Protein AF-A0A0H2RE91-F1 (afdb_monomer_lite)

Sequence (624 aa):
MLSLSTDDDGKRFLSRRPAKIFKPFDSSSTAYDDRYYEPLPTTPPRRRWRLLRSPSISLPTIRARGRSPWQTRRRIRQLVVAIAVVALLLIMLVDQFLRAHGYRGQDAKETIKRLFRPSTCVFDQRELRRVWEWEILSGHYPTRRKIPERIGLRFEPNRLPRQYLDVQSVAPYPRRPQPGSIADFDLIMGVCDFDTKKYVRDCLEFLAAGAGLSGKSRRTDGSKHIYTERSKPPELQKRSTPESDPPLHLNPTHKQRFEETEFGLCDADHPRIFHTYWVGPLTDKGYVSLLSFLYTQNLGLHLTNDSIPGSPCQPQMWVWMDMNPGSPLPPPNAQSILREQLESNMWSAPFLHPRFQNHIQFKLWNATEQLDATPEVKDDWRNFPLLVSLGTKLSPDYDAGWVGAVLSDLARFILLHRYGGIYADGDVIFLRDWEELWGWRGAFSYRWSVHDEYNTAVLRMNKGSALGSFLLRTVVRNGWDFHPFAISQYLRDAHSSNLLYRLPDALFDPNWLHTEGQQHDKTPYPYFDDFHYFSTPRKADAPPPSQPFNKFFRGAFGYHSHLTRSSPFDPTKNWPDLEPQYDGGRGSQEPQNGLPWSAVLKRTFEGYVRGDQPNMYGEWIKWE

Radius of gyration: 31.9 Å; chains: 1; bounding box: 98×72×103 Å

Structure (mmCIF, N/CA/C/O backbone):
data_AF-A0A0H2RE91-F1
#
_entry.id   AF-A0A0H2RE91-F1
#
loop_
_atom_site.group_PDB
_atom_site.id
_atom_site.type_symbol
_atom_site.label_atom_id
_atom_site.label_alt_id
_atom_site.label_comp_id
_atom_site.label_asym_id
_atom_site.label_entity_id
_atom_site.label_seq_id
_atom_site.pdbx_PDB_ins_code
_atom_site.Cartn_x
_atom_site.Cartn_y
_atom_site.Cartn_z
_atom_site.occupancy
_atom_site.B_iso_or_equiv
_atom_site.auth_seq_id
_atom_site.auth_comp_id
_atom_site.auth_asym_id
_atom_site.auth_atom_id
_atom_site.pdbx_PDB_model_num
ATOM 1 N N . MET A 1 1 ? 9.199 27.583 -0.909 1.00 28.64 1 MET A N 1
ATOM 2 C CA . MET A 1 1 ? 8.030 28.489 -0.963 1.00 28.64 1 MET A CA 1
ATOM 3 C C . MET A 1 1 ? 7.509 28.553 -2.391 1.00 28.64 1 MET A C 1
ATOM 5 O O . MET A 1 1 ? 8.250 28.979 -3.268 1.00 28.64 1 MET A O 1
ATOM 9 N N . LEU A 1 2 ? 6.278 28.099 -2.632 1.00 26.92 2 LEU A N 1
ATOM 10 C CA . LEU A 1 2 ? 5.542 28.356 -3.875 1.00 26.92 2 LEU A CA 1
ATOM 11 C C . LEU A 1 2 ? 4.719 29.632 -3.651 1.00 26.92 2 LEU A C 1
ATOM 13 O O . LEU A 1 2 ? 3.955 29.680 -2.692 1.00 26.92 2 LEU A O 1
ATOM 17 N N . SER A 1 3 ? 4.884 30.661 -4.485 1.00 29.33 3 SER A N 1
ATOM 18 C CA . SER A 1 3 ? 3.971 31.809 -4.505 1.00 29.33 3 SER A CA 1
ATOM 19 C C . SER A 1 3 ? 3.113 31.766 -5.767 1.00 29.33 3 SER A C 1
ATOM 21 O O . SER A 1 3 ? 3.605 31.491 -6.862 1.00 29.33 3 SER A O 1
ATOM 23 N N . LEU A 1 4 ? 1.816 32.020 -5.597 1.00 30.14 4 LEU A N 1
ATOM 24 C CA . LEU A 1 4 ? 0.859 32.201 -6.684 1.00 30.14 4 LEU A CA 1
ATOM 25 C C . LEU A 1 4 ? 1.048 33.602 -7.272 1.00 30.14 4 LEU A C 1
ATOM 27 O O . LEU A 1 4 ? 1.017 34.580 -6.527 1.00 30.14 4 LEU A O 1
ATOM 31 N N . SER A 1 5 ? 1.213 33.710 -8.591 1.00 40.41 5 SER A N 1
ATOM 32 C CA . SER A 1 5 ? 1.050 34.984 -9.298 1.00 40.41 5 SER A CA 1
ATOM 33 C C . SER A 1 5 ? -0.060 34.879 -10.337 1.00 40.41 5 SER A C 1
ATOM 35 O O . SER A 1 5 ? -0.256 33.832 -10.958 1.00 40.41 5 SER A O 1
ATOM 37 N N . THR A 1 6 ? -0.773 35.983 -10.511 1.00 39.09 6 THR A N 1
ATOM 38 C CA . THR A 1 6 ? -1.793 36.217 -11.536 1.00 39.09 6 THR A CA 1
ATOM 39 C C . THR A 1 6 ? -1.181 36.977 -12.706 1.00 39.09 6 THR A C 1
ATOM 41 O O . THR A 1 6 ? -0.374 37.879 -12.478 1.00 39.09 6 THR A O 1
ATOM 44 N N . ASP A 1 7 ? -1.539 36.604 -13.933 1.00 53.72 7 ASP A N 1
ATOM 45 C CA . ASP A 1 7 ? -1.278 37.441 -15.107 1.00 53.72 7 ASP A CA 1
ATOM 46 C C . ASP A 1 7 ? -2.320 38.566 -15.238 1.00 53.72 7 ASP A C 1
ATOM 48 O O . ASP A 1 7 ? -3.290 38.626 -14.475 1.00 53.72 7 ASP A O 1
ATOM 52 N N . ASP A 1 8 ? -2.096 39.464 -16.201 1.00 40.31 8 ASP A N 1
ATOM 53 C CA . ASP A 1 8 ? -2.935 40.644 -16.455 1.00 40.31 8 ASP A CA 1
ATOM 54 C C . ASP A 1 8 ? -4.371 40.288 -16.912 1.00 40.31 8 ASP A C 1
ATOM 56 O O . ASP A 1 8 ? -5.242 41.155 -16.905 1.00 40.31 8 ASP A O 1
ATOM 60 N N . ASP A 1 9 ? -4.645 39.008 -17.212 1.00 50.72 9 ASP A N 1
ATOM 61 C CA . ASP A 1 9 ? -5.968 38.463 -17.558 1.00 50.72 9 ASP A CA 1
ATOM 62 C C . ASP A 1 9 ? -6.623 37.677 -16.395 1.00 50.72 9 ASP A C 1
ATOM 64 O O . ASP A 1 9 ? -7.675 37.050 -16.556 1.00 50.72 9 ASP A O 1
ATOM 68 N N . GLY A 1 10 ? -6.020 37.691 -15.200 1.00 33.72 10 GLY A N 1
ATOM 69 C CA . GLY A 1 10 ? -6.586 37.110 -13.981 1.00 33.72 10 GLY A CA 1
ATOM 70 C C . GLY A 1 10 ? -6.459 35.587 -13.853 1.00 33.72 10 GLY A C 1
ATOM 71 O O . GLY A 1 10 ? -7.083 35.000 -12.962 1.00 33.72 10 GLY A O 1
ATOM 72 N N . LYS A 1 11 ? -5.644 34.918 -14.680 1.00 36.25 11 LYS A N 1
ATOM 73 C CA . LYS A 1 11 ? -5.396 33.472 -14.551 1.00 36.25 11 LYS A CA 1
ATOM 74 C C . LYS A 1 11 ? -4.200 33.200 -13.637 1.00 36.25 11 LYS A C 1
ATOM 76 O O . LYS A 1 11 ? -3.145 33.823 -13.738 1.00 36.25 11 LYS A O 1
ATOM 81 N N . ARG A 1 12 ? -4.370 32.258 -12.701 1.00 35.12 12 ARG A N 1
ATOM 82 C CA . ARG A 1 12 ? -3.331 31.848 -11.738 1.00 35.12 12 ARG A CA 1
ATOM 83 C C . ARG A 1 12 ? -2.497 30.705 -12.309 1.00 35.12 12 ARG A C 1
ATOM 85 O O . ARG A 1 12 ? -3.056 29.686 -12.702 1.00 35.12 12 ARG A O 1
ATOM 92 N N . PHE A 1 13 ? -1.171 30.839 -12.269 1.00 38.47 13 PHE A N 1
ATOM 93 C CA . PHE A 1 13 ? -0.241 29.767 -12.642 1.00 38.47 13 PHE A CA 1
ATOM 94 C C . PHE A 1 13 ? 0.935 29.653 -11.661 1.00 38.47 13 PHE A C 1
ATOM 96 O O . PHE A 1 13 ? 1.297 30.605 -10.968 1.00 38.47 13 PHE A O 1
ATOM 103 N N . LEU A 1 14 ? 1.545 28.463 -11.616 1.00 31.19 14 LEU A N 1
ATOM 104 C CA . LEU A 1 14 ? 2.731 28.159 -10.812 1.00 31.19 14 LEU A CA 1
ATOM 105 C C . LEU A 1 14 ? 4.003 28.511 -11.599 1.00 31.19 14 LEU A C 1
ATOM 107 O O . LEU A 1 14 ? 4.310 27.875 -12.606 1.00 31.19 14 LEU A O 1
ATOM 111 N N . SER A 1 15 ? 4.772 29.498 -11.131 1.00 33.56 15 SER A N 1
ATOM 112 C CA . SER A 1 15 ? 6.066 29.873 -11.724 1.00 33.56 15 SER A CA 1
ATOM 113 C C . SER A 1 15 ? 7.223 29.541 -10.772 1.00 33.56 15 SER A C 1
ATOM 115 O O . SER A 1 15 ? 7.235 29.979 -9.621 1.00 33.56 15 SER A O 1
ATOM 117 N N . ARG A 1 16 ? 8.243 28.822 -11.263 1.00 33.41 16 ARG A N 1
ATOM 118 C CA . ARG A 1 16 ? 9.543 28.675 -10.584 1.00 33.41 16 ARG A CA 1
ATOM 119 C C . ARG A 1 16 ? 10.451 29.848 -10.970 1.00 33.41 16 ARG A C 1
ATOM 121 O O . ARG A 1 16 ? 10.882 29.926 -12.117 1.00 33.41 16 ARG A O 1
ATOM 128 N N . ARG A 1 17 ? 10.814 30.716 -10.018 1.00 30.86 17 ARG A N 1
ATOM 129 C CA . ARG A 1 17 ? 11.983 31.605 -10.167 1.00 30.86 17 ARG A CA 1
ATOM 130 C C . ARG A 1 17 ? 13.217 30.963 -9.518 1.00 30.86 17 ARG A C 1
ATOM 132 O O . ARG A 1 17 ? 13.099 30.475 -8.396 1.00 30.86 17 ARG A O 1
ATOM 139 N N . PRO A 1 18 ? 14.396 30.984 -10.164 1.00 30.52 18 PRO A N 1
ATOM 140 C CA . PRO A 1 18 ? 15.644 30.612 -9.511 1.00 30.52 18 PRO A CA 1
ATOM 141 C C . PRO A 1 18 ? 16.083 31.730 -8.553 1.00 30.52 18 PRO A C 1
ATOM 143 O O . PRO A 1 18 ? 16.152 32.901 -8.934 1.00 30.52 18 PRO A O 1
ATOM 146 N N . ALA A 1 19 ? 16.370 31.369 -7.302 1.00 29.58 19 ALA A N 1
ATOM 147 C CA . ALA A 1 19 ? 16.947 32.273 -6.316 1.00 29.58 19 ALA A CA 1
ATOM 148 C C . ALA A 1 19 ? 18.380 32.650 -6.731 1.00 29.58 19 ALA A C 1
ATOM 150 O O . ALA A 1 19 ? 19.225 31.783 -6.951 1.00 29.58 19 ALA A O 1
ATOM 151 N N . LYS A 1 20 ? 18.654 33.954 -6.851 1.00 28.75 20 LYS A N 1
ATOM 152 C CA . LYS A 1 20 ? 20.017 34.481 -6.971 1.00 28.75 20 LYS A CA 1
ATOM 153 C C . LYS A 1 20 ? 20.707 34.346 -5.614 1.00 28.75 20 LYS A C 1
ATOM 155 O O . LYS A 1 20 ? 20.231 34.890 -4.622 1.00 28.75 20 LYS A O 1
ATOM 160 N N . ILE A 1 21 ? 21.821 33.625 -5.601 1.00 29.27 21 ILE A N 1
ATOM 161 C CA . ILE A 1 21 ? 22.709 33.456 -4.452 1.00 29.27 21 ILE A CA 1
ATOM 162 C C . ILE A 1 21 ? 23.403 34.794 -4.156 1.00 29.27 21 ILE A C 1
ATOM 164 O O . ILE A 1 21 ? 24.011 35.401 -5.041 1.00 29.27 21 ILE A O 1
ATOM 168 N N . PHE A 1 22 ? 23.289 35.244 -2.907 1.00 27.11 22 PHE A N 1
ATOM 169 C CA . PHE A 1 22 ? 24.077 36.327 -2.321 1.00 27.11 22 PHE A CA 1
ATOM 170 C C . PHE A 1 22 ? 25.550 35.894 -2.210 1.00 27.11 22 PHE A C 1
ATOM 172 O O . PHE A 1 22 ? 25.844 34.817 -1.697 1.00 27.11 22 PHE A O 1
ATOM 179 N N . LYS A 1 23 ? 26.478 36.738 -2.678 1.00 29.39 23 LYS A N 1
ATOM 180 C CA . LYS A 1 23 ? 27.917 36.611 -2.391 1.00 29.39 23 LYS A CA 1
ATOM 181 C C . LYS A 1 23 ? 28.194 37.026 -0.939 1.00 29.39 23 LYS A C 1
ATOM 183 O O . LYS A 1 23 ? 27.640 38.047 -0.528 1.00 29.39 23 LYS A O 1
ATOM 188 N N . PRO A 1 24 ? 29.089 36.348 -0.203 1.00 29.72 24 PRO A N 1
ATOM 189 C CA . PRO A 1 24 ? 29.693 36.922 0.982 1.00 29.72 24 PRO A CA 1
ATOM 190 C C . PRO A 1 24 ? 30.928 37.764 0.634 1.00 29.72 24 PRO A C 1
ATOM 192 O O . PRO A 1 24 ? 31.568 37.605 -0.405 1.00 29.72 24 PRO A O 1
ATOM 195 N N . PHE A 1 25 ? 31.161 38.696 1.545 1.00 25.25 25 PHE A N 1
ATOM 196 C CA . PHE A 1 25 ? 32.155 39.754 1.599 1.00 25.25 25 PHE A CA 1
ATOM 197 C C . PHE A 1 25 ? 33.601 39.240 1.721 1.00 25.25 25 PHE A C 1
ATOM 199 O O . PHE A 1 25 ? 33.844 38.180 2.293 1.00 25.25 25 PHE A O 1
ATOM 206 N N . ASP A 1 26 ? 34.531 40.054 1.222 1.00 30.42 26 ASP A N 1
ATOM 207 C CA . ASP A 1 26 ? 35.987 39.949 1.361 1.00 30.42 26 ASP A CA 1
ATOM 208 C C . ASP A 1 26 ? 36.471 40.171 2.806 1.00 30.42 26 ASP A C 1
ATOM 210 O O . ASP A 1 26 ? 35.981 41.067 3.497 1.00 30.42 26 ASP A O 1
ATOM 214 N N . SER A 1 27 ? 37.540 39.463 3.194 1.00 28.20 27 SER A N 1
ATOM 215 C CA . SER A 1 27 ? 38.503 39.932 4.203 1.00 28.20 27 SER A CA 1
ATOM 216 C C . SER A 1 27 ? 39.913 39.349 3.974 1.00 28.20 27 SER A C 1
ATOM 218 O O . SER A 1 27 ? 40.182 38.182 4.239 1.00 28.20 27 SER A O 1
ATOM 220 N N . SER A 1 28 ? 40.770 40.224 3.450 1.00 26.66 28 SER A N 1
ATOM 221 C CA . SER A 1 28 ? 42.237 40.398 3.508 1.00 26.66 28 SER A CA 1
ATOM 222 C C . SER A 1 28 ? 43.208 39.469 4.286 1.00 26.66 28 SER A C 1
ATOM 224 O O . SER A 1 28 ? 43.023 39.213 5.474 1.00 26.66 28 SER A O 1
ATOM 226 N N . SER A 1 29 ? 44.397 39.324 3.654 1.00 25.22 29 SER A N 1
ATOM 227 C CA . SER A 1 29 ? 45.788 39.215 4.195 1.00 25.22 29 SER A CA 1
ATOM 228 C C . SER A 1 29 ? 46.240 37.816 4.673 1.00 25.22 29 SER A C 1
ATOM 230 O O . SER A 1 29 ? 45.427 37.118 5.256 1.00 25.22 29 SER A O 1
ATOM 232 N N . THR A 1 30 ? 47.455 37.272 4.474 1.00 27.06 30 THR A N 1
ATOM 233 C CA . THR A 1 30 ? 48.847 37.692 4.138 1.00 27.06 30 THR A CA 1
ATOM 234 C C . THR A 1 30 ? 49.599 36.454 3.553 1.00 27.06 30 THR A C 1
ATOM 236 O O . THR A 1 30 ? 49.244 35.333 3.886 1.00 27.06 30 THR A O 1
ATOM 239 N N . ALA A 1 31 ? 50.421 36.560 2.496 1.00 26.36 31 ALA A N 1
ATOM 240 C CA . ALA A 1 31 ? 51.906 36.640 2.423 1.00 26.36 31 ALA A CA 1
ATOM 241 C C . ALA A 1 31 ? 52.756 35.376 2.776 1.00 26.36 31 ALA A C 1
ATOM 243 O O . ALA A 1 31 ? 52.522 34.759 3.808 1.00 26.36 31 ALA A O 1
ATOM 244 N N . TYR A 1 32 ? 53.815 35.148 1.957 1.00 25.38 32 TYR A N 1
ATOM 245 C CA . TYR A 1 32 ? 54.983 34.214 2.045 1.00 25.38 32 TYR A CA 1
ATOM 246 C C . TYR A 1 32 ? 54.747 32.723 1.702 1.00 25.38 32 TYR A C 1
ATOM 248 O O . TYR A 1 32 ? 53.731 32.173 2.100 1.00 25.38 32 TYR A O 1
ATOM 256 N N . ASP A 1 33 ? 55.613 31.929 1.047 1.00 30.75 33 ASP A N 1
ATOM 257 C CA . ASP A 1 33 ? 56.902 31.991 0.296 1.00 30.75 33 ASP A CA 1
ATOM 258 C C . ASP A 1 33 ? 57.055 30.539 -0.252 1.00 30.75 33 ASP A C 1
ATOM 260 O O . ASP A 1 33 ? 56.721 29.588 0.452 1.00 30.75 33 ASP A O 1
ATOM 264 N N . ASP A 1 34 ? 57.253 30.269 -1.540 1.00 30.34 34 ASP A N 1
ATOM 265 C CA . ASP A 1 34 ? 58.523 30.207 -2.278 1.00 30.34 34 ASP A CA 1
ATOM 266 C C . ASP A 1 34 ? 59.389 28.951 -2.024 1.00 30.34 34 ASP A C 1
ATOM 268 O O . ASP A 1 34 ? 59.933 28.741 -0.938 1.00 30.34 34 ASP A O 1
ATOM 272 N N . ARG A 1 35 ? 59.536 28.152 -3.097 1.00 28.59 35 ARG A N 1
ATOM 273 C CA . ARG A 1 35 ? 60.771 27.525 -3.631 1.00 28.59 35 ARG A CA 1
ATOM 274 C C . ARG A 1 35 ? 60.551 26.107 -4.166 1.00 28.59 35 ARG A C 1
ATOM 276 O O . ARG A 1 35 ? 60.245 25.198 -3.409 1.00 28.59 35 ARG A O 1
ATOM 283 N N . TYR A 1 36 ? 60.800 25.930 -5.468 1.00 30.05 36 TYR A N 1
ATOM 284 C CA . TYR A 1 36 ? 61.919 25.127 -5.995 1.00 30.05 36 TYR A CA 1
ATOM 285 C C . TYR A 1 36 ? 62.118 25.398 -7.511 1.00 30.05 36 TYR A C 1
ATOM 287 O O . TYR A 1 36 ? 61.301 25.025 -8.347 1.00 30.05 36 TYR A O 1
ATOM 295 N N . TYR A 1 37 ? 63.205 26.134 -7.786 1.00 29.67 37 TYR A N 1
ATOM 296 C CA . TYR A 1 37 ? 64.189 26.133 -8.896 1.00 29.67 37 TYR A CA 1
ATOM 297 C C . TYR A 1 37 ? 64.217 24.846 -9.787 1.00 29.67 37 TYR A C 1
ATOM 299 O O . TYR A 1 37 ? 63.941 23.775 -9.264 1.00 29.67 37 TYR A O 1
ATOM 307 N N . GLU A 1 38 ? 64.587 24.772 -11.085 1.00 30.77 38 GLU A N 1
ATOM 308 C CA . GLU A 1 38 ? 65.445 25.574 -12.002 1.00 30.77 38 GLU A CA 1
ATOM 309 C C . GLU A 1 38 ? 65.402 24.999 -13.481 1.00 30.77 38 GLU A C 1
ATOM 311 O O . GLU A 1 38 ? 64.538 24.158 -13.725 1.00 30.77 38 GLU A O 1
ATOM 316 N N . PRO A 1 39 ? 66.211 25.404 -14.514 1.00 43.47 39 PRO A N 1
ATOM 317 C CA . PRO A 1 39 ? 65.644 26.011 -15.739 1.00 43.47 39 PRO A CA 1
ATOM 318 C C . PRO A 1 39 ? 66.257 25.596 -17.132 1.00 43.47 39 PRO A C 1
ATOM 320 O O . PRO A 1 39 ? 67.159 24.770 -17.216 1.00 43.47 39 PRO A O 1
ATOM 323 N N . LEU A 1 40 ? 65.822 26.313 -18.203 1.00 29.77 40 LEU A N 1
ATOM 324 C CA . LEU A 1 40 ? 66.488 26.636 -19.511 1.00 29.77 40 LEU A CA 1
ATOM 325 C C . LEU A 1 40 ? 66.616 25.544 -20.625 1.00 29.77 40 LEU A C 1
ATOM 327 O O . LEU A 1 40 ? 66.566 24.362 -20.310 1.00 29.77 40 LEU A O 1
ATOM 331 N N . PRO A 1 41 ? 66.896 25.869 -21.927 1.00 42.44 41 PRO A N 1
ATOM 332 C CA . PRO A 1 41 ? 66.745 27.123 -22.706 1.00 42.44 41 PRO A CA 1
ATOM 333 C C . PRO A 1 41 ? 66.277 26.993 -24.203 1.00 42.44 41 PRO A C 1
ATOM 335 O O . PRO A 1 41 ? 66.337 25.942 -24.829 1.00 42.44 41 PRO A O 1
ATOM 338 N N . THR A 1 42 ? 65.870 28.150 -24.755 1.00 32.78 42 THR A N 1
ATOM 339 C CA . THR A 1 42 ? 66.082 28.747 -26.109 1.00 32.78 42 THR A CA 1
ATOM 340 C C . THR A 1 42 ? 65.771 28.043 -27.452 1.00 32.78 42 THR A C 1
ATOM 342 O O . THR A 1 42 ? 66.114 26.909 -27.759 1.00 32.78 42 THR A O 1
ATOM 345 N N . THR A 1 43 ? 65.180 28.857 -28.336 1.00 41.78 43 THR A N 1
ATOM 346 C CA . THR A 1 43 ? 64.878 28.661 -29.763 1.00 41.78 43 THR A CA 1
ATOM 347 C C . THR A 1 43 ? 66.088 28.876 -30.693 1.00 41.78 43 THR A C 1
ATOM 349 O O . THR A 1 43 ? 66.946 29.711 -30.403 1.00 41.78 43 THR A O 1
ATOM 352 N N . PRO A 1 44 ? 66.096 28.244 -31.889 1.00 40.47 44 PRO A N 1
ATOM 353 C CA . PRO A 1 44 ? 66.826 28.765 -33.051 1.00 40.47 44 PRO A CA 1
ATOM 354 C C . PRO A 1 44 ? 65.959 28.889 -34.340 1.00 40.47 44 PRO A C 1
ATOM 356 O O . PRO A 1 44 ? 64.793 28.487 -34.355 1.00 40.47 44 PRO A O 1
ATOM 359 N N . PRO A 1 45 ? 66.476 29.521 -35.423 1.00 41.97 45 PRO A N 1
ATOM 360 C CA . PRO A 1 45 ? 65.672 30.306 -36.365 1.00 41.97 45 PRO A CA 1
ATOM 361 C C . PRO A 1 45 ? 65.313 29.619 -37.700 1.00 41.97 45 PRO A C 1
ATOM 363 O O . PRO A 1 45 ? 65.857 28.593 -38.102 1.00 41.97 45 PRO A O 1
ATOM 366 N N . ARG A 1 46 ? 64.396 30.272 -38.431 1.00 36.97 46 ARG A N 1
ATOM 367 C CA . ARG A 1 46 ? 63.888 29.923 -39.771 1.00 36.97 46 ARG A CA 1
ATOM 368 C C . ARG A 1 46 ? 64.994 29.866 -40.840 1.00 36.97 46 ARG A C 1
ATOM 370 O O . ARG A 1 46 ? 65.645 30.874 -41.107 1.00 36.97 46 ARG A O 1
ATOM 377 N N . ARG A 1 47 ? 65.098 28.743 -41.566 1.00 33.16 47 ARG A N 1
ATOM 378 C CA . ARG A 1 47 ? 65.825 28.635 -42.848 1.00 33.16 47 ARG A CA 1
ATOM 379 C C . ARG A 1 47 ? 64.855 28.554 -44.034 1.00 33.16 47 ARG A C 1
ATOM 381 O O . ARG A 1 47 ? 64.009 27.669 -44.103 1.00 33.16 47 ARG A O 1
ATOM 388 N N . ARG A 1 48 ? 65.016 29.489 -44.979 1.00 36.91 48 ARG A N 1
ATOM 389 C CA . ARG A 1 48 ? 64.460 29.460 -46.344 1.00 36.91 48 ARG A CA 1
ATOM 390 C C . ARG A 1 48 ? 65.146 28.354 -47.149 1.00 36.91 48 ARG A C 1
ATOM 392 O O . ARG A 1 48 ? 66.367 28.388 -47.271 1.00 36.91 48 ARG A O 1
ATOM 399 N N . TRP A 1 49 ? 64.372 27.486 -47.795 1.00 33.25 49 TRP A N 1
ATOM 400 C CA . TRP A 1 49 ? 64.862 26.628 -48.876 1.00 33.25 49 TRP A CA 1
ATOM 401 C C . TRP A 1 49 ? 64.297 27.099 -50.216 1.00 33.25 49 TRP A C 1
ATOM 403 O O . TRP A 1 49 ? 63.088 27.266 -50.379 1.00 33.25 49 TRP A O 1
ATOM 413 N N . ARG A 1 50 ? 65.213 27.388 -51.148 1.00 33.03 50 ARG A N 1
ATOM 414 C CA . ARG A 1 50 ? 64.935 27.731 -52.546 1.00 33.03 50 ARG A CA 1
ATOM 415 C C . ARG A 1 50 ? 64.492 26.484 -53.307 1.00 33.03 50 ARG A C 1
ATOM 417 O O . ARG A 1 50 ? 65.052 25.409 -53.133 1.00 33.03 50 ARG A O 1
ATOM 424 N N . LEU A 1 51 ? 63.516 26.700 -54.182 1.00 37.03 51 LEU A N 1
ATOM 425 C CA . LEU A 1 51 ? 62.993 25.768 -55.174 1.00 37.03 51 LEU A CA 1
ATOM 426 C C . LEU A 1 51 ? 64.078 25.315 -56.163 1.00 37.03 51 LEU A C 1
ATOM 428 O O . LEU A 1 51 ? 64.723 26.153 -56.795 1.00 37.03 51 LEU A O 1
ATOM 432 N N . LEU A 1 52 ? 64.192 24.001 -56.357 1.00 35.00 52 LEU A N 1
ATOM 433 C CA . LEU A 1 52 ? 64.755 23.388 -57.560 1.00 35.00 52 LEU A CA 1
ATOM 434 C C . LEU A 1 52 ? 63.604 23.030 -58.512 1.00 35.00 52 LEU A C 1
ATOM 436 O O . LEU A 1 52 ? 62.561 22.529 -58.093 1.00 35.00 52 LEU A O 1
ATOM 440 N N . ARG A 1 53 ? 63.787 23.357 -59.794 1.00 35.66 53 ARG A N 1
ATOM 441 C CA . ARG A 1 53 ? 62.841 23.134 -60.895 1.00 35.66 53 ARG A CA 1
ATOM 442 C C . ARG A 1 53 ? 63.085 21.784 -61.582 1.00 35.66 53 ARG A C 1
ATOM 444 O O . ARG A 1 53 ? 64.232 21.424 -61.822 1.00 35.66 53 ARG A O 1
ATOM 451 N N . SER A 1 54 ? 61.972 21.244 -62.094 1.00 34.28 54 SER A N 1
ATOM 452 C CA . SER A 1 54 ? 61.787 20.336 -63.252 1.00 34.28 54 SER A CA 1
ATOM 453 C C . SER A 1 54 ? 61.916 18.816 -63.019 1.00 34.28 54 SER A C 1
ATOM 455 O O . SER A 1 54 ? 62.614 18.428 -62.088 1.00 34.28 54 SER A O 1
ATOM 457 N N . PRO A 1 55 ? 61.278 17.950 -63.850 1.00 42.16 55 PRO A N 1
ATOM 458 C CA . PRO A 1 55 ? 60.468 18.232 -65.041 1.00 42.16 55 PRO A CA 1
ATOM 459 C C . PRO A 1 55 ? 59.023 17.686 -65.008 1.00 42.16 55 PRO A C 1
ATOM 461 O O . PRO A 1 55 ? 58.603 16.897 -64.169 1.00 42.16 55 PRO A O 1
ATOM 464 N N . SER A 1 56 ? 58.263 18.192 -65.970 1.00 45.56 56 SER A N 1
ATOM 465 C CA . SER A 1 56 ? 56.869 17.932 -66.316 1.00 45.56 56 SER A CA 1
ATOM 466 C C . SER A 1 56 ? 56.562 16.471 -66.662 1.00 45.56 56 SER A C 1
ATOM 468 O O . SER A 1 56 ? 57.105 15.942 -67.629 1.00 45.56 56 SER A O 1
ATOM 470 N N . ILE A 1 57 ? 55.590 15.887 -65.956 1.00 39.94 57 ILE A N 1
ATOM 471 C CA . ILE A 1 57 ? 54.831 14.714 -66.408 1.00 39.94 57 ILE A CA 1
ATOM 472 C C . ILE A 1 57 ? 53.443 15.207 -66.826 1.00 39.94 57 ILE A C 1
ATOM 474 O O . ILE A 1 57 ? 52.662 15.702 -66.013 1.00 39.94 57 ILE A O 1
ATOM 478 N N . SER A 1 58 ? 53.159 15.113 -68.120 1.00 42.34 58 SER A N 1
ATOM 479 C CA . SER A 1 58 ? 51.872 15.414 -68.738 1.00 42.34 58 SER A CA 1
ATOM 480 C C . SER A 1 58 ? 50.889 14.264 -68.505 1.00 42.34 58 SER A C 1
ATOM 482 O O . SER A 1 58 ? 50.957 13.230 -69.164 1.00 42.34 58 SER A O 1
ATOM 484 N N . LEU A 1 59 ? 49.943 14.458 -67.583 1.00 39.56 59 LEU A N 1
ATOM 485 C CA . LEU A 1 59 ? 48.746 13.621 -67.462 1.00 39.56 59 LEU A CA 1
ATOM 486 C C . LEU A 1 59 ? 47.623 14.179 -68.359 1.00 39.56 59 LEU A C 1
ATOM 488 O O . LEU A 1 59 ? 47.437 15.401 -68.410 1.00 39.56 59 LEU A O 1
ATOM 492 N N . PRO A 1 60 ? 46.857 13.322 -69.059 1.00 39.59 60 PRO A N 1
ATOM 493 C CA . PRO A 1 60 ? 45.800 13.762 -69.956 1.00 39.59 60 PRO A CA 1
ATOM 494 C C . PRO A 1 60 ? 44.671 14.415 -69.159 1.00 39.59 60 PRO A C 1
ATOM 496 O O . PRO A 1 60 ? 44.118 13.856 -68.212 1.00 39.59 60 PRO A O 1
ATOM 499 N N . THR A 1 61 ? 44.328 15.636 -69.553 1.00 40.41 61 THR A N 1
ATOM 500 C CA . THR A 1 61 ? 43.266 16.432 -68.948 1.00 40.41 61 THR A CA 1
ATOM 501 C C . THR A 1 61 ? 41.916 15.804 -69.291 1.00 40.41 61 THR A C 1
ATOM 503 O O . THR A 1 61 ? 41.364 16.037 -70.366 1.00 40.41 61 THR A O 1
ATOM 506 N N . ILE A 1 62 ? 41.344 15.015 -68.377 1.00 43.78 62 ILE A N 1
ATOM 507 C CA . ILE A 1 62 ? 39.914 14.705 -68.434 1.00 43.78 62 ILE A CA 1
ATOM 508 C C . ILE A 1 62 ? 39.187 16.031 -68.226 1.00 43.78 62 ILE A C 1
ATOM 510 O O . ILE A 1 62 ? 39.212 16.628 -67.149 1.00 43.78 62 ILE A O 1
ATOM 514 N N . ARG A 1 63 ? 38.564 16.515 -69.300 1.00 42.88 63 ARG A N 1
ATOM 515 C CA . ARG A 1 63 ? 37.741 17.722 -69.338 1.00 42.88 63 ARG A CA 1
ATOM 516 C C . ARG A 1 63 ? 36.465 17.466 -68.527 1.00 42.88 63 ARG A C 1
ATOM 518 O O . ARG A 1 63 ? 35.391 17.242 -69.078 1.00 42.88 63 ARG A O 1
ATOM 525 N N . ALA A 1 64 ? 36.568 17.483 -67.200 1.00 47.53 64 ALA A N 1
ATOM 526 C CA . ALA A 1 64 ? 35.399 17.592 -66.346 1.00 47.53 64 ALA A CA 1
ATOM 527 C C . ALA A 1 64 ? 34.759 18.951 -66.653 1.00 47.53 64 ALA A C 1
ATOM 529 O O . ALA A 1 64 ? 35.340 19.999 -66.373 1.00 47.53 64 ALA A O 1
ATOM 530 N N . ARG A 1 65 ? 33.578 18.936 -67.286 1.00 49.72 65 ARG A N 1
ATOM 531 C CA . ARG A 1 65 ? 32.693 20.103 -67.405 1.00 49.72 65 ARG A CA 1
ATOM 532 C C . ARG A 1 65 ? 32.456 20.645 -65.994 1.00 49.72 65 ARG A C 1
ATOM 534 O O . ARG A 1 65 ? 31.577 20.167 -65.278 1.00 49.72 65 ARG A O 1
ATOM 541 N N . GLY A 1 66 ? 33.267 21.616 -65.585 1.00 45.00 66 GLY A N 1
ATOM 542 C CA . GLY A 1 66 ? 33.136 22.304 -64.314 1.00 45.00 66 GLY A CA 1
ATOM 543 C C . GLY A 1 66 ? 31.807 23.039 -64.291 1.00 45.00 66 GLY A C 1
ATOM 544 O O . GLY A 1 66 ? 31.680 24.126 -64.850 1.00 45.00 66 GLY A O 1
ATOM 545 N N . ARG A 1 67 ? 30.793 22.446 -63.651 1.00 52.41 67 ARG A N 1
ATOM 546 C CA . ARG A 1 67 ? 29.655 23.224 -63.163 1.00 52.41 67 ARG A CA 1
ATOM 547 C C . ARG A 1 67 ? 30.236 24.281 -62.233 1.00 52.41 67 ARG A C 1
ATOM 549 O O . ARG A 1 67 ? 30.955 23.946 -61.294 1.00 52.41 67 ARG A O 1
ATOM 556 N N . SER A 1 68 ? 29.952 25.543 -62.538 1.00 54.59 68 SER A N 1
ATOM 557 C CA . SER A 1 68 ? 30.393 26.696 -61.758 1.00 54.59 68 SER A CA 1
ATOM 558 C C . SER A 1 68 ? 30.218 26.422 -60.249 1.00 54.59 68 SER A C 1
ATOM 560 O O . SER A 1 68 ? 29.123 26.012 -59.843 1.00 54.59 68 SER A O 1
ATOM 562 N N . PRO A 1 69 ? 31.240 26.654 -59.398 1.00 58.28 69 PRO A N 1
ATOM 563 C CA . PRO A 1 69 ? 31.147 26.477 -57.941 1.00 58.28 69 PRO A CA 1
ATOM 564 C C . PRO A 1 69 ? 29.937 27.198 -57.322 1.00 58.28 69 PRO A C 1
ATOM 566 O O . PRO A 1 69 ? 29.388 26.772 -56.305 1.00 58.28 69 PRO A O 1
ATOM 569 N N . TRP A 1 70 ? 29.475 28.261 -57.983 1.00 55.19 70 TRP A N 1
ATOM 570 C CA . TRP A 1 70 ? 28.274 29.020 -57.652 1.00 55.19 70 TRP A CA 1
ATOM 571 C C . TRP A 1 70 ? 26.968 28.239 -57.872 1.00 55.19 70 TRP A C 1
ATOM 573 O O . TRP A 1 70 ? 26.072 28.288 -57.030 1.00 55.19 70 TRP A O 1
ATOM 583 N N . GLN A 1 71 ? 26.852 27.475 -58.963 1.00 58.44 71 GLN A N 1
ATOM 584 C CA . GLN A 1 71 ? 25.662 26.662 -59.251 1.00 58.44 71 GLN A CA 1
ATOM 585 C C . GLN A 1 71 ? 25.546 25.460 -58.303 1.00 58.44 71 GLN A C 1
ATOM 587 O O . GLN A 1 71 ? 24.445 25.138 -57.856 1.00 58.44 71 GLN A O 1
ATOM 592 N N . THR A 1 72 ? 26.669 24.837 -57.938 1.00 62.56 72 THR A N 1
ATOM 593 C CA . THR A 1 72 ? 26.702 23.739 -56.958 1.00 62.56 72 THR A CA 1
ATOM 594 C C . THR A 1 72 ? 26.326 24.236 -55.559 1.00 62.56 72 THR A C 1
ATOM 596 O O . THR A 1 72 ? 25.473 23.635 -54.908 1.00 62.56 72 THR A O 1
ATOM 599 N N . ARG A 1 73 ? 26.847 25.396 -55.126 1.00 66.62 73 ARG A N 1
ATOM 600 C CA . ARG A 1 73 ? 26.444 26.039 -53.858 1.00 66.62 73 ARG A CA 1
ATOM 601 C C . ARG A 1 73 ? 24.962 26.429 -53.833 1.00 66.62 73 ARG A C 1
ATOM 603 O O . ARG A 1 73 ? 24.313 26.258 -52.805 1.00 66.62 73 ARG A O 1
ATOM 610 N N . ARG A 1 74 ? 24.404 26.909 -54.952 1.00 74.06 74 ARG A N 1
ATOM 611 C CA . ARG A 1 74 ? 22.971 27.239 -55.066 1.00 74.06 74 ARG A CA 1
ATOM 612 C C . ARG A 1 74 ? 22.082 26.000 -54.940 1.00 74.06 74 ARG A C 1
ATOM 614 O O . ARG A 1 74 ? 21.091 26.058 -54.222 1.00 74.06 74 ARG A O 1
ATOM 621 N N . ARG A 1 75 ? 22.453 24.882 -55.572 1.00 74.38 75 ARG A N 1
ATOM 622 C CA . ARG A 1 75 ? 21.709 23.614 -55.468 1.00 74.38 75 ARG A CA 1
ATOM 623 C C . ARG A 1 75 ? 21.784 23.001 -54.071 1.00 74.38 75 ARG A C 1
ATOM 625 O O . ARG A 1 75 ? 20.772 22.521 -53.583 1.00 74.38 75 ARG A O 1
ATOM 632 N N . ILE A 1 76 ? 22.937 23.085 -53.401 1.00 78.31 76 ILE A N 1
ATOM 633 C CA . ILE A 1 76 ? 23.072 22.661 -51.998 1.00 78.31 76 ILE A CA 1
ATOM 634 C C . ILE A 1 76 ? 22.187 23.524 -51.092 1.00 78.31 76 ILE A C 1
ATOM 636 O O . ILE A 1 76 ? 21.457 22.984 -50.271 1.00 78.31 76 ILE A O 1
ATOM 640 N N . ARG A 1 77 ? 22.169 24.853 -51.277 1.00 78.75 77 ARG A N 1
ATOM 641 C CA . ARG A 1 77 ? 21.259 25.740 -50.530 1.00 78.75 77 ARG A CA 1
ATOM 642 C C . ARG A 1 77 ? 19.789 25.406 -50.783 1.00 78.75 77 ARG A C 1
ATOM 644 O O . ARG A 1 77 ? 19.021 25.350 -49.834 1.00 78.75 77 ARG A O 1
ATOM 651 N N . GLN A 1 78 ? 19.404 25.149 -52.032 1.00 83.94 78 GLN A N 1
ATOM 652 C CA . GLN A 1 78 ? 18.040 24.734 -52.376 1.00 83.94 78 GLN A CA 1
ATOM 653 C C . GLN A 1 78 ? 17.671 23.384 -51.748 1.00 83.94 78 GLN A C 1
ATOM 655 O O . GLN A 1 78 ? 16.554 23.239 -51.269 1.00 83.94 78 GLN A O 1
ATOM 660 N N . LEU A 1 79 ? 18.605 22.431 -51.690 1.00 85.62 79 LEU A N 1
ATOM 661 C CA . LEU A 1 79 ? 18.400 21.141 -51.033 1.00 85.62 79 LEU A CA 1
ATOM 662 C C . LEU A 1 79 ? 18.257 21.294 -49.513 1.00 85.62 79 LEU A C 1
ATOM 664 O O . LEU A 1 79 ? 17.353 20.711 -48.932 1.00 85.62 79 LEU A O 1
ATOM 668 N N . VAL A 1 80 ? 19.097 22.112 -48.873 1.00 86.44 80 VAL A N 1
ATOM 669 C CA . VAL A 1 80 ? 18.998 22.409 -47.433 1.00 86.44 80 VAL A CA 1
ATOM 670 C C . VAL A 1 80 ? 17.665 23.084 -47.108 1.00 86.44 80 VAL A C 1
ATOM 672 O O . VAL A 1 80 ? 17.012 22.701 -46.143 1.00 86.44 80 VAL A O 1
ATOM 675 N N . VAL A 1 81 ? 17.225 24.037 -47.936 1.00 89.56 81 VAL A N 1
ATOM 676 C CA . VAL A 1 81 ? 15.906 24.671 -47.789 1.00 89.56 81 VAL A CA 1
ATOM 677 C C . VAL A 1 81 ? 14.785 23.650 -47.986 1.00 89.56 81 VAL A C 1
ATOM 679 O O . VAL A 1 81 ? 13.862 23.618 -47.183 1.00 89.56 81 VAL A O 1
ATOM 682 N N . ALA A 1 82 ? 14.872 22.776 -48.991 1.00 89.56 82 ALA A N 1
ATOM 683 C CA . ALA A 1 82 ? 13.873 21.732 -49.216 1.00 89.56 82 ALA A CA 1
ATOM 684 C C . ALA A 1 82 ? 13.792 20.747 -48.037 1.00 89.56 82 ALA A C 1
ATOM 686 O O . ALA A 1 82 ? 12.697 20.431 -47.584 1.00 89.56 82 ALA A O 1
ATOM 687 N N . ILE A 1 83 ? 14.933 20.319 -47.487 1.00 90.38 83 ILE A N 1
ATOM 688 C CA . ILE A 1 83 ? 14.992 19.464 -46.292 1.00 90.38 83 ILE A CA 1
ATOM 689 C C . ILE A 1 83 ? 14.386 20.185 -45.082 1.00 90.38 83 ILE A C 1
ATOM 691 O O . ILE A 1 83 ? 13.603 19.586 -44.352 1.00 90.38 83 ILE A O 1
ATOM 695 N N . ALA A 1 84 ? 14.692 21.471 -44.887 1.00 88.25 84 ALA A N 1
ATOM 696 C CA . ALA A 1 84 ? 14.118 22.262 -43.802 1.00 88.25 84 ALA A CA 1
ATOM 697 C C . ALA A 1 84 ? 12.591 22.409 -43.935 1.00 88.25 84 ALA A C 1
ATOM 699 O O . ALA A 1 84 ? 11.879 22.301 -42.940 1.00 88.25 84 ALA A O 1
ATOM 700 N N . VAL A 1 85 ? 12.080 22.593 -45.157 1.00 92.25 85 VAL A N 1
ATOM 701 C CA . VAL A 1 85 ? 10.637 22.641 -45.438 1.00 92.25 85 VAL A CA 1
ATOM 702 C C . VAL A 1 85 ? 9.978 21.291 -45.152 1.00 92.25 85 VAL A C 1
ATOM 704 O O . VAL A 1 85 ? 8.950 21.251 -44.484 1.00 92.25 85 VAL A O 1
ATOM 707 N N . VAL A 1 86 ? 10.579 20.179 -45.583 1.00 91.69 86 VAL A N 1
ATOM 708 C CA . VAL A 1 86 ? 10.064 18.829 -45.290 1.00 91.69 86 VAL A CA 1
ATOM 709 C C . VAL A 1 86 ? 10.067 18.548 -43.784 1.00 91.69 86 VAL A C 1
ATOM 711 O O . VAL A 1 86 ? 9.086 18.026 -43.260 1.00 91.69 86 VAL A O 1
ATOM 714 N N . ALA A 1 87 ? 11.124 18.939 -43.068 1.00 88.94 87 ALA A N 1
ATOM 715 C CA . ALA A 1 87 ? 11.199 18.799 -41.616 1.00 88.94 87 ALA A CA 1
ATOM 716 C C . ALA A 1 87 ? 10.119 19.631 -40.901 1.00 88.94 87 ALA A C 1
ATOM 718 O O . ALA A 1 87 ? 9.469 19.131 -39.988 1.00 88.94 87 ALA A O 1
ATOM 719 N N . LEU A 1 88 ? 9.875 20.869 -41.346 1.00 90.88 88 LEU A N 1
ATOM 720 C CA . LEU A 1 88 ? 8.797 21.715 -40.825 1.00 90.88 88 LEU A CA 1
ATOM 721 C C . LEU A 1 88 ? 7.413 21.102 -41.066 1.00 90.88 88 LEU A C 1
ATOM 723 O O . LEU A 1 88 ? 6.593 21.084 -40.151 1.00 90.88 88 LEU A O 1
ATOM 727 N N . LEU A 1 89 ? 7.166 20.551 -42.258 1.00 90.88 89 LEU A N 1
ATOM 728 C CA . LEU A 1 89 ? 5.906 19.874 -42.577 1.00 90.88 89 LEU A CA 1
ATOM 729 C C . LEU A 1 89 ? 5.691 18.624 -41.712 1.00 90.88 89 LEU A C 1
ATOM 731 O O . LEU A 1 89 ? 4.583 18.401 -41.230 1.00 90.88 89 LEU A O 1
ATOM 735 N N . LEU A 1 90 ? 6.746 17.845 -41.455 1.00 87.94 90 LEU A N 1
ATOM 736 C CA . LEU A 1 90 ? 6.704 16.707 -40.532 1.00 87.94 90 LEU A CA 1
ATOM 737 C C . LEU A 1 90 ? 6.399 17.143 -39.094 1.00 87.94 90 LEU A C 1
ATOM 739 O O . LEU A 1 90 ? 5.551 16.537 -38.447 1.00 87.94 90 LEU A O 1
ATOM 743 N N . ILE A 1 91 ? 7.037 18.211 -38.607 1.00 83.44 91 ILE A N 1
ATOM 744 C CA . ILE A 1 91 ? 6.770 18.762 -37.269 1.00 83.44 91 ILE A CA 1
ATOM 745 C C . ILE A 1 91 ? 5.311 19.218 -37.158 1.00 83.44 91 ILE A C 1
ATOM 747 O O . ILE A 1 91 ? 4.653 18.921 -36.163 1.00 83.44 91 ILE A O 1
ATOM 751 N N . MET A 1 92 ? 4.785 19.890 -38.185 1.00 82.75 92 MET A N 1
ATOM 752 C CA . MET A 1 92 ? 3.386 20.320 -38.224 1.00 82.75 92 MET A CA 1
ATOM 753 C C . MET A 1 92 ? 2.403 19.144 -38.255 1.00 82.75 92 MET A C 1
ATOM 755 O O . MET A 1 92 ? 1.377 19.200 -37.582 1.00 82.75 92 MET A O 1
ATOM 759 N N . LEU A 1 93 ? 2.710 18.077 -38.999 1.00 86.44 93 LEU A N 1
ATOM 760 C CA . LEU A 1 93 ? 1.894 16.858 -39.037 1.00 86.44 93 LEU A CA 1
ATOM 761 C C . LEU A 1 93 ? 1.877 16.143 -37.684 1.00 86.44 93 LEU A C 1
ATOM 763 O O . LEU A 1 93 ? 0.815 15.729 -37.225 1.00 86.44 93 LEU A O 1
ATOM 767 N N . VAL A 1 94 ? 3.034 16.034 -37.027 1.00 80.25 94 VAL A N 1
ATOM 768 C CA . VAL A 1 94 ? 3.138 15.459 -35.679 1.00 80.25 94 VAL A CA 1
ATOM 769 C C . VAL A 1 94 ? 2.363 16.311 -34.670 1.00 80.25 94 VAL A C 1
ATOM 771 O O . VAL A 1 94 ? 1.597 15.762 -33.885 1.00 80.25 94 VAL A O 1
ATOM 774 N N . ASP A 1 95 ? 2.482 17.641 -34.713 1.00 74.81 95 ASP A N 1
ATOM 775 C CA . ASP A 1 95 ? 1.719 18.542 -33.835 1.00 74.81 95 ASP A CA 1
ATOM 776 C C . ASP A 1 95 ? 0.202 18.441 -34.081 1.00 74.81 95 ASP A C 1
ATOM 778 O O . ASP A 1 95 ? -0.570 18.333 -33.129 1.00 74.81 95 ASP A O 1
ATOM 782 N N . GLN A 1 96 ? -0.247 18.385 -35.341 1.00 79.88 96 GLN A N 1
ATOM 783 C CA . GLN A 1 96 ? -1.660 18.153 -35.664 1.00 79.88 96 GLN A CA 1
ATOM 784 C C . GLN A 1 96 ? -2.158 16.795 -35.161 1.00 79.88 96 GLN A C 1
ATOM 786 O O . GLN A 1 96 ? -3.239 16.728 -34.575 1.00 79.88 96 GLN A O 1
ATOM 791 N N . PHE A 1 97 ? -1.376 15.729 -35.342 1.00 78.62 97 PHE A N 1
ATOM 792 C CA . PHE A 1 97 ? -1.710 14.392 -34.855 1.00 78.62 97 PHE A CA 1
ATOM 793 C C . PHE A 1 97 ? -1.838 14.360 -33.327 1.00 78.62 97 PHE A C 1
ATOM 795 O O . PHE A 1 97 ? -2.822 13.836 -32.801 1.00 78.62 97 PHE A O 1
ATOM 802 N N . LEU A 1 98 ? -0.885 14.966 -32.614 1.00 70.81 98 LEU A N 1
ATOM 803 C CA . LEU A 1 98 ? -0.891 15.037 -31.152 1.00 70.81 98 LEU A CA 1
ATOM 804 C C . LEU A 1 98 ? -2.098 15.831 -30.634 1.00 70.81 98 LEU A C 1
ATOM 806 O O . LEU A 1 98 ? -2.787 15.369 -29.725 1.00 70.81 98 LEU A O 1
ATOM 810 N N . ARG A 1 99 ? -2.425 16.967 -31.263 1.00 68.69 99 ARG A N 1
ATOM 811 C CA . ARG A 1 99 ? -3.613 17.762 -30.913 1.00 68.69 99 ARG A CA 1
ATOM 812 C C . ARG A 1 99 ? -4.919 17.016 -31.175 1.00 68.69 99 ARG A C 1
ATOM 814 O O . ARG A 1 99 ? -5.832 17.111 -30.357 1.00 68.69 99 ARG A O 1
ATOM 821 N N . ALA A 1 100 ? -5.011 16.274 -32.281 1.00 70.56 100 ALA A N 1
ATOM 822 C CA . ALA A 1 100 ? -6.191 15.475 -32.622 1.00 70.56 100 ALA A CA 1
ATOM 823 C C . ALA A 1 100 ? -6.465 14.355 -31.602 1.00 70.56 100 ALA A C 1
ATOM 825 O O . ALA A 1 100 ? -7.618 13.984 -31.402 1.00 70.56 100 ALA A O 1
ATOM 826 N N . HIS A 1 101 ? -5.425 13.870 -30.916 1.00 64.44 101 HIS A N 1
ATOM 827 C CA . HIS A 1 101 ? -5.523 12.850 -29.866 1.00 64.44 101 HIS A CA 1
ATOM 828 C C . HIS A 1 101 ? -5.535 13.440 -28.445 1.00 64.44 101 HIS A C 1
ATOM 830 O O . HIS A 1 101 ? -5.376 12.713 -27.471 1.00 64.44 101 HIS A O 1
ATOM 836 N N . GLY A 1 102 ? -5.746 14.754 -28.308 1.00 55.47 102 GLY A N 1
ATOM 837 C CA . GLY A 1 102 ? -5.936 15.409 -27.012 1.00 55.47 102 GLY A CA 1
ATOM 838 C C . GLY A 1 102 ? -4.653 15.752 -26.247 1.00 55.47 102 GLY A C 1
ATOM 839 O O . GLY A 1 102 ? -4.747 16.338 -25.172 1.00 55.47 102 GLY A O 1
ATOM 840 N N . TYR A 1 103 ? -3.464 15.479 -26.792 1.00 56.31 103 TYR A N 1
ATOM 841 C CA . TYR A 1 103 ? -2.196 15.845 -26.155 1.00 56.31 103 TYR A CA 1
ATOM 842 C C . TYR A 1 103 ? -1.941 17.352 -26.314 1.00 56.31 103 TYR A C 1
ATOM 844 O O . TYR A 1 103 ? -1.761 17.851 -27.428 1.00 56.31 103 TYR A O 1
ATOM 852 N N . ARG A 1 104 ? -1.921 18.106 -25.206 1.00 54.72 104 ARG A N 1
ATOM 853 C CA . ARG A 1 104 ? -1.689 19.563 -25.208 1.00 54.72 104 ARG A CA 1
ATOM 854 C C . ARG A 1 104 ? -0.395 19.931 -24.482 1.00 54.72 104 ARG A C 1
ATOM 856 O O . ARG A 1 104 ? -0.091 19.425 -23.410 1.00 54.72 104 ARG A O 1
ATOM 863 N N . GLY A 1 105 ? 0.362 20.870 -25.053 1.00 63.12 105 GLY A N 1
ATOM 864 C CA . GLY A 1 105 ? 1.472 21.545 -24.372 1.00 63.12 105 GLY A CA 1
ATOM 865 C C . GLY A 1 105 ? 2.586 20.613 -23.877 1.00 63.12 105 GLY A C 1
ATOM 866 O O . GLY A 1 105 ? 3.379 20.101 -24.669 1.00 63.12 105 GLY A O 1
ATOM 867 N N . GLN A 1 106 ? 2.692 20.457 -22.556 1.00 50.03 106 GLN A N 1
ATOM 868 C CA . GLN A 1 106 ? 3.758 19.702 -21.892 1.00 50.03 106 GLN A CA 1
ATOM 869 C C . GLN A 1 106 ? 3.641 18.187 -22.136 1.00 50.03 106 GLN A C 1
ATOM 871 O O . GLN A 1 106 ? 4.665 17.528 -22.320 1.00 50.03 106 GLN A O 1
ATOM 876 N N . ASP A 1 107 ? 2.419 17.670 -22.283 1.00 48.59 107 ASP A N 1
ATOM 877 C CA . ASP A 1 107 ? 2.146 16.246 -22.526 1.00 48.59 107 ASP A CA 1
ATOM 878 C C . ASP A 1 107 ? 2.605 15.795 -23.916 1.00 48.59 107 ASP A C 1
ATOM 880 O O . ASP A 1 107 ? 3.135 14.698 -24.087 1.00 48.59 107 ASP A O 1
ATOM 884 N N . ALA A 1 108 ? 2.485 16.673 -24.916 1.00 54.53 108 ALA A N 1
ATOM 885 C CA . ALA A 1 108 ? 2.991 16.430 -26.266 1.00 54.53 108 ALA A CA 1
ATOM 886 C C . ALA A 1 108 ? 4.528 16.338 -26.283 1.00 54.53 108 ALA A C 1
ATOM 888 O O . ALA A 1 108 ? 5.099 15.448 -26.915 1.00 54.53 108 ALA A O 1
ATOM 889 N N . LYS A 1 109 ? 5.212 17.221 -25.539 1.00 54.88 109 LYS A N 1
ATOM 890 C CA . LYS A 1 109 ? 6.678 17.188 -25.398 1.00 54.88 109 LYS A CA 1
ATOM 891 C C . LYS A 1 109 ? 7.150 15.927 -24.682 1.00 54.88 109 LYS A C 1
ATOM 893 O O . LYS A 1 109 ? 8.150 15.344 -25.096 1.00 54.88 109 LYS A O 1
ATOM 898 N N . GLU A 1 110 ? 6.446 15.505 -23.638 1.00 55.97 110 GLU A N 1
ATOM 899 C CA . GLU A 1 110 ? 6.793 14.297 -22.892 1.00 55.97 110 GLU A CA 1
ATOM 900 C C . GLU A 1 110 ? 6.521 13.028 -23.710 1.00 55.97 110 GLU A C 1
ATOM 902 O O . GLU A 1 110 ? 7.352 12.126 -23.743 1.00 55.97 110 GLU A O 1
ATOM 907 N N . THR A 1 111 ? 5.432 12.998 -24.482 1.00 57.22 111 THR A N 1
ATOM 908 C CA . THR A 1 111 ? 5.118 11.908 -25.423 1.00 57.22 111 THR A CA 1
ATOM 909 C C . THR A 1 111 ? 6.191 11.763 -26.507 1.00 57.22 111 THR A C 1
ATOM 911 O O . THR A 1 111 ? 6.669 10.660 -26.769 1.00 57.22 111 THR A O 1
ATOM 914 N N . ILE A 1 112 ? 6.642 12.876 -27.098 1.00 61.53 112 ILE A N 1
ATOM 915 C CA . ILE A 1 112 ? 7.745 12.870 -28.070 1.00 61.53 112 ILE A CA 1
ATOM 916 C C . ILE A 1 112 ? 9.050 12.409 -27.406 1.00 61.53 112 ILE A C 1
ATOM 918 O O . ILE A 1 112 ? 9.752 11.567 -27.958 1.00 61.53 112 ILE A O 1
ATOM 922 N N . LYS A 1 113 ? 9.378 12.907 -26.207 1.00 61.72 113 LYS A N 1
ATOM 923 C CA . LYS A 1 113 ? 10.565 12.447 -25.467 1.00 61.72 113 LYS A CA 1
ATOM 924 C C . LYS A 1 113 ? 10.527 10.947 -25.179 1.00 61.72 113 LYS A C 1
ATOM 926 O O . LYS A 1 113 ? 11.564 10.303 -25.296 1.00 61.72 113 LYS A O 1
ATOM 931 N N . ARG A 1 114 ? 9.359 10.392 -24.839 1.00 62.47 114 ARG A N 1
ATOM 932 C CA . ARG A 1 114 ? 9.167 8.948 -24.621 1.00 62.47 114 ARG A CA 1
ATOM 933 C C . ARG A 1 114 ? 9.479 8.140 -25.883 1.00 62.47 114 ARG A C 1
ATOM 935 O O . ARG A 1 114 ? 10.183 7.145 -25.783 1.00 62.47 114 ARG A O 1
ATOM 942 N N . LEU A 1 115 ? 9.036 8.597 -27.058 1.00 62.00 115 LEU A N 1
ATOM 943 C CA . LEU A 1 115 ? 9.283 7.918 -28.342 1.00 62.00 115 LEU A CA 1
ATOM 944 C C . LEU A 1 115 ? 10.770 7.824 -28.719 1.00 62.00 115 LEU A C 1
ATOM 946 O O . LEU A 1 115 ? 11.169 6.866 -29.372 1.00 62.00 115 LEU A O 1
ATOM 950 N N . PHE A 1 116 ? 11.586 8.801 -28.314 1.00 66.56 116 PHE A N 1
ATOM 951 C CA . PHE A 1 116 ? 13.023 8.837 -28.614 1.00 66.56 116 PHE A CA 1
ATOM 952 C C . PHE A 1 116 ? 13.912 8.394 -27.443 1.00 66.56 116 PHE A C 1
ATOM 954 O O . PHE A 1 116 ? 15.138 8.493 -27.534 1.00 66.56 116 PHE A O 1
ATOM 961 N N . ARG A 1 117 ? 13.330 7.917 -26.334 1.00 71.06 117 ARG A N 1
ATOM 962 C CA . ARG A 1 117 ? 14.106 7.446 -25.183 1.00 71.06 117 ARG A CA 1
ATOM 963 C C . ARG A 1 117 ? 14.676 6.051 -25.481 1.00 71.06 117 ARG A C 1
ATOM 965 O O . ARG A 1 117 ? 13.948 5.212 -26.012 1.00 71.06 117 ARG A O 1
ATOM 972 N N . PRO A 1 118 ? 15.946 5.768 -25.137 1.00 80.00 118 PRO A N 1
ATOM 973 C CA . PRO A 1 118 ? 16.443 4.398 -25.164 1.00 80.00 118 PRO A CA 1
ATOM 974 C C . PRO A 1 118 ? 15.594 3.511 -24.246 1.00 80.00 118 PRO A C 1
ATOM 976 O O . PRO A 1 118 ? 15.122 3.964 -23.200 1.00 80.00 118 PRO A O 1
ATOM 979 N N . SER A 1 119 ? 15.399 2.258 -24.658 1.00 86.88 119 SER A N 1
ATOM 980 C CA . SER A 1 119 ? 14.673 1.273 -23.858 1.00 86.88 119 SER A CA 1
ATOM 981 C C . SER A 1 119 ? 15.386 1.045 -22.528 1.00 86.88 119 SER A C 1
ATOM 983 O O . SER A 1 119 ? 16.604 0.891 -22.488 1.00 86.88 119 SER A O 1
ATOM 985 N N . THR A 1 120 ? 14.608 0.991 -21.454 1.00 91.06 120 THR A N 1
ATOM 986 C CA . THR A 1 120 ? 15.071 0.646 -20.102 1.00 91.06 120 THR A CA 1
ATOM 987 C C . THR A 1 120 ? 15.134 -0.864 -19.862 1.00 91.06 120 THR A C 1
ATOM 989 O O . THR A 1 120 ? 15.574 -1.304 -18.800 1.00 91.06 120 THR A O 1
ATOM 992 N N . CYS A 1 121 ? 14.692 -1.677 -20.830 1.00 90.25 121 CYS A N 1
ATOM 993 C CA . CYS A 1 121 ? 14.701 -3.130 -20.724 1.00 90.25 121 CYS A CA 1
ATOM 994 C C . CYS A 1 121 ? 16.139 -3.656 -20.743 1.00 90.25 121 CYS A C 1
ATOM 996 O O . CYS A 1 121 ? 16.853 -3.496 -21.731 1.00 90.25 121 CYS A O 1
ATOM 998 N N . VAL A 1 122 ? 16.541 -4.319 -19.659 1.00 87.69 122 VAL A N 1
ATOM 999 C CA . VAL A 1 122 ? 17.907 -4.845 -19.482 1.00 87.69 122 VAL A CA 1
ATOM 1000 C C . VAL A 1 122 ? 18.011 -6.360 -19.620 1.00 87.69 122 VAL A C 1
ATOM 1002 O O . VAL A 1 122 ? 19.104 -6.906 -19.521 1.00 87.69 122 VAL A O 1
ATOM 1005 N N . PHE A 1 123 ? 16.878 -7.018 -19.852 1.00 89.50 123 PHE A N 1
ATOM 1006 C CA . PHE A 1 123 ? 16.765 -8.461 -20.007 1.00 89.50 123 PHE A CA 1
ATOM 1007 C C . PHE A 1 123 ? 16.507 -8.826 -21.461 1.00 89.50 123 PHE A C 1
ATOM 1009 O O . PHE A 1 123 ? 15.789 -8.114 -22.175 1.00 89.50 123 PHE A O 1
ATOM 1016 N N . ASP A 1 124 ? 17.065 -9.954 -21.888 1.00 90.62 124 ASP A N 1
ATOM 1017 C CA . ASP A 1 124 ? 16.744 -10.506 -23.196 1.00 90.62 124 ASP A CA 1
ATOM 1018 C C . ASP A 1 124 ? 15.367 -11.203 -23.202 1.00 90.62 124 ASP A C 1
ATOM 1020 O O . ASP A 1 124 ? 14.704 -11.401 -22.180 1.00 90.62 124 ASP A O 1
ATOM 1024 N N . GLN A 1 125 ? 14.903 -11.592 -24.389 1.00 90.19 125 GLN A N 1
ATOM 1025 C CA . GLN A 1 125 ? 13.599 -12.239 -24.544 1.00 90.19 125 GLN A CA 1
ATOM 1026 C C . GLN A 1 125 ? 13.505 -13.595 -23.816 1.00 90.19 125 GLN A C 1
ATOM 1028 O O . GLN A 1 125 ? 12.418 -13.977 -23.379 1.00 90.19 125 GLN A O 1
ATOM 1033 N N . ARG A 1 126 ? 14.611 -14.343 -23.696 1.00 90.00 126 ARG A N 1
ATOM 1034 C CA . ARG A 1 126 ? 14.640 -15.643 -23.007 1.00 90.00 126 ARG A CA 1
ATOM 1035 C C . ARG A 1 126 ? 14.498 -15.439 -21.501 1.00 90.00 126 ARG A C 1
ATOM 1037 O O . ARG A 1 126 ? 13.744 -16.170 -20.863 1.00 90.00 126 ARG A O 1
ATOM 1044 N N . GLU A 1 127 ? 15.172 -14.442 -20.942 1.00 91.25 127 GLU A N 1
ATOM 1045 C CA . GLU A 1 127 ? 15.071 -14.075 -19.530 1.00 91.25 127 GLU A CA 1
ATOM 1046 C C . GLU A 1 127 ? 13.676 -13.556 -19.179 1.00 91.25 127 GLU A C 1
ATOM 1048 O O . GLU A 1 127 ? 13.073 -14.037 -18.219 1.00 91.25 127 GLU A O 1
ATOM 1053 N N . LEU A 1 128 ? 13.114 -12.659 -19.999 1.00 93.69 128 LEU A N 1
ATOM 1054 C CA . LEU A 1 128 ? 11.742 -12.172 -19.819 1.00 93.69 128 LEU A CA 1
ATOM 1055 C C . LEU A 1 128 ? 10.727 -13.316 -19.858 1.00 93.69 128 LEU A C 1
ATOM 1057 O O . LEU A 1 128 ? 9.832 -13.374 -19.016 1.00 93.69 128 LEU A O 1
ATOM 1061 N N . ARG A 1 129 ? 10.888 -14.272 -20.780 1.00 93.81 129 ARG A N 1
ATOM 1062 C CA . ARG A 1 129 ? 10.054 -15.478 -20.806 1.00 93.81 129 ARG A CA 1
ATOM 1063 C C . ARG A 1 129 ? 10.138 -16.249 -19.497 1.00 93.81 129 ARG A C 1
ATOM 1065 O O . ARG A 1 129 ? 9.101 -16.639 -18.982 1.00 93.81 129 ARG A O 1
ATOM 1072 N N . ARG A 1 130 ? 11.332 -16.437 -18.933 1.00 91.25 130 ARG A N 1
ATOM 1073 C CA . ARG A 1 130 ? 11.501 -17.165 -17.664 1.00 91.25 130 ARG A CA 1
ATOM 1074 C C . ARG A 1 130 ? 10.835 -16.451 -16.492 1.00 91.25 130 ARG A C 1
ATOM 1076 O O . ARG A 1 130 ? 10.261 -17.129 -15.648 1.00 91.25 130 ARG A O 1
ATOM 1083 N N . VAL A 1 131 ? 10.857 -15.115 -16.462 1.00 93.75 131 VAL A N 1
ATOM 1084 C CA . VAL A 1 131 ? 10.095 -14.328 -15.475 1.00 93.75 131 VAL A CA 1
ATOM 1085 C C . VAL A 1 131 ? 8.600 -14.617 -15.610 1.00 93.75 131 VAL A C 1
ATOM 1087 O O . VAL A 1 131 ? 7.955 -14.983 -14.634 1.00 93.75 131 VAL A O 1
ATOM 1090 N N . TRP A 1 132 ? 8.063 -14.530 -16.827 1.00 94.25 132 TRP A N 1
ATOM 1091 C CA . TRP A 1 132 ? 6.653 -14.812 -17.101 1.00 94.25 132 TRP A CA 1
ATOM 1092 C C . TRP A 1 132 ? 6.247 -16.248 -16.757 1.00 94.25 132 TRP A C 1
ATOM 1094 O O . TRP A 1 132 ? 5.248 -16.454 -16.072 1.00 94.25 132 TRP A O 1
ATOM 1104 N N . GLU A 1 133 ? 7.016 -17.240 -17.207 1.00 91.81 133 GLU A N 1
ATOM 1105 C CA . GLU A 1 133 ? 6.764 -18.651 -16.911 1.00 91.81 133 GLU A CA 1
ATOM 1106 C C . GLU A 1 133 ? 6.778 -18.895 -15.398 1.00 91.81 133 GLU A C 1
ATOM 1108 O O . GLU A 1 133 ? 5.887 -19.566 -14.888 1.00 91.81 133 GLU A O 1
ATOM 1113 N N . TRP A 1 134 ? 7.723 -18.299 -14.666 1.00 91.69 134 TRP A N 1
ATOM 1114 C CA . TRP A 1 134 ? 7.785 -18.423 -13.212 1.00 91.69 134 TRP A CA 1
ATOM 1115 C C . TRP A 1 134 ? 6.558 -17.815 -12.525 1.00 91.69 134 TRP A C 1
ATOM 1117 O O . TRP A 1 134 ? 5.942 -18.485 -11.701 1.00 91.69 134 TRP A O 1
ATOM 1127 N N . GLU A 1 135 ? 6.156 -16.589 -12.879 1.00 92.88 135 GLU A N 1
ATOM 1128 C CA . GLU A 1 135 ? 4.981 -15.946 -12.269 1.00 92.88 135 GLU A CA 1
ATOM 1129 C C . GLU A 1 135 ? 3.693 -16.735 -12.541 1.00 92.88 135 GLU A C 1
ATOM 1131 O O . GLU A 1 135 ? 2.868 -16.913 -11.646 1.00 92.88 135 GLU A O 1
ATOM 1136 N N . ILE A 1 136 ? 3.524 -17.267 -13.755 1.00 90.38 136 ILE A N 1
ATOM 1137 C CA . ILE A 1 136 ? 2.349 -18.076 -14.103 1.00 90.38 136 ILE A CA 1
ATOM 1138 C C . ILE A 1 136 ? 2.350 -19.398 -13.330 1.00 90.38 136 ILE A C 1
ATOM 1140 O O . ILE A 1 136 ? 1.323 -19.777 -12.768 1.00 90.38 136 ILE A O 1
ATOM 1144 N N . LEU A 1 137 ? 3.488 -20.098 -13.283 1.00 86.06 137 LEU A N 1
ATOM 1145 C CA . LEU A 1 137 ? 3.599 -21.397 -12.610 1.00 86.06 137 LEU A CA 1
ATOM 1146 C C . LEU A 1 137 ? 3.477 -21.292 -11.087 1.00 86.06 137 LEU A C 1
ATOM 1148 O O . LEU A 1 137 ? 2.993 -22.231 -10.460 1.00 86.06 137 LEU A O 1
ATOM 1152 N N . SER A 1 138 ? 3.847 -20.150 -10.507 1.00 86.00 138 SER A N 1
ATOM 1153 C CA . SER A 1 138 ? 3.627 -19.839 -9.089 1.00 86.00 138 SER A CA 1
ATOM 1154 C C . SER A 1 138 ? 2.178 -19.409 -8.783 1.00 86.00 138 SER A C 1
ATOM 1156 O O . SER A 1 138 ? 1.821 -19.200 -7.626 1.00 86.00 138 SER A O 1
ATOM 1158 N N . GLY A 1 139 ? 1.311 -19.277 -9.797 1.00 87.00 139 GLY A N 1
ATOM 1159 C CA . GLY A 1 139 ? -0.076 -18.823 -9.631 1.00 87.00 139 GLY A CA 1
ATOM 1160 C C . GLY A 1 139 ? -0.218 -17.311 -9.420 1.00 87.00 139 GLY A C 1
ATOM 1161 O O . GLY A 1 139 ? -1.271 -16.833 -9.007 1.00 87.00 139 GLY A O 1
ATOM 1162 N N . HIS A 1 140 ? 0.821 -16.531 -9.722 1.00 91.81 140 HIS A N 1
ATOM 1163 C CA . HIS A 1 140 ? 0.844 -15.074 -9.560 1.00 91.81 140 HIS A CA 1
ATOM 1164 C C . HIS A 1 140 ? 0.275 -14.316 -10.771 1.00 91.81 140 HIS A C 1
ATOM 1166 O O . HIS A 1 140 ? 0.365 -13.091 -10.846 1.00 91.81 140 HIS A O 1
ATOM 1172 N N . TYR A 1 141 ? -0.346 -15.021 -11.718 1.00 92.62 141 TYR A N 1
ATOM 1173 C CA . TYR A 1 141 ? -1.033 -14.425 -12.863 1.00 92.62 141 TYR A CA 1
ATOM 1174 C C . TYR A 1 141 ? -2.512 -14.861 -12.940 1.00 92.62 141 TYR A C 1
ATOM 1176 O O . TYR A 1 141 ? -2.908 -15.540 -13.887 1.00 92.62 141 TYR A O 1
ATOM 1184 N N . PRO A 1 142 ? -3.357 -14.490 -11.953 1.00 90.50 142 PRO A N 1
ATOM 1185 C CA . PRO A 1 142 ? -4.763 -14.920 -11.892 1.00 90.50 142 PRO A CA 1
ATOM 1186 C C . PRO A 1 142 ? -5.687 -14.186 -12.888 1.00 90.50 142 PRO A C 1
ATOM 1188 O O . PRO A 1 142 ? -6.859 -14.544 -13.052 1.00 90.50 142 PRO A O 1
ATOM 1191 N N . THR A 1 143 ? -5.185 -13.146 -13.565 1.00 91.19 143 THR A N 1
ATOM 1192 C CA . THR A 1 143 ? -5.922 -12.394 -14.592 1.00 91.19 143 THR A CA 1
ATOM 1193 C C . THR A 1 143 ? -6.156 -13.218 -15.860 1.00 91.19 143 THR A C 1
ATOM 1195 O O . THR A 1 143 ? -5.377 -14.087 -16.247 1.00 91.19 143 THR A O 1
ATOM 1198 N N . ARG A 1 144 ? -7.239 -12.891 -16.567 1.00 89.69 144 ARG A N 1
ATOM 1199 C CA . ARG A 1 144 ? -7.560 -13.433 -17.889 1.00 89.69 144 ARG A CA 1
ATOM 1200 C C . ARG A 1 144 ? -6.996 -12.617 -19.052 1.00 89.69 144 ARG A C 1
ATOM 1202 O O . ARG A 1 144 ? -7.236 -13.002 -20.205 1.00 89.69 144 ARG A O 1
ATOM 1209 N N . ARG A 1 145 ? -6.261 -11.531 -18.785 1.00 90.81 145 ARG A N 1
ATOM 1210 C CA . ARG A 1 145 ? -5.621 -10.697 -19.813 1.00 90.81 145 ARG A CA 1
ATOM 1211 C C . ARG A 1 145 ? -4.692 -11.520 -20.705 1.00 90.81 145 ARG A C 1
ATOM 1213 O O . ARG A 1 145 ? -4.154 -12.553 -20.311 1.00 90.81 145 ARG A O 1
ATOM 1220 N N . LYS A 1 146 ? -4.551 -11.067 -21.953 1.00 90.44 146 LYS A N 1
ATOM 1221 C CA . LYS A 1 146 ? -3.658 -11.704 -22.921 1.00 90.44 146 LYS A CA 1
ATOM 1222 C C . LYS A 1 146 ? -2.207 -11.453 -22.530 1.00 90.44 146 LYS A C 1
ATOM 1224 O O . LYS A 1 146 ? -1.838 -10.346 -22.131 1.00 90.44 146 LYS A O 1
ATOM 1229 N N . ILE A 1 147 ? -1.395 -12.484 -22.698 1.00 91.62 147 ILE A N 1
ATOM 1230 C CA . ILE A 1 147 ? 0.048 -12.398 -22.516 1.00 91.62 147 ILE A CA 1
ATOM 1231 C C . ILE A 1 147 ? 0.652 -11.884 -23.827 1.00 91.62 147 ILE A C 1
ATOM 1233 O O . ILE A 1 147 ? 0.228 -12.345 -24.890 1.00 91.62 147 ILE A O 1
ATOM 1237 N N . PRO A 1 148 ? 1.590 -10.919 -23.802 1.00 92.44 148 PRO A N 1
ATOM 1238 C CA . PRO A 1 148 ? 2.158 -10.381 -25.032 1.00 92.44 148 PRO A CA 1
ATOM 1239 C C . PRO A 1 148 ? 2.854 -11.467 -25.862 1.00 92.44 148 PRO A C 1
ATOM 1241 O O . PRO A 1 148 ? 3.722 -12.180 -25.360 1.00 92.44 148 PRO A O 1
ATOM 1244 N N . GLU A 1 149 ? 2.528 -11.552 -27.155 1.00 90.62 149 GLU A N 1
ATOM 1245 C CA . GLU A 1 149 ? 3.086 -12.558 -28.080 1.00 90.62 149 GLU A CA 1
ATOM 1246 C C . GLU A 1 149 ? 4.621 -12.520 -28.124 1.00 90.62 149 GLU A C 1
ATOM 1248 O O . GLU A 1 149 ? 5.277 -13.555 -28.237 1.00 90.62 149 GLU A O 1
ATOM 1253 N N . ARG A 1 150 ? 5.208 -11.329 -27.929 1.00 89.38 150 ARG A N 1
ATOM 1254 C CA . ARG A 1 150 ? 6.660 -11.111 -27.858 1.00 89.38 150 ARG A CA 1
ATOM 1255 C C . ARG A 1 150 ? 7.343 -11.930 -26.758 1.00 89.38 150 ARG A C 1
ATOM 1257 O O . ARG A 1 150 ? 8.517 -12.250 -26.906 1.00 89.38 150 ARG A O 1
ATOM 1264 N N . ILE A 1 151 ? 6.652 -12.305 -25.682 1.00 92.12 151 ILE A N 1
ATOM 1265 C CA . ILE A 1 151 ? 7.225 -13.167 -24.634 1.00 92.12 151 ILE A CA 1
ATOM 1266 C C . ILE A 1 151 ? 7.518 -14.574 -25.188 1.00 92.12 151 ILE A C 1
ATOM 1268 O O . ILE A 1 151 ? 8.495 -15.226 -24.805 1.00 92.12 151 ILE A O 1
ATOM 1272 N N . GLY A 1 152 ? 6.720 -15.030 -26.159 1.00 90.06 152 GLY A N 1
ATOM 1273 C CA . GLY A 1 152 ? 6.873 -16.337 -26.791 1.00 90.06 152 GLY A CA 1
ATOM 1274 C C . GLY A 1 152 ? 6.743 -17.477 -25.785 1.00 90.06 152 GLY A C 1
ATOM 1275 O O . GLY A 1 152 ? 7.625 -18.335 -25.732 1.00 90.06 152 GLY A O 1
ATOM 1276 N N . LEU A 1 153 ? 5.699 -17.443 -24.949 1.00 87.38 153 LEU A N 1
ATOM 1277 C CA . LEU A 1 153 ? 5.406 -18.515 -23.998 1.00 87.38 153 LEU A CA 1
ATOM 1278 C C . LEU A 1 153 ? 5.298 -19.869 -24.698 1.00 87.38 153 LEU A C 1
ATOM 1280 O O . LEU A 1 153 ? 4.843 -19.975 -25.836 1.00 87.38 153 LEU A O 1
ATOM 1284 N N . ARG A 1 154 ? 5.721 -20.914 -23.989 1.00 80.19 154 ARG A N 1
ATOM 1285 C CA . ARG A 1 154 ? 5.759 -22.289 -24.507 1.00 80.19 154 ARG A CA 1
ATOM 1286 C C . ARG A 1 154 ? 4.552 -23.129 -24.098 1.00 80.19 154 ARG A C 1
ATOM 1288 O O . ARG A 1 154 ? 4.469 -24.293 -24.484 1.00 80.19 154 ARG A O 1
ATOM 1295 N N . PHE A 1 155 ? 3.650 -22.559 -23.307 1.00 81.56 155 PHE A N 1
ATOM 1296 C CA . PHE A 1 155 ? 2.458 -23.220 -22.801 1.00 81.56 155 PHE A CA 1
ATOM 1297 C C . PHE A 1 155 ? 1.320 -22.215 -22.625 1.00 81.56 155 PHE A C 1
ATOM 1299 O O . PHE A 1 155 ? 1.552 -21.016 -22.463 1.00 81.56 155 PHE A O 1
ATOM 1306 N N . GLU A 1 156 ? 0.096 -22.732 -22.619 1.00 76.81 156 GLU A N 1
ATOM 1307 C CA . GLU A 1 156 ? -1.090 -21.964 -22.259 1.00 76.81 156 GLU A CA 1
ATOM 1308 C C . GLU A 1 156 ? -1.292 -22.000 -20.737 1.00 76.81 156 GLU A C 1
ATOM 1310 O O . GLU A 1 156 ? -1.295 -23.092 -20.156 1.00 76.81 156 GLU A O 1
ATOM 1315 N N . PRO A 1 157 ? -1.459 -20.84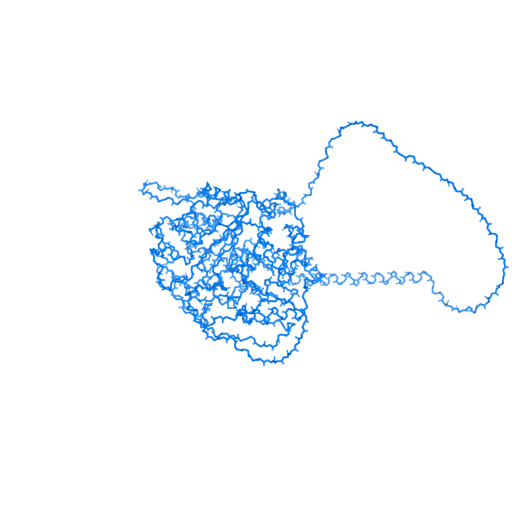7 -20.064 1.00 77.38 157 PRO A N 1
ATOM 1316 C CA . PRO A 1 157 ? -1.758 -20.810 -18.638 1.00 77.38 157 PRO A CA 1
ATOM 1317 C C . PRO A 1 157 ? -3.056 -21.564 -18.337 1.00 77.38 157 PRO A C 1
ATOM 1319 O O . PRO A 1 157 ? -4.114 -21.228 -18.875 1.00 77.38 157 PRO A O 1
ATOM 1322 N N . ASN A 1 158 ? -3.000 -22.553 -17.444 1.00 69.56 158 ASN A N 1
ATOM 1323 C CA . ASN A 1 158 ? -4.213 -23.193 -16.950 1.00 69.56 158 ASN A CA 1
ATOM 1324 C C . ASN A 1 158 ? -4.970 -22.210 -16.042 1.00 69.56 158 ASN A C 1
ATOM 1326 O O . ASN A 1 158 ? -4.376 -21.601 -15.153 1.00 69.56 158 ASN A O 1
ATOM 1330 N N . ARG A 1 159 ? -6.272 -22.031 -16.275 1.00 75.19 159 ARG A N 1
ATOM 1331 C CA . ARG A 1 159 ? -7.106 -21.063 -15.551 1.00 75.19 159 ARG A CA 1
ATOM 1332 C C . ARG A 1 159 ? -8.087 -21.805 -14.663 1.00 75.19 159 ARG A C 1
ATOM 1334 O O . ARG A 1 159 ? -8.900 -22.583 -15.163 1.00 75.19 159 ARG A O 1
ATOM 1341 N N . LEU A 1 160 ? -8.043 -21.528 -13.363 1.00 76.50 160 LEU A N 1
ATOM 1342 C CA . LEU A 1 160 ? -8.970 -22.138 -12.420 1.00 76.50 160 LEU A CA 1
ATOM 1343 C C . LEU A 1 160 ? -10.407 -21.654 -12.676 1.00 76.50 160 LEU A C 1
ATOM 1345 O O . LEU A 1 160 ? -10.633 -20.495 -13.055 1.00 76.50 160 LEU A O 1
ATOM 1349 N N . PRO A 1 161 ? -11.406 -22.540 -12.517 1.00 81.75 161 PRO A N 1
ATOM 1350 C CA . PRO A 1 161 ? -12.798 -22.143 -12.627 1.00 81.75 161 PRO A CA 1
ATOM 1351 C C . PRO A 1 161 ? -13.147 -21.182 -11.483 1.00 81.75 161 PRO A C 1
ATOM 1353 O O . PRO A 1 161 ? -12.909 -21.479 -10.313 1.00 81.75 161 PRO A O 1
ATOM 1356 N N . ARG A 1 162 ? -13.742 -20.036 -11.834 1.00 89.88 162 ARG A N 1
ATOM 1357 C CA . ARG A 1 162 ? -14.197 -19.020 -10.876 1.00 89.88 162 ARG A CA 1
ATOM 1358 C C . ARG A 1 162 ? -15.629 -19.330 -10.441 1.00 89.88 162 ARG A C 1
ATOM 1360 O O . ARG A 1 162 ? -16.522 -19.363 -11.289 1.00 89.88 162 ARG A O 1
ATOM 1367 N N . GLN A 1 163 ? -15.858 -19.529 -9.144 1.00 90.25 163 GLN A N 1
ATOM 1368 C CA . GLN A 1 163 ? -17.200 -19.623 -8.562 1.00 90.25 163 GLN A CA 1
ATOM 1369 C C . GLN A 1 163 ? -17.555 -18.284 -7.904 1.00 90.25 163 GLN A C 1
ATOM 1371 O O . GLN A 1 163 ? -17.053 -17.971 -6.825 1.00 90.25 163 GLN A O 1
ATOM 1376 N N . TYR A 1 164 ? -18.403 -17.486 -8.559 1.00 91.69 164 TYR A N 1
ATOM 1377 C CA . TYR A 1 164 ? -18.822 -16.180 -8.039 1.00 91.69 164 TYR A CA 1
ATOM 1378 C C . TYR A 1 164 ? -19.766 -16.321 -6.844 1.00 91.69 164 TYR A C 1
ATOM 1380 O O . TYR A 1 164 ? -20.682 -17.146 -6.856 1.00 91.69 164 TYR A O 1
ATOM 1388 N N . LEU A 1 165 ? -19.538 -15.495 -5.827 1.00 89.12 165 LEU A N 1
ATOM 1389 C CA . LEU A 1 165 ? -20.319 -15.473 -4.595 1.00 89.12 165 LEU A CA 1
ATOM 1390 C C . LEU A 1 165 ? -21.541 -14.559 -4.745 1.00 89.12 165 LEU A C 1
ATOM 1392 O O . LEU A 1 165 ? -21.471 -13.509 -5.386 1.00 89.12 165 LEU A O 1
ATOM 1396 N N . ASP A 1 166 ? -22.659 -14.940 -4.122 1.00 83.12 166 ASP A N 1
ATOM 1397 C CA . ASP A 1 166 ? -23.802 -14.043 -3.939 1.00 83.12 166 ASP A CA 1
ATOM 1398 C C . ASP A 1 166 ? -23.721 -13.385 -2.559 1.00 83.12 166 ASP A C 1
ATOM 1400 O O . ASP A 1 166 ? -24.132 -13.950 -1.543 1.00 83.12 166 ASP A O 1
ATOM 1404 N N . VAL A 1 167 ? -23.119 -12.197 -2.519 1.00 81.69 167 VAL A N 1
ATOM 1405 C CA . VAL A 1 167 ? -22.901 -11.447 -1.281 1.00 81.69 167 VAL A CA 1
ATOM 1406 C C . VAL A 1 167 ? -24.120 -10.566 -1.013 1.00 81.69 167 VAL A C 1
ATOM 1408 O O . VAL A 1 167 ? -24.207 -9.427 -1.470 1.00 81.69 167 VAL A O 1
ATOM 1411 N N . GLN A 1 168 ? -25.084 -11.099 -0.264 1.00 74.56 168 GLN A N 1
ATOM 1412 C CA . GLN A 1 168 ? -26.245 -10.342 0.203 1.00 74.56 168 GLN A CA 1
ATOM 1413 C C . GLN A 1 168 ? -26.099 -9.979 1.683 1.00 74.56 168 GLN A C 1
ATOM 1415 O O . GLN A 1 168 ? -25.753 -10.821 2.513 1.00 74.56 168 GLN A O 1
ATOM 1420 N N . SER A 1 169 ? -26.426 -8.732 2.031 1.00 68.19 169 SER A N 1
ATOM 1421 C CA . SER A 1 169 ? -26.616 -8.321 3.423 1.00 68.19 169 SER A CA 1
ATOM 1422 C C . SER A 1 169 ? -27.975 -7.652 3.603 1.00 68.19 169 SER A C 1
ATOM 1424 O O . SER A 1 169 ? -28.294 -6.673 2.929 1.00 68.19 169 SER A O 1
ATOM 1426 N N . VAL A 1 170 ? -28.767 -8.200 4.527 1.00 67.06 170 VAL A N 1
ATOM 1427 C CA . VAL A 1 170 ? -30.041 -7.633 5.012 1.00 67.06 170 VAL A CA 1
ATOM 1428 C C . VAL A 1 170 ? -29.900 -7.184 6.479 1.00 67.06 170 VAL A C 1
ATOM 1430 O O . VAL A 1 170 ? -30.848 -6.697 7.085 1.00 67.06 170 VAL A O 1
ATOM 1433 N N . ALA A 1 171 ? -28.710 -7.351 7.064 1.00 77.38 171 ALA A N 1
ATOM 1434 C CA . ALA A 1 171 ? -28.433 -7.008 8.451 1.00 77.38 171 ALA A CA 1
ATOM 1435 C C . ALA A 1 171 ? -28.127 -5.502 8.614 1.00 77.38 171 ALA A C 1
ATOM 1437 O O . ALA A 1 171 ? -27.754 -4.844 7.637 1.00 77.38 171 ALA A O 1
ATOM 1438 N N . PRO A 1 172 ? -28.246 -4.950 9.841 1.00 82.44 172 PRO A N 1
ATOM 1439 C CA . PRO A 1 172 ? -27.885 -3.558 10.136 1.00 82.44 172 PRO A CA 1
ATOM 1440 C C . PRO A 1 172 ? -26.432 -3.218 9.775 1.00 82.44 172 PRO A C 1
ATOM 1442 O O . PRO A 1 172 ? -26.137 -2.087 9.389 1.00 82.44 172 PRO A O 1
ATOM 1445 N N . TYR A 1 173 ? -25.550 -4.219 9.848 1.00 88.62 173 TYR A N 1
ATOM 1446 C CA . TYR A 1 173 ? -24.150 -4.150 9.445 1.00 88.62 173 TYR A CA 1
ATOM 1447 C C . TYR A 1 173 ? -23.875 -5.111 8.274 1.00 88.62 173 TYR A C 1
ATOM 1449 O O . TYR A 1 173 ? -24.524 -6.157 8.163 1.00 88.62 173 TYR A O 1
ATOM 1457 N N . PRO A 1 174 ? -22.939 -4.785 7.364 1.00 90.81 174 PRO A N 1
ATOM 1458 C CA . PRO A 1 174 ? -22.456 -5.731 6.363 1.00 90.81 174 PRO A CA 1
ATOM 1459 C C . PRO A 1 174 ? -21.801 -6.955 7.017 1.00 90.81 174 PRO A C 1
ATOM 1461 O O . PRO A 1 174 ? -21.267 -6.876 8.119 1.00 90.81 174 PRO A O 1
ATOM 1464 N N . ARG A 1 175 ? -21.809 -8.091 6.311 1.00 90.25 175 ARG A N 1
ATOM 1465 C CA . ARG A 1 175 ? -21.012 -9.265 6.698 1.00 90.25 175 ARG A CA 1
ATOM 1466 C C . ARG A 1 175 ? -19.552 -9.049 6.302 1.00 90.25 175 ARG A C 1
ATOM 1468 O O . ARG A 1 175 ? -19.293 -8.387 5.295 1.00 90.25 175 ARG A O 1
ATOM 1475 N N . ARG A 1 176 ? -18.616 -9.639 7.051 1.00 91.94 176 ARG A N 1
ATOM 1476 C CA . ARG A 1 176 ? -17.223 -9.741 6.596 1.00 91.94 176 ARG A CA 1
ATOM 1477 C C . ARG A 1 176 ? -17.153 -10.509 5.272 1.00 91.94 176 ARG A C 1
ATOM 1479 O O . ARG A 1 176 ? -17.975 -11.412 5.066 1.00 91.94 176 ARG A O 1
ATOM 1486 N N . PRO A 1 177 ? -16.202 -10.179 4.382 1.00 92.38 177 PRO A N 1
ATOM 1487 C CA . PRO A 1 177 ? -15.967 -10.996 3.203 1.00 92.38 177 PRO A CA 1
ATOM 1488 C C . PRO A 1 177 ? -15.626 -12.436 3.601 1.00 92.38 177 PRO A C 1
ATOM 1490 O O . PRO A 1 177 ? -15.064 -12.696 4.666 1.00 92.38 177 PRO A O 1
ATOM 1493 N N . GLN A 1 178 ? -15.982 -13.386 2.739 1.00 89.25 178 GLN A N 1
ATOM 1494 C CA . GLN A 1 178 ? -15.689 -14.793 2.983 1.00 89.25 178 GLN A CA 1
ATOM 1495 C C . GLN A 1 178 ? -14.165 -15.023 2.943 1.00 89.25 178 GLN A C 1
ATOM 1497 O O . GLN A 1 178 ? -13.536 -14.617 1.959 1.00 89.25 178 GLN A O 1
ATOM 1502 N N . PRO A 1 179 ? -13.566 -15.707 3.937 1.00 87.25 179 PRO A N 1
ATOM 1503 C CA . PRO A 1 179 ? -12.156 -16.074 3.887 1.00 87.25 179 PRO A CA 1
ATOM 1504 C C . PRO A 1 179 ? -11.793 -16.844 2.609 1.00 87.25 179 PRO A C 1
ATOM 1506 O O . PRO A 1 179 ? -12.499 -17.770 2.205 1.00 87.25 179 PRO A O 1
ATOM 1509 N N . GLY A 1 180 ? -10.703 -16.442 1.958 1.00 85.31 180 GLY A N 1
ATOM 1510 C CA . GLY A 1 180 ? -10.235 -16.993 0.686 1.00 85.31 180 GLY A CA 1
ATOM 1511 C C . GLY A 1 180 ? -10.984 -16.489 -0.551 1.00 85.31 180 GLY A C 1
ATOM 1512 O O . GLY A 1 180 ? -10.731 -16.979 -1.652 1.00 85.31 180 GLY A O 1
ATOM 1513 N N . SER A 1 181 ? -11.904 -15.534 -0.398 1.00 91.75 181 SER A N 1
ATOM 1514 C CA . SER A 1 181 ? -12.531 -14.872 -1.542 1.00 91.75 181 SER A CA 1
ATOM 1515 C C . SER A 1 181 ? -11.548 -13.958 -2.280 1.00 91.75 181 SER A C 1
ATOM 1517 O O . SER A 1 181 ? -10.553 -13.497 -1.726 1.00 91.75 181 SER A O 1
ATOM 1519 N N . ILE A 1 182 ? -11.806 -13.734 -3.568 1.00 94.38 182 ILE A N 1
ATOM 1520 C CA . ILE A 1 182 ? -10.908 -13.032 -4.486 1.00 94.38 182 ILE A CA 1
ATOM 1521 C C . ILE A 1 182 ? -11.698 -11.969 -5.246 1.00 94.38 182 ILE A C 1
ATOM 1523 O O . ILE A 1 182 ? -12.753 -12.260 -5.817 1.00 94.38 182 ILE A O 1
ATOM 1527 N N . ALA A 1 183 ? -11.168 -10.748 -5.299 1.00 96.25 183 ALA A N 1
ATOM 1528 C CA . ALA A 1 183 ? -11.681 -9.696 -6.167 1.00 96.25 183 ALA A CA 1
ATOM 1529 C C . ALA A 1 183 ? -11.277 -9.964 -7.627 1.00 96.25 183 ALA A C 1
ATOM 1531 O O . ALA A 1 183 ? -10.099 -10.077 -7.967 1.00 96.25 183 ALA A O 1
ATOM 1532 N N . ASP A 1 184 ? -12.257 -10.050 -8.521 1.00 96.25 184 ASP A N 1
ATOM 1533 C CA . ASP A 1 184 ? -12.045 -10.216 -9.954 1.00 96.25 184 ASP A CA 1
ATOM 1534 C C . ASP A 1 184 ? -11.663 -8.882 -10.596 1.00 96.25 184 ASP A C 1
ATOM 1536 O O . ASP A 1 184 ? -12.509 -8.103 -11.045 1.00 96.25 184 ASP A O 1
ATOM 1540 N N . PHE A 1 185 ? -10.358 -8.620 -10.645 1.00 96.81 185 PHE A N 1
ATOM 1541 C CA . PHE A 1 185 ? -9.819 -7.401 -11.240 1.00 96.81 185 PHE A CA 1
ATOM 1542 C C . PHE A 1 185 ? -10.120 -7.258 -12.735 1.00 96.81 185 PHE A C 1
ATOM 1544 O O . PHE A 1 185 ? -10.081 -6.138 -13.247 1.00 96.81 185 PHE A O 1
ATOM 1551 N N . ASP A 1 186 ? -10.438 -8.342 -13.449 1.00 94.81 186 ASP A N 1
ATOM 1552 C CA . ASP A 1 186 ? -10.819 -8.255 -14.861 1.00 94.81 186 ASP A CA 1
ATOM 1553 C C . ASP A 1 186 ? -12.230 -7.655 -14.991 1.00 94.81 186 ASP A C 1
ATOM 1555 O O . ASP A 1 186 ? -12.446 -6.742 -15.790 1.00 94.81 186 ASP A O 1
ATOM 1559 N N . LEU A 1 187 ? -13.177 -8.115 -14.162 1.00 94.81 187 LEU A N 1
ATOM 1560 C CA . LEU A 1 187 ? -14.541 -7.574 -14.123 1.00 94.81 187 LEU A CA 1
ATOM 1561 C C . LEU A 1 187 ? -14.585 -6.154 -13.558 1.00 94.81 187 LEU A C 1
ATOM 1563 O O . LEU A 1 187 ? -15.278 -5.304 -14.114 1.00 94.81 187 LEU A O 1
ATOM 1567 N N . ILE A 1 188 ? -13.819 -5.884 -12.494 1.00 95.81 188 ILE A N 1
ATOM 1568 C CA . ILE A 1 188 ? -13.701 -4.538 -11.919 1.00 95.81 188 ILE A CA 1
ATOM 1569 C C . ILE A 1 188 ? -13.198 -3.560 -12.981 1.00 95.81 188 ILE A C 1
ATOM 1571 O O . ILE A 1 188 ? -13.823 -2.525 -13.189 1.00 95.81 188 ILE A O 1
ATOM 1575 N N . MET A 1 189 ? -12.127 -3.893 -13.709 1.00 94.38 189 MET A N 1
ATOM 1576 C CA . MET A 1 189 ? -11.624 -3.020 -14.777 1.00 94.38 189 MET A CA 1
ATOM 1577 C C . MET A 1 189 ? -12.662 -2.792 -15.882 1.00 94.38 189 MET A C 1
ATOM 1579 O O . MET A 1 189 ? -12.785 -1.673 -16.361 1.00 94.38 189 MET A O 1
ATOM 1583 N N . GLY A 1 190 ? -13.483 -3.787 -16.230 1.00 93.00 190 GLY A N 1
ATOM 1584 C CA . GLY A 1 190 ? -14.561 -3.607 -17.214 1.00 93.00 190 GLY A CA 1
ATOM 1585 C C . GLY A 1 190 ? -15.599 -2.531 -16.849 1.00 93.00 190 GLY A C 1
ATOM 1586 O O . GLY A 1 190 ? -16.273 -2.001 -17.736 1.00 93.00 190 GLY A O 1
ATOM 1587 N N . VAL A 1 191 ? -15.725 -2.189 -15.562 1.00 92.56 191 VAL A N 1
ATOM 1588 C CA . VAL A 1 191 ? -16.650 -1.158 -15.057 1.00 92.56 191 VAL A CA 1
ATOM 1589 C C . VAL A 1 191 ? -15.924 0.120 -14.639 1.00 92.56 191 VAL A C 1
ATOM 1591 O O . VAL A 1 191 ? -16.474 1.207 -14.789 1.00 92.56 191 VAL A O 1
ATOM 1594 N N . CYS A 1 192 ? -14.707 -0.007 -14.120 1.00 92.50 192 CYS A N 1
ATOM 1595 C CA . CYS A 1 192 ? -13.981 1.062 -13.443 1.00 92.50 192 CYS A CA 1
ATOM 1596 C C . CYS A 1 192 ? -12.863 1.695 -14.282 1.00 92.50 192 CYS A C 1
ATOM 1598 O O . CYS A 1 192 ? -12.241 2.646 -13.819 1.00 92.50 192 CYS A O 1
ATOM 1600 N N . ASP A 1 193 ? -12.566 1.178 -15.477 1.00 89.56 193 ASP A N 1
ATOM 1601 C CA . ASP A 1 193 ? -11.475 1.702 -16.296 1.00 89.56 193 ASP A CA 1
ATOM 1602 C C . ASP A 1 193 ? -11.782 3.106 -16.835 1.00 89.56 193 ASP A C 1
ATOM 1604 O O . ASP A 1 193 ? -12.628 3.298 -17.720 1.00 89.56 193 ASP A O 1
ATOM 1608 N N . PHE A 1 194 ? -11.040 4.085 -16.318 1.00 80.69 194 PHE A N 1
ATOM 1609 C CA . PHE A 1 194 ? -11.117 5.481 -16.725 1.00 80.69 194 PHE A CA 1
ATOM 1610 C C . PHE A 1 194 ? -10.873 5.686 -18.227 1.00 80.69 194 PHE A C 1
ATOM 1612 O O . PHE A 1 194 ? -11.540 6.531 -18.828 1.00 80.69 194 PHE A O 1
ATOM 1619 N N . ASP A 1 195 ? -10.011 4.886 -18.871 1.00 82.62 195 ASP A N 1
ATOM 1620 C CA . ASP A 1 195 ? -9.715 5.041 -20.307 1.00 82.62 195 ASP A CA 1
ATOM 1621 C C . ASP A 1 195 ? -10.954 4.792 -21.181 1.00 82.62 195 ASP A C 1
ATOM 1623 O O . ASP A 1 195 ? -11.061 5.287 -22.305 1.00 82.62 195 ASP A O 1
ATOM 1627 N N . THR A 1 196 ? -11.949 4.088 -20.635 1.00 82.00 196 THR A N 1
ATOM 1628 C CA . THR A 1 196 ? -13.236 3.822 -21.290 1.00 82.00 196 THR A CA 1
ATOM 1629 C C . THR A 1 196 ? -14.330 4.839 -20.936 1.00 82.00 196 THR A C 1
ATOM 1631 O O . THR A 1 196 ? -15.506 4.612 -21.231 1.00 82.00 196 THR A O 1
ATOM 1634 N N . LYS A 1 197 ? -13.955 5.982 -20.337 1.00 76.94 197 LYS A N 1
ATOM 1635 C CA . LYS A 1 197 ? -14.845 7.082 -19.913 1.00 76.94 197 LYS A CA 1
ATOM 1636 C C . LYS A 1 197 ? -15.945 6.650 -18.936 1.00 76.94 197 LYS A C 1
ATOM 1638 O O . LYS A 1 197 ? -17.062 7.168 -18.971 1.00 76.94 197 LYS A O 1
ATOM 1643 N N . LYS A 1 198 ? -15.642 5.684 -18.071 1.00 85.12 198 LYS A N 1
ATOM 1644 C CA . LYS A 1 198 ? -16.522 5.275 -16.969 1.00 85.12 198 LYS A CA 1
ATOM 1645 C C . LYS A 1 198 ? -16.362 6.225 -15.785 1.00 85.12 198 LYS A C 1
ATOM 1647 O O . LYS A 1 198 ? -15.282 6.772 -15.579 1.00 85.12 198 LYS A O 1
ATOM 1652 N N . TYR A 1 199 ? -17.429 6.414 -15.010 1.00 87.88 199 TYR A N 1
ATOM 1653 C CA . TYR A 1 199 ? -17.413 7.285 -13.833 1.00 87.88 199 TYR A CA 1
ATOM 1654 C C . TYR A 1 199 ? -16.970 6.522 -12.580 1.00 87.88 199 TYR A C 1
ATOM 1656 O O . TYR A 1 199 ? -17.433 5.409 -12.324 1.00 87.88 199 TYR A O 1
ATOM 1664 N N . VAL A 1 200 ? -16.158 7.158 -11.733 1.00 90.94 200 VAL A N 1
ATOM 1665 C CA . VAL A 1 200 ? -15.745 6.624 -10.427 1.00 90.94 200 VAL A CA 1
ATOM 1666 C C . VAL A 1 200 ? -16.967 6.311 -9.569 1.00 90.94 200 VAL A C 1
ATOM 1668 O O . VAL A 1 200 ? -17.007 5.275 -8.914 1.00 90.94 200 VAL A O 1
ATOM 1671 N N . ARG A 1 201 ? -18.021 7.136 -9.616 1.00 89.94 201 ARG A N 1
ATOM 1672 C CA . ARG A 1 201 ? -19.263 6.841 -8.888 1.00 89.94 201 ARG A CA 1
ATOM 1673 C C . ARG A 1 201 ? -19.906 5.516 -9.311 1.00 89.94 201 ARG A C 1
ATOM 1675 O O . ARG A 1 201 ? -20.395 4.797 -8.447 1.00 89.94 201 ARG A O 1
ATOM 1682 N N . ASP A 1 202 ? -19.903 5.184 -10.604 1.00 91.38 202 ASP A N 1
ATOM 1683 C CA . ASP A 1 202 ? -20.430 3.899 -11.088 1.00 91.38 202 ASP A CA 1
ATOM 1684 C C . ASP A 1 202 ? -19.569 2.731 -10.608 1.00 91.38 202 ASP A C 1
ATOM 1686 O O . ASP A 1 202 ? -20.099 1.704 -10.184 1.00 91.38 202 ASP A O 1
ATOM 1690 N N . CYS A 1 203 ? -18.246 2.917 -10.606 1.00 94.06 203 CYS A N 1
ATOM 1691 C CA . CYS A 1 203 ? -17.318 1.955 -10.027 1.00 94.06 203 CYS A CA 1
ATOM 1692 C C . CYS A 1 203 ? -17.608 1.714 -8.537 1.00 94.06 203 CYS A C 1
ATOM 1694 O O . CYS A 1 203 ? -17.762 0.569 -8.118 1.00 94.06 203 CYS A O 1
ATOM 1696 N N . LEU A 1 204 ? -17.755 2.775 -7.738 1.00 94.12 204 LEU A N 1
ATOM 1697 C CA . LEU A 1 204 ? -18.068 2.673 -6.309 1.00 94.12 204 LEU A CA 1
ATOM 1698 C C . LEU A 1 204 ? -19.415 1.981 -6.064 1.00 94.12 204 LEU A C 1
ATOM 1700 O O . LEU A 1 204 ? -19.512 1.108 -5.205 1.00 94.12 204 LEU A O 1
ATOM 1704 N N . GLU A 1 205 ? -20.449 2.307 -6.848 1.00 92.25 205 GLU A N 1
ATOM 1705 C CA . GLU A 1 205 ? -21.752 1.636 -6.768 1.00 92.25 205 GLU A CA 1
ATOM 1706 C C . GLU A 1 205 ? -21.649 0.138 -7.113 1.00 92.25 205 GLU A C 1
ATOM 1708 O O . GLU A 1 205 ? -22.246 -0.689 -6.420 1.00 92.25 205 GLU A O 1
ATOM 1713 N N . PHE A 1 206 ? -20.853 -0.228 -8.122 1.00 93.62 206 PHE A N 1
ATOM 1714 C CA . PHE A 1 206 ? -20.573 -1.620 -8.490 1.00 93.62 206 PHE A CA 1
ATOM 1715 C C . PHE A 1 206 ? -19.822 -2.377 -7.385 1.00 93.62 206 PHE A C 1
ATOM 1717 O O . PHE A 1 206 ? -20.249 -3.465 -6.985 1.00 93.62 206 PHE A O 1
ATOM 1724 N N . LEU A 1 207 ? -18.754 -1.785 -6.842 1.00 94.88 207 LEU A N 1
ATOM 1725 C CA . LEU A 1 207 ? -17.965 -2.362 -5.751 1.00 94.88 207 LEU A CA 1
ATOM 1726 C C . LEU A 1 207 ? -18.814 -2.539 -4.485 1.00 94.88 207 LEU A C 1
ATOM 1728 O O . LEU A 1 207 ? -18.814 -3.606 -3.868 1.00 94.88 207 LEU A O 1
ATOM 1732 N N . ALA A 1 208 ? -19.602 -1.522 -4.125 1.00 93.00 208 ALA A N 1
ATOM 1733 C CA . ALA A 1 208 ? -20.478 -1.563 -2.962 1.00 93.00 208 ALA A CA 1
ATOM 1734 C C . ALA A 1 208 ? -21.634 -2.559 -3.121 1.00 93.00 208 ALA A C 1
ATOM 1736 O O . ALA A 1 208 ? -22.095 -3.128 -2.130 1.00 93.00 208 ALA A O 1
ATOM 1737 N N . ALA A 1 209 ? -22.166 -2.749 -4.330 1.00 90.81 209 ALA A N 1
ATOM 1738 C CA . ALA A 1 209 ? -23.224 -3.724 -4.581 1.00 90.81 209 ALA A CA 1
ATOM 1739 C C . ALA A 1 209 ? -22.682 -5.155 -4.535 1.00 90.81 209 ALA A C 1
ATOM 1741 O O . ALA A 1 209 ? -23.251 -5.994 -3.840 1.00 90.81 209 ALA A O 1
ATOM 1742 N N . GLY A 1 210 ? -21.563 -5.419 -5.216 1.00 90.75 210 GLY A N 1
ATOM 1743 C CA . GLY A 1 210 ? -20.974 -6.757 -5.286 1.00 90.75 210 GLY A CA 1
ATOM 1744 C C . GLY A 1 210 ? -20.412 -7.278 -3.963 1.00 90.75 210 GLY A C 1
ATOM 1745 O O . GLY A 1 210 ? -20.345 -8.487 -3.783 1.00 90.75 210 GLY A O 1
ATOM 1746 N N . ALA A 1 211 ? -20.069 -6.385 -3.032 1.00 92.00 211 ALA A N 1
ATOM 1747 C CA . ALA A 1 211 ? -19.585 -6.739 -1.696 1.00 92.00 211 ALA A CA 1
ATOM 1748 C C . ALA A 1 211 ? -20.666 -6.665 -0.599 1.00 92.00 211 ALA A C 1
ATOM 1750 O O . ALA A 1 211 ? -20.347 -6.635 0.587 1.00 92.00 211 ALA A O 1
ATOM 1751 N N . GLY A 1 212 ? -21.951 -6.560 -0.962 1.00 89.94 212 GLY A N 1
ATOM 1752 C CA . GLY A 1 212 ? -23.045 -6.492 0.016 1.00 89.94 212 GLY A CA 1
ATOM 1753 C C . GLY A 1 212 ? -23.021 -5.242 0.905 1.00 89.94 212 GLY A C 1
ATOM 1754 O O . GLY A 1 212 ? -23.704 -5.190 1.928 1.00 89.94 212 GLY A O 1
ATOM 1755 N N . LEU A 1 213 ? -22.267 -4.210 0.519 1.00 89.94 213 LEU A N 1
ATOM 1756 C CA . LEU A 1 213 ? -22.117 -2.988 1.298 1.00 89.94 213 LEU A CA 1
ATOM 1757 C C . LEU A 1 213 ? -23.270 -2.019 1.090 1.00 89.94 213 LEU A C 1
ATOM 1759 O O . LEU A 1 213 ? -23.374 -1.109 1.889 1.00 89.94 213 LEU A O 1
ATOM 1763 N N . SER A 1 214 ? -24.124 -2.180 0.070 1.00 76.12 214 SER A N 1
ATOM 1764 C CA . SER A 1 214 ? -25.106 -1.178 -0.395 1.00 76.12 214 SER A CA 1
ATOM 1765 C C . SER A 1 214 ? -26.320 -0.922 0.518 1.00 76.12 214 SER A C 1
ATOM 1767 O O . SER A 1 214 ? -27.018 0.080 0.330 1.00 76.12 214 SER A O 1
ATOM 1769 N N . GLY A 1 215 ? -26.566 -1.747 1.543 1.00 63.03 215 GLY A N 1
ATOM 1770 C CA . GLY A 1 215 ? -27.639 -1.555 2.539 1.00 63.03 215 GLY A CA 1
ATOM 1771 C C . GLY A 1 215 ? -29.077 -1.648 2.000 1.00 63.03 215 GLY A C 1
ATOM 1772 O O . GLY A 1 215 ? -30.025 -1.401 2.735 1.00 63.03 215 GLY A O 1
ATOM 1773 N N . LYS A 1 216 ? -29.258 -1.985 0.718 1.00 57.59 216 LYS A N 1
ATOM 1774 C CA . LYS A 1 216 ? -30.539 -2.360 0.107 1.00 57.59 216 LYS A CA 1
ATOM 1775 C C . LYS A 1 216 ? -30.340 -3.694 -0.601 1.00 57.59 216 LYS A C 1
ATOM 1777 O O . LYS A 1 216 ? -29.323 -3.859 -1.275 1.00 57.59 216 LYS A O 1
ATOM 1782 N N . SER A 1 217 ? -31.322 -4.593 -0.506 1.00 52.03 217 SER A N 1
ATOM 1783 C CA . SER A 1 217 ? -31.399 -5.781 -1.363 1.00 52.03 217 SER A CA 1
ATOM 1784 C C . SER A 1 217 ? -31.673 -5.324 -2.801 1.00 52.03 217 SER A C 1
ATOM 1786 O O . SER A 1 217 ? -32.812 -5.159 -3.232 1.00 52.03 217 SER A O 1
ATOM 1788 N N . ARG A 1 218 ? -30.610 -4.963 -3.523 1.00 55.72 218 ARG A N 1
ATOM 1789 C CA . ARG A 1 218 ? -30.632 -4.746 -4.972 1.00 55.72 218 ARG A CA 1
ATOM 1790 C C . ARG A 1 218 ? -30.250 -6.072 -5.617 1.00 55.72 218 ARG A C 1
ATOM 1792 O O . ARG A 1 218 ? -29.367 -6.751 -5.107 1.00 55.72 218 ARG A O 1
ATOM 1799 N N . ARG A 1 219 ? -30.870 -6.424 -6.749 1.00 53.38 219 ARG A N 1
ATOM 1800 C CA . ARG A 1 219 ? -30.397 -7.550 -7.570 1.00 53.38 219 ARG A CA 1
ATOM 1801 C C . ARG A 1 219 ? -28.920 -7.309 -7.916 1.00 53.38 219 ARG A C 1
ATOM 1803 O O . ARG A 1 219 ? -28.613 -6.366 -8.639 1.00 53.38 219 ARG A O 1
ATOM 1810 N N . THR A 1 220 ? -28.035 -8.142 -7.375 1.00 58.56 220 THR A N 1
ATOM 1811 C CA . THR A 1 220 ? -26.568 -8.088 -7.523 1.00 58.56 220 THR A CA 1
ATOM 1812 C C . THR A 1 220 ? -26.078 -8.778 -8.793 1.00 58.56 220 THR A C 1
ATOM 1814 O O . THR A 1 220 ? -24.875 -8.840 -9.021 1.00 58.56 220 THR A O 1
ATOM 1817 N N . ASP A 1 221 ? -26.977 -9.304 -9.630 1.00 60.38 221 ASP A N 1
ATOM 1818 C CA . ASP A 1 221 ? -26.617 -10.233 -10.708 1.00 60.38 221 ASP A CA 1
ATOM 1819 C C . ASP A 1 221 ? -25.663 -9.624 -11.754 1.00 60.38 221 ASP A C 1
ATOM 1821 O O . ASP A 1 221 ? -24.844 -10.332 -12.328 1.00 60.38 221 ASP A O 1
ATOM 1825 N N . GLY A 1 222 ? -25.685 -8.294 -11.921 1.00 69.88 222 GLY A N 1
ATOM 1826 C CA . GLY A 1 222 ? -24.734 -7.542 -12.753 1.00 69.88 222 GLY A CA 1
ATOM 1827 C C . GLY A 1 222 ? -23.525 -6.949 -12.012 1.00 69.88 222 GLY A C 1
ATOM 1828 O O . GLY A 1 222 ? -22.730 -6.245 -12.626 1.00 69.88 222 GLY A O 1
ATOM 1829 N N . SER A 1 223 ? -23.392 -7.179 -10.703 1.00 79.50 223 SER A N 1
ATOM 1830 C CA . SER A 1 223 ? -22.343 -6.600 -9.841 1.00 79.50 223 SER A CA 1
ATOM 1831 C C . SER A 1 223 ? -21.434 -7.640 -9.175 1.00 79.50 223 SER A C 1
ATOM 1833 O O . SER A 1 223 ? -20.553 -7.278 -8.393 1.00 79.50 223 SER A O 1
ATOM 1835 N N . LYS A 1 224 ? -21.627 -8.932 -9.469 1.00 89.06 224 LYS A N 1
ATOM 1836 C CA . LYS A 1 224 ? -20.809 -10.031 -8.938 1.00 89.06 224 LYS A CA 1
ATOM 1837 C C . LYS A 1 224 ? -19.378 -9.932 -9.468 1.00 89.06 224 LYS A C 1
ATOM 1839 O O . LYS A 1 224 ? -19.128 -10.171 -10.644 1.00 89.06 224 LYS A O 1
ATOM 1844 N N . HIS A 1 225 ? -18.446 -9.603 -8.582 1.00 94.00 225 HIS A N 1
ATOM 1845 C CA . HIS A 1 225 ? -17.010 -9.544 -8.877 1.00 94.00 225 HIS A CA 1
ATOM 1846 C C . HIS A 1 225 ? -16.160 -10.273 -7.836 1.00 94.00 225 HIS A C 1
ATOM 1848 O O . HIS A 1 225 ? -14.941 -10.244 -7.928 1.00 94.00 225 HIS A O 1
ATOM 1854 N N . ILE A 1 226 ? -16.778 -10.915 -6.846 1.00 94.81 226 ILE A N 1
ATOM 1855 C CA . ILE A 1 226 ? -16.077 -11.677 -5.814 1.00 94.81 226 ILE A CA 1
ATOM 1856 C C . ILE A 1 226 ? -16.266 -13.158 -6.119 1.00 94.81 226 ILE A C 1
ATOM 1858 O O . ILE A 1 226 ? -17.394 -13.608 -6.337 1.00 94.81 226 ILE A O 1
ATOM 1862 N N . TYR A 1 227 ? -15.173 -13.914 -6.160 1.00 93.31 227 TYR A N 1
ATOM 1863 C CA . TYR A 1 227 ? -15.194 -15.342 -6.465 1.00 93.31 227 TYR A CA 1
ATOM 1864 C C . TYR A 1 227 ? -14.293 -16.147 -5.534 1.00 93.31 227 TYR A C 1
ATOM 1866 O O . TYR A 1 227 ? -13.488 -15.600 -4.789 1.00 93.31 227 TYR A O 1
ATOM 1874 N N . THR A 1 228 ? -14.446 -17.464 -5.590 1.00 90.44 228 THR A N 1
ATOM 1875 C CA . THR A 1 228 ? -13.527 -18.442 -4.999 1.00 90.44 228 THR A CA 1
ATOM 1876 C C . THR A 1 228 ? -13.038 -19.391 -6.090 1.00 90.44 228 THR A C 1
ATOM 1878 O O . THR A 1 228 ? -13.727 -19.603 -7.097 1.00 90.44 228 THR A O 1
ATOM 1881 N N . GLU A 1 229 ? -11.844 -19.947 -5.911 1.00 83.38 229 GLU A N 1
ATOM 1882 C CA . GLU A 1 229 ? -11.272 -20.966 -6.794 1.00 83.38 229 GLU A CA 1
ATOM 1883 C C . GLU A 1 229 ? -11.307 -22.320 -6.081 1.00 83.38 229 GLU A C 1
ATOM 1885 O O . GLU A 1 229 ? -10.985 -22.413 -4.899 1.00 83.38 229 GLU A O 1
ATOM 1890 N N . ARG A 1 230 ? -11.712 -23.385 -6.784 1.00 63.00 230 ARG A N 1
ATOM 1891 C CA . ARG A 1 230 ? -11.596 -24.753 -6.255 1.00 63.00 230 ARG A CA 1
ATOM 1892 C C . ARG A 1 230 ? -10.225 -25.322 -6.598 1.00 63.00 230 ARG A C 1
ATOM 1894 O O . ARG A 1 230 ? -9.755 -25.171 -7.725 1.00 63.00 230 ARG A O 1
ATOM 1901 N N . SER A 1 231 ? -9.629 -26.014 -5.633 1.00 50.91 231 SER A N 1
ATOM 1902 C CA . SER A 1 231 ? -8.326 -26.671 -5.708 1.00 50.91 231 SER A CA 1
ATOM 1903 C C . SER A 1 231 ? -8.265 -27.697 -6.846 1.00 50.91 231 SER A C 1
ATOM 1905 O O . SER A 1 231 ? -8.684 -28.845 -6.719 1.00 50.91 231 SER A O 1
ATOM 1907 N N . LYS A 1 232 ? -7.694 -27.292 -7.979 1.00 43.94 232 LYS A N 1
ATOM 1908 C CA . LYS A 1 232 ? -6.943 -28.201 -8.847 1.00 43.94 232 LYS A CA 1
ATOM 1909 C C . LYS A 1 232 ? -5.627 -27.519 -9.206 1.00 43.94 232 LYS A C 1
ATOM 1911 O O . LYS A 1 232 ? -5.670 -26.375 -9.639 1.00 43.94 232 LYS A O 1
ATOM 1916 N N . PRO A 1 233 ? -4.472 -28.173 -9.028 1.00 44.41 233 PRO A N 1
ATOM 1917 C CA . PRO A 1 233 ? -3.203 -27.588 -9.432 1.00 44.41 233 PRO A CA 1
ATOM 1918 C C . PRO A 1 233 ? -3.181 -27.316 -10.947 1.00 44.41 233 PRO A C 1
ATOM 1920 O O . PRO A 1 233 ? -3.807 -28.057 -11.715 1.00 44.41 233 PRO A O 1
ATOM 1923 N N . PRO A 1 234 ? -2.449 -26.288 -11.410 1.00 46.25 234 PRO A N 1
ATOM 1924 C CA . PRO A 1 234 ? -2.182 -26.100 -12.823 1.00 46.25 234 PRO A CA 1
ATOM 1925 C C . PRO A 1 234 ? -1.347 -27.281 -13.334 1.00 46.25 234 PRO A C 1
ATOM 1927 O O . PRO A 1 234 ? -0.151 -27.392 -13.074 1.00 46.25 234 PRO A O 1
ATOM 1930 N N . GLU A 1 235 ? -1.993 -28.198 -14.049 1.00 42.72 235 GLU A N 1
ATOM 1931 C CA . GLU A 1 235 ? -1.320 -29.317 -14.701 1.00 42.72 235 GLU A CA 1
ATOM 1932 C C . GLU A 1 235 ? -0.684 -28.850 -16.021 1.00 42.72 235 GLU A C 1
ATOM 1934 O O . GLU A 1 235 ? -1.362 -28.394 -16.943 1.00 42.72 235 GLU A O 1
ATOM 1939 N N . LEU A 1 236 ? 0.645 -28.922 -16.097 1.00 48.06 236 LEU A N 1
ATOM 1940 C CA . LEU A 1 236 ? 1.415 -28.653 -17.312 1.00 48.06 236 LEU A CA 1
ATOM 1941 C C . LEU A 1 236 ? 1.350 -29.861 -18.253 1.00 48.06 236 LEU A C 1
ATOM 1943 O O . LEU A 1 236 ? 1.802 -30.951 -17.895 1.00 48.06 236 LEU A O 1
ATOM 1947 N N . GLN A 1 237 ? 0.953 -29.648 -19.509 1.00 45.06 237 GLN A N 1
ATOM 1948 C CA . GLN A 1 237 ? 1.365 -30.548 -20.588 1.00 45.06 237 GLN A CA 1
ATOM 1949 C C . GLN A 1 237 ? 2.843 -30.276 -20.904 1.00 45.06 237 GLN A C 1
ATOM 1951 O O . GLN A 1 237 ? 3.194 -29.285 -21.543 1.00 45.06 237 GLN A O 1
ATOM 1956 N N . LYS A 1 238 ? 3.739 -31.134 -20.399 1.00 38.81 238 LYS A N 1
ATOM 1957 C CA . LYS A 1 238 ? 5.186 -31.027 -20.640 1.00 38.81 238 LYS A CA 1
ATOM 1958 C C . LYS A 1 238 ? 5.500 -31.181 -22.131 1.00 38.81 238 LYS A C 1
ATOM 1960 O O . LYS A 1 238 ? 5.213 -32.220 -22.717 1.00 38.81 238 LYS A O 1
ATOM 1965 N N . ARG A 1 239 ? 6.222 -30.215 -22.705 1.00 38.25 239 ARG A N 1
ATOM 1966 C CA . ARG A 1 239 ? 7.021 -30.420 -23.921 1.00 38.25 239 ARG A CA 1
ATOM 1967 C C . ARG A 1 239 ? 8.496 -30.277 -23.548 1.00 38.25 239 ARG A C 1
ATOM 1969 O O . ARG A 1 239 ? 8.925 -29.227 -23.082 1.00 38.25 239 ARG A O 1
ATOM 1976 N N . SER A 1 240 ? 9.245 -31.369 -23.668 1.00 36.12 240 SER A N 1
ATOM 1977 C CA . SER A 1 240 ? 10.658 -31.451 -23.297 1.00 36.12 240 SER A CA 1
ATOM 1978 C C . SER A 1 240 ? 11.558 -30.823 -24.360 1.00 36.12 240 SER A C 1
ATOM 1980 O O . SER A 1 240 ? 11.541 -31.264 -25.507 1.00 36.12 240 SER A O 1
ATOM 1982 N N . THR A 1 241 ? 12.416 -29.891 -23.955 1.00 39.44 241 THR A N 1
ATOM 1983 C CA . THR A 1 241 ? 13.690 -29.598 -24.632 1.00 39.44 241 THR A CA 1
ATOM 1984 C C . THR A 1 241 ? 14.736 -29.273 -23.565 1.00 39.44 241 THR A C 1
ATOM 1986 O O . THR A 1 241 ? 14.465 -28.389 -22.747 1.00 39.44 241 THR A O 1
ATOM 1989 N N . PRO A 1 242 ? 15.894 -29.954 -23.538 1.00 47.22 242 PRO A N 1
ATOM 1990 C CA . PRO A 1 242 ? 17.000 -29.596 -22.662 1.00 47.22 242 PRO A CA 1
ATOM 1991 C C . PRO A 1 242 ? 17.855 -28.503 -23.319 1.00 47.22 242 PRO A C 1
ATOM 1993 O O . PRO A 1 242 ? 18.213 -28.619 -24.488 1.00 47.22 242 PRO A O 1
ATOM 1996 N N . GLU A 1 243 ? 18.201 -27.457 -22.573 1.00 45.38 243 GLU A N 1
ATOM 1997 C CA . GLU A 1 243 ? 19.263 -26.518 -22.954 1.00 45.38 243 GLU A CA 1
ATOM 1998 C C . GLU A 1 243 ? 19.985 -26.046 -21.679 1.00 45.38 243 GLU A C 1
ATOM 2000 O O . GLU A 1 243 ? 19.340 -25.808 -20.654 1.00 45.38 243 GLU A O 1
ATOM 2005 N N . SER A 1 244 ? 21.317 -25.996 -21.737 1.00 51.03 244 SER A N 1
ATOM 2006 C CA . SER A 1 244 ? 22.255 -25.747 -20.632 1.00 51.03 244 SER A CA 1
ATOM 2007 C C . SER A 1 244 ? 22.834 -24.319 -20.642 1.00 51.03 244 SER A C 1
ATOM 2009 O O . SER A 1 244 ? 23.210 -23.840 -21.708 1.00 51.03 244 SER A O 1
ATOM 2011 N N . ASP A 1 245 ? 22.983 -23.747 -19.435 1.00 42.47 245 ASP A N 1
ATOM 2012 C CA . ASP A 1 245 ? 23.829 -22.616 -18.967 1.00 42.47 245 ASP A CA 1
ATOM 2013 C C . ASP A 1 245 ? 23.628 -21.164 -19.480 1.00 42.47 245 ASP A C 1
ATOM 2015 O O . ASP A 1 245 ? 23.364 -20.941 -20.658 1.00 42.47 245 ASP A O 1
ATOM 2019 N N . PRO A 1 246 ? 23.919 -20.127 -18.651 1.00 49.47 246 PRO A N 1
ATOM 2020 C CA . PRO A 1 246 ? 23.637 -19.956 -17.224 1.00 49.47 246 PRO A CA 1
ATOM 2021 C C . PRO A 1 246 ? 22.663 -18.774 -16.969 1.00 49.47 246 PRO A C 1
ATOM 2023 O O . PRO A 1 246 ? 22.563 -17.848 -17.775 1.00 49.47 246 PRO A O 1
ATOM 2026 N N . PRO A 1 247 ? 21.905 -18.779 -15.860 1.00 58.94 247 PRO A N 1
ATOM 2027 C CA . PRO A 1 247 ? 20.562 -18.211 -15.881 1.00 58.94 247 PRO A CA 1
ATOM 2028 C C . PRO A 1 247 ? 20.376 -17.019 -14.926 1.00 58.94 247 PRO A C 1
ATOM 2030 O O . PRO A 1 247 ? 21.002 -16.947 -13.872 1.00 58.94 247 PRO A O 1
ATOM 2033 N N . LEU A 1 248 ? 19.371 -16.169 -15.191 1.00 57.41 248 LEU A N 1
ATOM 2034 C CA . LEU A 1 248 ? 18.605 -15.517 -14.119 1.00 57.41 248 LEU A CA 1
ATOM 2035 C C . LEU A 1 248 ? 18.287 -16.594 -13.064 1.00 57.41 248 LEU A C 1
ATOM 2037 O O . LEU A 1 248 ? 17.504 -17.516 -13.340 1.00 57.41 248 LEU A O 1
ATOM 2041 N N . HIS A 1 249 ? 18.978 -16.549 -11.924 1.00 63.53 249 HIS A N 1
ATOM 2042 C CA . HIS A 1 249 ? 18.780 -17.473 -10.815 1.00 63.53 249 HIS A CA 1
ATOM 2043 C C . HIS A 1 249 ? 17.492 -17.064 -10.115 1.00 63.53 249 HIS A C 1
ATOM 2045 O O . HIS A 1 249 ? 17.477 -16.163 -9.282 1.00 63.53 249 HIS A O 1
ATOM 2051 N N . LEU A 1 250 ? 16.400 -17.693 -10.534 1.00 71.06 250 LEU A N 1
ATOM 2052 C CA . LEU A 1 250 ? 15.118 -17.589 -9.864 1.00 71.06 250 LEU A CA 1
ATOM 2053 C C . LEU A 1 250 ? 15.077 -18.629 -8.753 1.00 71.06 250 LEU A C 1
ATOM 2055 O O . LEU A 1 250 ? 15.571 -19.748 -8.929 1.00 71.06 250 LEU A O 1
ATOM 2059 N N . ASN A 1 251 ? 14.457 -18.270 -7.634 1.00 69.06 251 ASN A N 1
ATOM 2060 C CA . ASN A 1 251 ? 14.116 -19.252 -6.617 1.00 69.06 251 ASN A CA 1
ATOM 2061 C C . ASN A 1 251 ? 13.273 -20.370 -7.254 1.00 69.06 251 ASN A C 1
ATOM 2063 O O . ASN A 1 251 ? 12.548 -20.111 -8.225 1.00 69.06 251 ASN A O 1
ATOM 2067 N N . PRO A 1 252 ? 13.351 -21.612 -6.746 1.00 62.19 252 PRO A N 1
ATOM 2068 C CA . PRO A 1 252 ? 12.438 -22.664 -7.171 1.00 62.19 252 PRO A CA 1
ATOM 2069 C C . PRO A 1 252 ? 11.004 -22.134 -7.139 1.00 62.19 252 PRO A C 1
ATOM 2071 O O . PRO A 1 252 ? 10.637 -21.424 -6.203 1.00 62.19 252 PRO A O 1
ATOM 2074 N N . THR A 1 253 ? 10.204 -22.441 -8.164 1.00 57.88 253 THR A N 1
ATOM 2075 C CA . THR A 1 253 ? 8.771 -22.126 -8.121 1.00 57.88 253 THR A CA 1
ATOM 2076 C C . THR A 1 253 ? 8.225 -22.687 -6.820 1.00 57.88 253 THR A C 1
ATOM 2078 O O . THR A 1 253 ? 8.454 -23.872 -6.537 1.00 57.88 253 THR A O 1
ATOM 2081 N N . HIS A 1 254 ? 7.514 -21.869 -6.047 1.00 56.38 254 HIS A N 1
ATOM 2082 C CA . HIS A 1 254 ? 6.723 -22.383 -4.944 1.00 56.38 254 HIS A CA 1
ATOM 2083 C C . HIS A 1 254 ? 5.717 -23.334 -5.586 1.00 56.38 254 HIS A C 1
ATOM 2085 O O . HIS A 1 254 ? 4.766 -22.903 -6.235 1.00 56.38 254 HIS A O 1
ATOM 2091 N N . LYS A 1 255 ? 5.978 -24.648 -5.521 1.00 48.34 255 LYS A N 1
ATOM 2092 C CA . LYS A 1 255 ? 4.944 -25.632 -5.817 1.00 48.34 255 LYS A CA 1
ATOM 2093 C C . LYS A 1 255 ? 3.884 -25.322 -4.786 1.00 48.34 255 LYS A C 1
ATOM 2095 O O . LYS A 1 255 ? 4.099 -25.649 -3.622 1.00 48.34 255 LYS A O 1
ATOM 2100 N N . GLN A 1 256 ? 2.829 -24.617 -5.196 1.00 46.75 256 GLN A N 1
ATOM 2101 C CA . GLN A 1 256 ? 1.716 -24.329 -4.312 1.00 46.75 256 GLN A CA 1
ATOM 2102 C C . GLN A 1 256 ? 1.388 -25.642 -3.619 1.00 46.75 256 GLN A C 1
ATOM 2104 O O . GLN A 1 256 ? 1.129 -26.660 -4.275 1.00 46.75 256 GLN A O 1
ATOM 2109 N N . ARG A 1 257 ? 1.497 -25.637 -2.294 1.00 41.06 257 ARG A N 1
ATOM 2110 C CA . ARG A 1 257 ? 0.980 -26.705 -1.459 1.00 41.06 257 ARG A CA 1
ATOM 2111 C C . ARG A 1 257 ? -0.540 -26.573 -1.569 1.00 41.06 257 ARG A C 1
ATOM 2113 O O . ARG A 1 257 ? -1.205 -26.009 -0.717 1.00 41.06 257 ARG A O 1
ATOM 2120 N N . PHE A 1 258 ? -1.069 -27.006 -2.715 1.00 40.78 258 PHE A N 1
ATOM 2121 C CA . PHE A 1 258 ? -2.497 -27.135 -2.994 1.00 40.78 258 PHE A CA 1
ATOM 2122 C C . PHE A 1 258 ? -3.123 -28.227 -2.114 1.00 40.78 258 PHE A C 1
ATOM 2124 O O . PHE A 1 258 ? -4.338 -28.408 -2.141 1.00 40.78 258 PHE A O 1
ATOM 2131 N N . GLU A 1 259 ? -2.300 -28.960 -1.356 1.00 36.28 259 GLU A N 1
ATOM 2132 C CA . GLU A 1 259 ? -2.735 -29.744 -0.208 1.00 36.28 259 GLU A CA 1
ATOM 2133 C C . GLU A 1 259 ? -3.325 -28.793 0.836 1.00 36.28 259 GLU A C 1
ATOM 2135 O O . GLU A 1 259 ? -2.599 -28.124 1.566 1.00 36.28 259 GLU A O 1
ATOM 2140 N N . GLU A 1 260 ? -4.656 -28.723 0.847 1.00 39.78 260 GLU A N 1
ATOM 2141 C CA . GLU A 1 260 ? -5.466 -28.489 2.046 1.00 39.78 260 GLU A CA 1
ATOM 2142 C C . GLU A 1 260 ? -5.036 -27.311 2.934 1.00 39.78 260 GLU A C 1
ATOM 2144 O O . GLU A 1 260 ? -5.117 -27.387 4.158 1.00 39.78 260 GLU A O 1
ATOM 2149 N N . THR A 1 261 ? -4.635 -26.171 2.363 1.00 44.22 261 THR A N 1
ATOM 2150 C CA . THR A 1 261 ? -4.787 -24.928 3.126 1.00 44.22 261 THR A CA 1
ATOM 2151 C C . THR A 1 261 ? -6.282 -24.660 3.216 1.00 44.22 261 THR A C 1
ATOM 2153 O O . THR A 1 261 ? -6.892 -24.127 2.289 1.00 44.22 261 THR A O 1
ATOM 2156 N N . GLU A 1 262 ? -6.898 -25.129 4.307 1.00 53.16 262 GLU A N 1
ATOM 2157 C CA . GLU A 1 262 ? -8.281 -24.807 4.643 1.00 53.16 262 GLU A CA 1
ATOM 2158 C C . GLU A 1 262 ? -8.471 -23.297 4.479 1.00 53.16 262 GLU A C 1
ATOM 2160 O O . GLU A 1 262 ? -7.681 -22.487 4.980 1.00 53.16 262 GLU A O 1
ATOM 2165 N N . PHE A 1 263 ? -9.480 -22.918 3.692 1.00 56.00 263 PHE A N 1
ATOM 2166 C CA . PHE A 1 263 ? -9.752 -21.525 3.366 1.00 56.00 263 PHE A CA 1
ATOM 2167 C C . PHE A 1 263 ? -9.807 -20.686 4.644 1.00 56.00 263 PHE A C 1
ATOM 2169 O O . PHE A 1 263 ? -10.630 -20.929 5.522 1.00 56.00 263 PHE A O 1
ATOM 2176 N N . GLY A 1 264 ? -8.932 -19.685 4.727 1.00 57.12 264 GLY A N 1
ATOM 2177 C CA . GLY A 1 264 ? -8.833 -18.808 5.888 1.00 57.12 264 GLY A CA 1
ATOM 2178 C C . GLY A 1 264 ? -7.642 -19.073 6.805 1.00 57.12 264 GLY A C 1
ATOM 2179 O O . GLY A 1 264 ? -7.389 -18.218 7.642 1.00 57.12 264 GLY A O 1
ATOM 2180 N N . LEU A 1 265 ? -6.860 -20.146 6.643 1.00 69.25 265 LEU A N 1
ATOM 2181 C CA . LEU A 1 265 ? -5.607 -20.316 7.394 1.00 69.25 265 LEU A CA 1
ATOM 2182 C C . LEU A 1 265 ? -4.473 -19.428 6.853 1.00 69.25 265 LEU A C 1
ATOM 2184 O O . LEU A 1 265 ? -4.476 -19.010 5.693 1.00 69.25 265 LEU A O 1
ATOM 2188 N N . CYS A 1 266 ? -3.495 -19.116 7.710 1.00 74.56 266 CYS A N 1
ATOM 2189 C CA . CYS A 1 266 ? -2.338 -18.320 7.307 1.00 74.56 266 CYS A CA 1
ATOM 2190 C C . CYS A 1 266 ? -1.413 -19.097 6.370 1.00 74.56 266 CYS A C 1
ATOM 2192 O O . CYS A 1 266 ? -0.987 -20.210 6.666 1.00 74.56 266 CYS A O 1
ATOM 2194 N N . ASP A 1 267 ? -1.063 -18.453 5.262 1.00 80.06 267 ASP A N 1
ATOM 2195 C CA . ASP A 1 267 ? -0.168 -18.968 4.237 1.00 80.06 267 ASP A CA 1
ATOM 2196 C C . ASP A 1 267 ? 1.191 -18.269 4.357 1.00 80.06 267 ASP A C 1
ATOM 2198 O O . ASP A 1 267 ? 1.293 -17.050 4.207 1.00 80.06 267 ASP A O 1
ATOM 2202 N N . ALA A 1 268 ? 2.237 -19.039 4.658 1.00 81.12 268 ALA A N 1
ATOM 2203 C CA . ALA A 1 268 ? 3.580 -18.504 4.865 1.00 81.12 268 ALA A CA 1
ATOM 2204 C C . ALA A 1 268 ? 4.195 -17.908 3.586 1.00 81.12 268 ALA A C 1
ATOM 2206 O O . ALA A 1 268 ? 5.040 -17.014 3.680 1.00 81.12 268 ALA A O 1
ATOM 2207 N N . ASP A 1 269 ? 3.763 -18.371 2.409 1.00 81.62 269 ASP A N 1
ATOM 2208 C CA . ASP A 1 269 ? 4.241 -17.870 1.116 1.00 81.62 269 ASP A CA 1
ATOM 2209 C C . ASP A 1 269 ? 3.516 -16.580 0.704 1.00 81.62 269 ASP A C 1
ATOM 2211 O O . ASP A 1 269 ? 4.028 -15.781 -0.084 1.00 81.62 269 ASP A O 1
ATOM 2215 N N . HIS A 1 270 ? 2.346 -16.327 1.293 1.00 87.19 270 HIS A N 1
ATOM 2216 C CA . HIS A 1 270 ? 1.532 -15.146 1.033 1.00 87.19 270 HIS A CA 1
ATOM 2217 C C . HIS A 1 270 ? 1.036 -14.524 2.342 1.00 87.19 270 HIS A C 1
ATOM 2219 O O . HIS A 1 270 ? -0.163 -14.557 2.651 1.00 87.19 270 HIS A O 1
ATOM 2225 N N . PRO A 1 271 ? 1.957 -13.940 3.122 1.00 91.31 271 PRO A N 1
ATOM 2226 C CA . PRO A 1 271 ? 1.626 -13.404 4.424 1.00 91.31 271 PRO A CA 1
ATOM 2227 C C . PRO A 1 271 ? 0.697 -12.193 4.302 1.00 91.31 271 PRO A C 1
ATOM 2229 O O . PRO A 1 271 ? 0.844 -11.344 3.417 1.00 91.31 271 PRO A O 1
ATOM 2232 N N . ARG A 1 272 ? -0.244 -12.085 5.242 1.00 94.56 272 ARG A N 1
ATOM 2233 C CA . ARG A 1 272 ? -1.172 -10.952 5.355 1.00 94.56 272 ARG A CA 1
ATOM 2234 C C . ARG A 1 272 ? -0.523 -9.806 6.128 1.00 94.56 272 ARG A C 1
ATOM 2236 O O . ARG A 1 272 ? -0.940 -9.471 7.231 1.00 94.56 272 ARG A O 1
ATOM 2243 N N . ILE A 1 273 ? 0.553 -9.254 5.578 1.00 97.31 273 ILE A N 1
ATOM 2244 C CA . ILE A 1 273 ? 1.305 -8.160 6.200 1.00 97.31 273 ILE A CA 1
ATOM 2245 C C . ILE A 1 273 ? 1.106 -6.890 5.383 1.00 97.31 273 ILE A C 1
ATOM 2247 O O . ILE A 1 273 ? 1.387 -6.856 4.184 1.00 97.31 273 ILE A O 1
ATOM 2251 N N . PHE A 1 274 ? 0.648 -5.843 6.054 1.00 98.62 274 PHE A N 1
ATOM 2252 C CA . PHE A 1 274 ? 0.752 -4.475 5.591 1.00 98.62 274 PHE A CA 1
ATOM 2253 C C . PHE A 1 274 ? 2.114 -3.899 5.967 1.00 98.62 274 PHE A C 1
ATOM 2255 O O . PHE A 1 274 ? 2.559 -4.046 7.103 1.00 98.62 274 PHE A O 1
ATOM 2262 N N . HIS A 1 275 ? 2.768 -3.230 5.026 1.00 98.75 275 HIS A N 1
ATOM 2263 C CA . HIS A 1 275 ? 4.011 -2.503 5.245 1.00 98.75 275 HIS A CA 1
ATOM 2264 C C . HIS A 1 275 ? 3.764 -1.007 5.077 1.00 98.75 275 HIS A C 1
ATOM 2266 O O . HIS A 1 275 ? 3.250 -0.583 4.048 1.00 98.75 275 HIS A O 1
ATOM 2272 N N . THR A 1 276 ? 4.217 -0.207 6.034 1.00 98.19 276 THR A N 1
ATOM 2273 C CA . THR A 1 276 ? 4.236 1.254 5.926 1.00 98.19 276 THR A CA 1
ATOM 2274 C C . THR A 1 276 ? 5.630 1.747 6.265 1.00 98.19 276 THR A C 1
ATOM 2276 O O . THR A 1 276 ? 6.232 1.279 7.226 1.00 98.19 276 THR A O 1
ATOM 2279 N N . TYR A 1 277 ? 6.156 2.680 5.477 1.00 97.25 277 TYR A N 1
ATOM 2280 C CA . TYR A 1 277 ? 7.421 3.353 5.775 1.00 97.25 277 TYR A CA 1
ATOM 2281 C C . TYR A 1 277 ? 7.138 4.727 6.365 1.00 97.25 277 TYR A C 1
ATOM 2283 O O . TYR A 1 277 ? 6.312 5.462 5.824 1.00 97.25 277 TYR A O 1
ATOM 2291 N N . TRP A 1 278 ? 7.823 5.087 7.446 1.00 94.81 278 TRP A N 1
ATOM 2292 C CA . TRP A 1 278 ? 7.599 6.356 8.122 1.00 94.81 278 TRP A CA 1
ATOM 2293 C C . TRP A 1 278 ? 8.908 7.001 8.561 1.00 94.81 278 TRP A C 1
ATOM 2295 O O . TRP A 1 278 ? 9.751 6.359 9.179 1.00 94.81 278 TRP A O 1
ATOM 2305 N N . VAL A 1 279 ? 9.056 8.295 8.274 1.00 91.31 279 VAL A N 1
ATOM 2306 C CA . VAL A 1 279 ? 10.222 9.092 8.676 1.00 91.31 279 VAL A CA 1
ATOM 2307 C C . VAL A 1 279 ? 9.849 10.022 9.821 1.00 91.31 279 VAL A C 1
ATOM 2309 O O . VAL A 1 279 ? 8.948 10.856 9.673 1.00 91.31 279 VAL A O 1
ATOM 2312 N N . GLY A 1 280 ? 10.614 9.940 10.911 1.00 87.81 280 GLY A N 1
ATOM 2313 C CA . GLY A 1 280 ? 10.456 10.784 12.094 1.00 87.81 280 GLY A CA 1
ATOM 2314 C C . GLY A 1 280 ? 9.319 10.345 13.028 1.00 87.81 280 GLY A C 1
ATOM 2315 O O . GLY A 1 280 ? 8.802 9.235 12.904 1.00 87.81 280 GLY A O 1
ATOM 2316 N N . PRO A 1 281 ? 8.920 11.202 13.987 1.00 90.94 281 PRO A N 1
ATOM 2317 C CA . PRO A 1 281 ? 7.843 10.889 14.921 1.00 90.94 281 PRO A CA 1
ATOM 2318 C C . PRO A 1 281 ? 6.518 10.615 14.201 1.00 90.94 281 PRO A C 1
ATOM 2320 O O . PRO A 1 281 ? 6.194 11.269 13.203 1.00 90.94 281 PRO A O 1
ATOM 2323 N N . LEU A 1 282 ? 5.731 9.665 14.714 1.00 93.12 282 LEU A N 1
ATOM 2324 C CA . LEU A 1 282 ? 4.384 9.410 14.205 1.00 93.12 282 LEU A CA 1
ATOM 2325 C C . LEU A 1 282 ? 3.501 10.650 14.417 1.00 93.12 282 LEU A C 1
ATOM 2327 O O . LEU A 1 282 ? 3.609 11.325 15.443 1.00 93.12 282 LEU A O 1
ATOM 2331 N N . THR A 1 283 ? 2.646 10.951 13.442 1.00 93.81 283 THR A N 1
ATOM 2332 C CA . THR A 1 283 ? 1.719 12.088 13.484 1.00 93.81 283 THR A CA 1
ATOM 2333 C C . THR A 1 283 ? 0.266 11.616 13.474 1.00 93.81 283 THR A C 1
ATOM 2335 O O . THR A 1 283 ? -0.025 10.426 13.356 1.00 93.81 283 THR A O 1
ATOM 2338 N N . ASP A 1 284 ? -0.657 12.571 13.534 1.00 94.00 284 ASP A N 1
ATOM 2339 C CA . ASP A 1 284 ? -2.099 12.388 13.364 1.00 94.00 284 ASP A CA 1
ATOM 2340 C C . ASP A 1 284 ? -2.495 11.573 12.117 1.00 94.00 284 ASP A C 1
ATOM 2342 O O . ASP A 1 284 ? -3.473 10.832 12.170 1.00 94.00 284 ASP A O 1
ATOM 2346 N N . LYS A 1 285 ? -1.739 11.648 11.012 1.00 92.88 285 LYS A N 1
ATOM 2347 C CA . LYS A 1 285 ? -2.050 10.912 9.766 1.00 92.88 285 LYS A CA 1
ATOM 2348 C C . LYS A 1 285 ? -1.789 9.418 9.952 1.00 92.88 285 LYS A C 1
ATOM 2350 O O . LYS A 1 285 ? -2.690 8.609 9.740 1.00 92.88 285 LYS A O 1
ATOM 2355 N N . GLY A 1 286 ? -0.593 9.080 10.445 1.00 95.12 286 GLY A N 1
ATOM 2356 C CA . GLY A 1 286 ? -0.230 7.704 10.785 1.00 95.12 286 GLY A CA 1
ATOM 2357 C C . GLY A 1 286 ? -1.145 7.125 11.864 1.00 95.12 286 GLY A C 1
ATOM 2358 O O . GLY A 1 286 ? -1.598 5.992 11.746 1.00 95.12 286 GLY A O 1
ATOM 2359 N N . TYR A 1 287 ? -1.504 7.931 12.866 1.00 97.31 287 TYR A N 1
ATOM 2360 C CA . TYR A 1 287 ? -2.482 7.556 13.885 1.00 97.31 287 TYR A CA 1
ATOM 2361 C C . TYR A 1 287 ? -3.846 7.186 13.287 1.00 97.31 287 TYR A C 1
ATOM 2363 O O . TYR A 1 287 ? -4.368 6.111 13.578 1.00 97.31 287 TYR A O 1
ATOM 2371 N N . VAL A 1 288 ? -4.418 8.021 12.411 1.00 96.94 288 VAL A N 1
ATOM 2372 C CA . VAL A 1 288 ? -5.716 7.716 11.787 1.00 96.94 288 VAL A CA 1
ATOM 2373 C C . VAL A 1 288 ? -5.631 6.520 10.839 1.00 96.94 288 VAL A C 1
ATOM 2375 O O . VAL A 1 288 ? -6.559 5.710 10.819 1.00 96.94 288 VAL A O 1
ATOM 2378 N N . SER A 1 289 ? -4.530 6.356 10.099 1.00 97.62 289 SER A N 1
ATOM 2379 C CA . SER A 1 289 ? -4.314 5.166 9.267 1.00 97.62 289 SER A CA 1
ATOM 2380 C C . SER A 1 289 ? -4.337 3.888 10.118 1.00 97.62 289 SER A C 1
ATOM 2382 O O . SER A 1 289 ? -5.132 2.984 9.846 1.00 97.62 289 SER A O 1
ATOM 2384 N N . LEU A 1 290 ? -3.586 3.851 11.226 1.00 98.50 290 LEU A N 1
ATOM 2385 C CA . LEU A 1 290 ? -3.571 2.717 12.158 1.00 98.50 290 LEU A CA 1
ATOM 2386 C C . LEU A 1 290 ? -4.935 2.469 12.816 1.00 98.50 290 LEU A C 1
ATOM 2388 O O . LEU A 1 290 ? -5.373 1.323 12.907 1.00 98.50 290 LEU A O 1
ATOM 2392 N N . LEU A 1 291 ? -5.652 3.521 13.216 1.00 98.44 291 LEU A N 1
ATOM 2393 C CA . LEU A 1 291 ? -7.017 3.383 13.724 1.00 98.44 291 LEU A CA 1
ATOM 2394 C C . LEU A 1 291 ? -7.970 2.792 12.675 1.00 98.44 291 LEU A C 1
ATOM 2396 O O . LEU A 1 291 ? -8.770 1.914 12.993 1.00 98.44 291 LEU A O 1
ATOM 2400 N N . SER A 1 292 ? -7.876 3.233 11.418 1.00 98.44 292 SER A N 1
ATOM 2401 C CA . SER A 1 292 ? -8.708 2.705 10.331 1.00 98.44 292 SER A CA 1
ATOM 2402 C C . SER A 1 292 ? -8.398 1.234 10.029 1.00 98.44 292 SER A C 1
ATOM 2404 O O . SER A 1 292 ? -9.314 0.457 9.752 1.00 98.44 292 SER A O 1
ATOM 2406 N N . PHE A 1 293 ? -7.135 0.812 10.173 1.00 98.62 293 PHE A N 1
ATOM 2407 C CA . PHE A 1 293 ? -6.734 -0.595 10.121 1.00 98.62 293 PHE A CA 1
ATOM 2408 C C . PHE A 1 293 ? -7.425 -1.409 11.227 1.00 98.62 293 PHE A C 1
ATOM 2410 O O . PHE A 1 293 ? -8.074 -2.413 10.924 1.00 98.62 293 PHE A O 1
ATOM 2417 N N . LEU A 1 294 ? -7.380 -0.937 12.481 1.00 98.12 294 LEU A N 1
ATOM 2418 C CA . LEU A 1 294 ? -8.064 -1.586 13.609 1.00 98.12 294 LEU A CA 1
ATOM 2419 C C . LEU A 1 294 ? -9.587 -1.660 13.415 1.00 98.12 294 LEU A C 1
ATOM 2421 O O . LEU A 1 294 ? -10.215 -2.649 13.791 1.00 98.12 294 LEU A O 1
ATOM 2425 N N . TYR A 1 295 ? -10.173 -0.617 12.823 1.00 98.25 295 TYR A N 1
ATOM 2426 C CA . TYR A 1 295 ? -11.611 -0.496 12.588 1.00 98.25 295 TYR A CA 1
ATOM 2427 C C . TYR A 1 295 ? -12.126 -1.383 11.446 1.00 98.25 295 TYR A C 1
ATOM 2429 O O . TYR A 1 295 ? -13.291 -1.764 11.438 1.00 98.25 295 TYR A O 1
ATOM 2437 N N . THR A 1 296 ? -11.311 -1.709 10.446 1.00 97.69 296 THR A N 1
ATOM 2438 C CA . THR A 1 296 ? -11.815 -2.365 9.224 1.00 97.69 296 THR A CA 1
ATOM 2439 C C . THR A 1 296 ? -11.342 -3.804 9.062 1.00 97.69 296 THR A C 1
ATOM 2441 O O . THR A 1 296 ? -12.117 -4.663 8.639 1.00 97.69 296 THR A O 1
ATOM 2444 N N . GLN A 1 297 ? -10.096 -4.110 9.415 1.00 97.25 297 GLN A N 1
ATOM 2445 C CA . GLN A 1 297 ? -9.516 -5.417 9.114 1.00 97.25 297 GLN A CA 1
ATOM 2446 C C . GLN A 1 297 ? -10.024 -6.519 10.059 1.00 97.25 297 GLN A C 1
ATOM 2448 O O . GLN A 1 297 ? -10.494 -6.256 11.171 1.00 97.25 297 GLN A O 1
ATOM 2453 N N . ASN A 1 298 ? -9.959 -7.780 9.617 1.00 94.44 298 ASN A N 1
ATOM 2454 C CA . ASN A 1 298 ? -10.362 -8.931 10.430 1.00 94.44 298 ASN A CA 1
ATOM 2455 C C . ASN A 1 298 ? -9.279 -9.326 11.440 1.00 94.44 298 ASN A C 1
ATOM 2457 O O . ASN A 1 298 ? -8.522 -10.271 11.233 1.00 94.44 298 ASN A O 1
ATOM 2461 N N . LEU A 1 299 ? -9.196 -8.569 12.532 1.00 93.56 299 LEU A N 1
ATOM 2462 C CA . LEU A 1 299 ? -8.177 -8.744 13.571 1.00 93.56 299 LEU A CA 1
ATOM 2463 C C . LEU A 1 299 ? -8.633 -9.632 14.736 1.00 93.56 299 LEU A C 1
ATOM 2465 O O . LEU A 1 299 ? -7.846 -9.922 15.623 1.00 93.56 299 LEU A O 1
ATOM 2469 N N . GLY A 1 300 ? -9.905 -10.041 14.779 1.00 91.00 300 GLY A N 1
ATOM 2470 C CA . GLY A 1 300 ? -10.438 -10.825 15.900 1.00 91.00 300 GLY A CA 1
ATOM 2471 C C . GLY A 1 300 ? -10.488 -10.078 17.242 1.00 91.00 300 GLY A C 1
ATOM 2472 O O . GLY A 1 300 ? -10.647 -10.709 18.282 1.00 91.00 300 GLY A O 1
ATOM 2473 N N . LEU A 1 301 ? -10.406 -8.742 17.246 1.00 92.06 301 LEU A N 1
ATOM 2474 C CA . LEU A 1 301 ? -10.410 -7.915 18.466 1.00 92.06 301 LEU A CA 1
ATOM 2475 C C . LEU A 1 301 ? -11.718 -7.978 19.276 1.00 92.06 301 LEU A C 1
ATOM 2477 O O . LEU A 1 301 ? -11.755 -7.520 20.419 1.00 92.06 301 LEU A O 1
ATOM 2481 N N . HIS A 1 302 ? -12.773 -8.559 18.708 1.00 91.00 302 HIS A N 1
ATOM 2482 C CA . HIS A 1 302 ? -14.055 -8.809 19.366 1.00 91.00 302 HIS A CA 1
ATOM 2483 C C . HIS A 1 302 ? -14.118 -10.142 20.126 1.00 91.00 302 HIS A C 1
ATOM 2485 O O . HIS A 1 302 ? -15.107 -10.433 20.806 1.00 91.00 302 HIS A O 1
ATOM 2491 N N . LEU A 1 303 ? -13.078 -10.968 20.013 1.00 87.44 303 LEU A N 1
ATOM 2492 C CA . LEU A 1 303 ? -12.966 -12.255 20.690 1.00 87.44 303 LEU A CA 1
ATOM 2493 C C . LEU A 1 303 ? -12.204 -12.073 22.013 1.00 87.44 303 LEU A C 1
ATOM 2495 O O . LEU A 1 303 ? -11.178 -11.393 22.053 1.00 87.44 303 LEU A O 1
ATOM 2499 N N . THR A 1 304 ? -12.706 -12.665 23.099 1.00 72.69 304 THR A N 1
ATOM 2500 C CA . THR A 1 304 ? -11.951 -12.833 24.357 1.00 72.69 304 THR A CA 1
ATOM 2501 C C . THR A 1 304 ? -10.885 -13.893 24.108 1.00 72.69 304 THR A C 1
ATOM 2503 O O . THR A 1 304 ? -11.196 -14.879 23.445 1.00 72.69 304 THR A O 1
ATOM 2506 N N . ASN A 1 305 ? -9.645 -13.673 24.552 1.00 61.94 305 ASN A N 1
ATOM 2507 C CA . ASN A 1 305 ? -8.493 -14.526 24.237 1.00 61.94 305 ASN A CA 1
ATOM 2508 C C . ASN A 1 305 ? -8.775 -16.021 24.453 1.00 61.94 305 ASN A C 1
ATOM 2510 O O . ASN A 1 305 ? -8.664 -16.515 25.563 1.00 61.94 305 ASN A O 1
ATOM 2514 N N . ASP A 1 306 ? -9.070 -16.712 23.359 1.00 53.28 306 ASP A N 1
ATOM 2515 C CA . ASP A 1 306 ? -8.828 -18.125 23.130 1.00 53.28 306 ASP A CA 1
ATOM 2516 C C . ASP A 1 306 ? -8.702 -18.263 21.616 1.00 53.28 306 ASP A C 1
ATOM 2518 O O . ASP A 1 306 ? -9.630 -17.978 20.855 1.00 53.28 306 ASP A O 1
ATOM 2522 N N . SER A 1 307 ? -7.509 -18.626 21.153 1.00 51.03 307 SER A N 1
ATOM 2523 C CA . SER A 1 307 ? -7.278 -19.025 19.771 1.00 51.03 307 SER A CA 1
ATOM 2524 C C . SER A 1 307 ? -8.138 -20.250 19.482 1.00 51.03 307 SER A C 1
ATOM 2526 O O . SER A 1 307 ? -7.720 -21.379 19.731 1.00 51.03 307 SER A O 1
ATOM 2528 N N . ILE A 1 308 ? -9.353 -20.021 18.986 1.00 52.22 308 ILE A N 1
ATOM 2529 C CA . ILE A 1 308 ? -10.190 -21.077 18.432 1.00 52.22 308 ILE A CA 1
ATOM 2530 C C . ILE A 1 308 ? -9.381 -21.703 17.284 1.00 52.22 308 ILE A C 1
ATOM 2532 O O . ILE A 1 308 ? -8.986 -20.976 16.365 1.00 52.22 308 ILE A O 1
ATOM 2536 N N . PRO A 1 309 ? -9.099 -23.016 17.320 1.00 47.22 309 PRO A N 1
ATOM 2537 C CA . PRO A 1 309 ? -8.519 -23.716 16.180 1.00 47.22 309 PRO A CA 1
ATOM 2538 C C . PRO A 1 309 ? -9.365 -23.436 14.928 1.00 47.22 309 PRO A C 1
ATOM 2540 O O . PRO A 1 309 ? -10.576 -23.642 14.952 1.00 47.22 309 PRO A O 1
ATOM 2543 N N . GLY A 1 310 ? -8.748 -22.919 13.862 1.00 55.00 310 GLY A N 1
ATOM 2544 C CA . GLY A 1 310 ? -9.458 -22.512 12.639 1.00 55.00 310 GLY A CA 1
ATOM 2545 C C . GLY A 1 310 ? -9.886 -21.038 12.577 1.00 55.00 310 GLY A C 1
ATOM 2546 O O . GLY A 1 310 ? -10.729 -20.688 11.750 1.00 55.00 310 GLY A O 1
ATOM 2547 N N . SER A 1 311 ? -9.337 -20.154 13.420 1.00 62.84 311 SER A N 1
ATOM 2548 C CA . SER A 1 311 ? -9.547 -18.710 13.268 1.00 62.84 311 SER A CA 1
ATOM 2549 C C . SER A 1 311 ? -8.991 -18.188 11.924 1.00 62.84 311 SER A C 1
ATOM 2551 O O . SER A 1 311 ? -7.941 -18.650 11.468 1.00 62.84 311 SER A O 1
ATOM 2553 N N . PRO A 1 312 ? -9.675 -17.227 11.264 1.00 70.19 312 PRO A N 1
ATOM 2554 C CA . PRO A 1 312 ? -9.188 -16.632 10.022 1.00 70.19 312 PRO A CA 1
ATOM 2555 C C . PRO A 1 312 ? -7.818 -15.978 10.213 1.00 70.19 312 PRO A C 1
ATOM 2557 O O . PRO A 1 312 ? -7.557 -15.375 11.252 1.00 70.19 312 PRO A O 1
ATOM 2560 N N . CYS A 1 313 ? -6.964 -16.035 9.192 1.00 83.25 313 CYS A N 1
ATOM 2561 C CA . CYS A 1 313 ? -5.640 -15.440 9.222 1.00 83.25 313 CYS A CA 1
ATOM 2562 C C . CYS A 1 313 ? -5.743 -13.926 9.406 1.00 83.25 313 CYS A C 1
ATOM 2564 O O . CYS A 1 313 ? -6.217 -13.201 8.522 1.00 83.25 313 CYS A O 1
ATOM 2566 N N . GLN A 1 314 ? -5.284 -13.462 10.562 1.00 90.00 314 GLN A N 1
ATOM 2567 C CA . GLN A 1 314 ? -5.369 -12.067 10.959 1.00 90.00 314 GLN A CA 1
ATOM 2568 C C . GLN A 1 314 ? -4.238 -11.274 10.296 1.00 90.00 314 GLN A C 1
ATOM 2570 O O . GLN A 1 314 ? -3.074 -11.673 10.401 1.00 90.00 314 GLN A O 1
ATOM 2575 N N . PRO A 1 315 ? -4.543 -10.159 9.613 1.00 94.69 315 PRO A N 1
ATOM 2576 C CA . PRO A 1 315 ? -3.510 -9.320 9.041 1.00 94.69 315 PRO A CA 1
ATOM 2577 C C . PRO A 1 315 ? -2.709 -8.588 10.123 1.00 94.69 315 PRO A C 1
ATOM 2579 O O . PRO A 1 315 ? -3.206 -8.288 11.211 1.00 94.69 315 PRO A O 1
ATOM 2582 N N . GLN A 1 316 ? -1.464 -8.264 9.789 1.00 96.81 316 GLN A N 1
ATOM 2583 C CA . GLN A 1 316 ? -0.562 -7.456 10.607 1.00 96.81 316 GLN A CA 1
ATOM 2584 C C . GLN A 1 316 ? -0.213 -6.157 9.889 1.00 96.81 316 GLN A C 1
ATOM 2586 O O . GLN A 1 316 ? -0.163 -6.118 8.666 1.00 96.81 316 GLN A O 1
ATOM 2591 N N . MET A 1 317 ? 0.093 -5.115 10.649 1.00 98.44 317 MET A N 1
ATOM 2592 C CA . MET A 1 317 ? 0.578 -3.825 10.184 1.00 98.44 317 MET A CA 1
ATOM 2593 C C . MET A 1 317 ? 1.993 -3.602 10.705 1.00 98.44 317 MET A C 1
ATOM 2595 O O . MET A 1 317 ? 2.214 -3.468 11.907 1.00 98.44 317 MET A O 1
ATOM 2599 N N . TRP A 1 318 ? 2.968 -3.592 9.804 1.00 98.62 318 TRP A N 1
ATOM 2600 C CA . TRP A 1 318 ? 4.374 -3.357 10.104 1.00 98.62 318 TRP A CA 1
ATOM 2601 C C . TRP A 1 318 ? 4.753 -1.934 9.700 1.00 98.62 318 TRP A C 1
ATOM 2603 O O . TRP A 1 318 ? 4.875 -1.623 8.513 1.00 98.62 318 TRP A O 1
ATOM 2613 N N . VAL A 1 319 ? 4.982 -1.084 10.698 1.00 98.50 319 VAL A N 1
ATOM 2614 C CA . VAL A 1 319 ? 5.392 0.310 10.511 1.00 98.50 319 VAL A CA 1
ATOM 2615 C C . VAL A 1 319 ? 6.908 0.402 10.655 1.00 98.50 319 VAL A C 1
ATOM 2617 O O . VAL A 1 319 ? 7.450 0.251 11.749 1.00 98.50 319 VAL A O 1
ATOM 2620 N N . TRP A 1 320 ? 7.597 0.622 9.542 1.00 98.00 320 TRP A N 1
ATOM 2621 C CA . TRP A 1 320 ? 9.048 0.742 9.452 1.00 98.00 320 TRP A CA 1
ATOM 2622 C C . TRP A 1 320 ? 9.467 2.186 9.716 1.00 98.00 320 TRP A C 1
ATOM 2624 O O . TRP A 1 320 ? 9.299 3.058 8.866 1.00 98.00 320 TRP A O 1
ATOM 2634 N N . MET A 1 321 ? 9.992 2.415 10.914 1.00 96.31 321 MET A N 1
ATOM 2635 C CA . MET A 1 321 ? 10.368 3.713 11.452 1.00 96.31 321 MET A CA 1
ATOM 2636 C C . MET A 1 321 ? 11.817 4.027 11.090 1.00 96.31 321 MET A C 1
ATOM 2638 O O . MET A 1 321 ? 12.751 3.397 11.595 1.00 96.31 321 MET A O 1
ATOM 2642 N N . ASP A 1 322 ? 11.997 5.008 10.216 1.00 93.50 322 ASP A N 1
ATOM 2643 C CA . ASP A 1 322 ? 13.293 5.561 9.867 1.00 93.50 322 ASP A CA 1
ATOM 2644 C C . ASP A 1 322 ? 13.622 6.767 10.748 1.00 93.50 322 ASP A C 1
ATOM 2646 O O . ASP A 1 322 ? 12.985 7.826 10.710 1.00 93.50 322 ASP A O 1
ATOM 2650 N N . MET A 1 323 ? 14.653 6.556 11.558 1.00 89.06 323 MET A N 1
ATOM 2651 C CA . MET A 1 323 ? 15.148 7.493 12.556 1.00 89.06 323 MET A CA 1
ATOM 2652 C C . MET A 1 323 ? 16.260 8.387 11.999 1.00 89.06 323 MET A C 1
ATOM 2654 O O . MET A 1 323 ? 16.680 9.324 12.676 1.00 89.06 323 MET A O 1
ATOM 2658 N N . ASN A 1 324 ? 16.786 8.080 10.809 1.00 86.19 324 ASN A N 1
ATOM 2659 C CA . ASN A 1 324 ? 17.924 8.780 10.226 1.00 86.19 324 ASN A CA 1
ATOM 2660 C C . ASN A 1 324 ? 17.882 8.746 8.686 1.00 86.19 324 ASN A C 1
ATOM 2662 O O . ASN A 1 324 ? 18.766 8.159 8.062 1.00 86.19 324 ASN A O 1
ATOM 2666 N N . PRO A 1 325 ? 16.911 9.431 8.054 1.00 81.94 325 PRO A N 1
ATOM 2667 C CA . PRO A 1 325 ? 16.707 9.398 6.599 1.00 81.94 325 PRO A CA 1
ATOM 2668 C C . PRO A 1 325 ? 17.892 9.930 5.776 1.00 81.94 325 PRO A C 1
ATOM 2670 O O . PRO A 1 325 ? 17.962 9.715 4.568 1.00 81.94 325 PRO A O 1
ATOM 2673 N N . GLY A 1 326 ? 18.843 10.628 6.405 1.00 76.06 326 GLY A N 1
ATOM 2674 C CA . GLY A 1 326 ? 20.079 11.080 5.763 1.00 76.06 326 GLY A CA 1
ATOM 2675 C C . GLY A 1 326 ? 21.189 10.023 5.706 1.00 76.06 326 GLY A C 1
ATOM 2676 O O . GLY A 1 326 ? 22.246 10.293 5.139 1.00 76.06 326 GLY A O 1
ATOM 2677 N N . SER A 1 327 ? 20.986 8.839 6.293 1.00 83.88 327 SER A N 1
ATOM 2678 C CA . SER A 1 327 ? 22.008 7.802 6.455 1.00 83.88 327 SER A CA 1
ATOM 2679 C C . SER A 1 327 ? 21.444 6.406 6.174 1.00 83.88 327 SER A C 1
ATOM 2681 O O . SER A 1 327 ? 20.340 6.086 6.607 1.00 83.88 327 SER A O 1
ATOM 2683 N N . PRO A 1 328 ? 22.217 5.505 5.538 1.00 85.06 328 PRO A N 1
ATOM 2684 C CA . PRO A 1 328 ? 21.818 4.106 5.397 1.00 85.06 328 PRO A CA 1
ATOM 2685 C C . PRO A 1 328 ? 21.864 3.324 6.720 1.00 85.06 328 PRO A C 1
ATOM 2687 O O . PRO A 1 328 ? 21.391 2.186 6.781 1.00 85.06 328 PRO A O 1
ATOM 2690 N N . LEU A 1 329 ? 22.495 3.887 7.754 1.00 88.94 329 LEU A N 1
ATOM 2691 C CA . LEU A 1 329 ? 22.629 3.285 9.074 1.00 88.94 329 LEU A CA 1
ATOM 2692 C C . LEU A 1 329 ? 21.788 4.039 10.110 1.00 88.94 329 LEU A C 1
ATOM 2694 O O . LEU A 1 329 ? 21.847 5.278 10.156 1.00 88.94 329 LEU A O 1
ATOM 2698 N N . PRO A 1 330 ? 21.070 3.306 10.981 1.00 90.50 330 PRO A N 1
ATOM 2699 C CA . PRO A 1 330 ? 20.372 3.906 12.106 1.00 90.50 330 PRO A CA 1
ATOM 2700 C C . PRO A 1 330 ? 21.376 4.469 13.133 1.00 90.50 330 PRO A C 1
ATOM 2702 O O . PRO A 1 330 ? 22.543 4.062 13.148 1.00 90.50 330 PRO A O 1
ATOM 2705 N N . PRO A 1 331 ? 20.953 5.401 14.007 1.00 90.56 331 PRO A N 1
ATOM 2706 C CA . PRO A 1 331 ? 21.824 5.937 15.048 1.00 90.56 331 PRO A CA 1
ATOM 2707 C C . PRO A 1 331 ? 22.228 4.848 16.066 1.00 90.56 331 PRO A C 1
ATOM 2709 O O . PRO A 1 331 ? 21.523 3.845 16.222 1.00 90.56 331 PRO A O 1
ATOM 2712 N N . PRO A 1 332 ? 23.339 5.021 16.807 1.00 91.88 332 PRO A N 1
ATOM 2713 C CA . PRO A 1 332 ? 23.658 4.149 17.935 1.00 91.88 332 PRO A CA 1
ATOM 2714 C C . PRO A 1 332 ? 22.482 4.074 18.919 1.00 91.88 332 PRO A C 1
ATOM 2716 O O . PRO A 1 332 ? 21.816 5.078 19.162 1.00 91.88 332 PRO A O 1
ATOM 2719 N N . ASN A 1 333 ? 22.219 2.891 19.482 1.00 93.19 333 ASN A N 1
ATOM 2720 C CA . ASN A 1 333 ? 21.083 2.643 20.383 1.00 93.19 333 ASN A CA 1
ATOM 2721 C C . ASN A 1 333 ? 19.700 2.953 19.766 1.00 93.19 333 ASN A C 1
ATOM 2723 O O . ASN A 1 333 ? 18.734 3.194 20.486 1.00 93.19 333 ASN A O 1
ATOM 2727 N N . ALA A 1 334 ? 19.566 2.912 18.435 1.00 92.81 334 ALA A N 1
ATOM 2728 C CA . ALA A 1 334 ? 18.315 3.245 17.752 1.00 92.81 334 ALA A CA 1
ATOM 2729 C C . ALA A 1 334 ? 17.086 2.480 18.256 1.00 92.81 334 ALA A C 1
ATOM 2731 O O . ALA A 1 334 ? 16.001 3.045 18.259 1.00 92.81 334 ALA A O 1
ATOM 2732 N N . GLN A 1 335 ? 17.228 1.224 18.695 1.00 93.31 335 GLN A N 1
ATOM 2733 C CA . GLN A 1 335 ? 16.091 0.467 19.228 1.00 93.31 335 GLN A CA 1
ATOM 2734 C C . GLN A 1 335 ? 15.542 1.064 20.530 1.00 93.31 335 GLN A C 1
ATOM 2736 O O . GLN A 1 335 ? 14.326 1.175 20.672 1.00 93.31 335 GLN A O 1
ATOM 2741 N N . SER A 1 336 ? 16.409 1.468 21.466 1.00 94.56 336 SER A N 1
ATOM 2742 C CA . SER A 1 336 ? 15.957 2.081 22.719 1.00 94.56 336 SER A CA 1
ATOM 2743 C C . SER A 1 336 ? 15.388 3.475 22.470 1.00 94.56 336 SER A C 1
ATOM 2745 O O . SER A 1 336 ? 14.335 3.793 23.007 1.00 94.56 336 SER A O 1
ATOM 2747 N N . ILE A 1 337 ? 16.027 4.260 21.594 1.00 94.12 337 ILE A N 1
ATOM 2748 C CA . ILE A 1 337 ? 15.540 5.592 21.201 1.00 94.12 337 ILE A CA 1
ATOM 2749 C C . ILE A 1 337 ? 14.170 5.480 20.527 1.00 94.12 337 ILE A C 1
ATOM 2751 O O . ILE A 1 337 ? 13.259 6.234 20.853 1.00 94.12 337 ILE A O 1
ATOM 2755 N N . LEU A 1 338 ? 14.006 4.530 19.601 1.00 95.25 338 LEU A N 1
ATOM 2756 C CA . LEU A 1 338 ? 12.726 4.283 18.945 1.00 95.25 338 LEU A CA 1
ATOM 2757 C C . LEU A 1 338 ? 11.653 3.939 19.977 1.00 95.25 338 LEU A C 1
ATOM 2759 O O . LEU A 1 338 ? 10.568 4.508 19.938 1.00 95.25 338 LEU A O 1
ATOM 2763 N N . ARG A 1 339 ? 11.956 3.038 20.916 1.00 95.25 339 ARG A N 1
ATOM 2764 C CA . ARG A 1 339 ? 11.016 2.654 21.968 1.00 95.25 339 ARG A CA 1
ATOM 2765 C C . ARG A 1 339 ? 10.592 3.850 22.825 1.00 95.25 339 ARG A C 1
ATOM 2767 O O . ARG A 1 339 ? 9.397 4.074 22.979 1.00 95.25 339 ARG A O 1
ATOM 2774 N N . GLU A 1 340 ? 11.547 4.638 23.309 1.00 95.75 340 GLU A N 1
ATOM 2775 C CA . GLU A 1 340 ? 11.285 5.840 24.109 1.00 95.75 340 GLU A CA 1
ATOM 2776 C C . GLU A 1 340 ? 10.446 6.870 23.335 1.00 95.75 340 GLU A C 1
ATOM 2778 O O . GLU A 1 340 ? 9.493 7.439 23.869 1.00 95.75 340 GLU A O 1
ATOM 2783 N N . GLN A 1 341 ? 10.745 7.082 22.049 1.00 95.31 341 GLN A N 1
ATOM 2784 C CA . GLN A 1 341 ? 9.955 7.970 21.194 1.00 95.31 341 GLN A CA 1
ATOM 2785 C C . GLN A 1 341 ? 8.529 7.463 20.985 1.00 95.31 341 GLN A C 1
ATOM 2787 O O . GLN A 1 341 ? 7.600 8.264 20.989 1.00 95.31 341 GLN A O 1
ATOM 2792 N N . LEU A 1 342 ? 8.339 6.154 20.802 1.00 97.00 342 LEU A N 1
ATOM 2793 C CA . LEU A 1 342 ? 7.007 5.582 20.627 1.00 97.00 342 LEU A CA 1
ATOM 2794 C C . LEU A 1 342 ? 6.168 5.691 21.908 1.00 97.00 342 LEU A C 1
ATOM 2796 O O . LEU A 1 342 ? 4.981 5.997 21.813 1.00 97.00 342 LEU A O 1
ATOM 2800 N N . GLU A 1 343 ? 6.780 5.457 23.074 1.00 96.75 343 GLU A N 1
ATOM 2801 C CA . GLU A 1 343 ? 6.136 5.520 24.396 1.00 96.75 343 GLU A CA 1
ATOM 2802 C C . GLU A 1 343 ? 5.788 6.963 24.805 1.00 96.75 343 GLU A C 1
ATOM 2804 O O . GLU A 1 343 ? 4.731 7.200 25.385 1.00 96.75 343 GLU A O 1
ATOM 2809 N N . SER A 1 344 ? 6.639 7.938 24.471 1.00 96.38 344 SER A N 1
ATOM 2810 C CA . SER A 1 344 ? 6.428 9.357 24.810 1.00 96.38 344 SER A CA 1
ATOM 2811 C C . SER A 1 344 ? 5.557 10.126 23.810 1.00 96.38 344 SER A C 1
ATOM 2813 O O . SER A 1 344 ? 5.020 11.185 24.140 1.00 96.38 344 SER A O 1
ATOM 2815 N N . ASN A 1 345 ? 5.398 9.624 22.583 1.00 96.06 345 ASN A N 1
ATOM 2816 C CA . ASN A 1 345 ? 4.592 10.275 21.556 1.00 96.06 345 ASN A CA 1
ATOM 2817 C C . ASN A 1 345 ? 3.116 9.868 21.666 1.00 96.06 345 ASN A C 1
ATOM 2819 O O . ASN A 1 345 ? 2.749 8.710 21.464 1.00 96.06 345 ASN A O 1
ATOM 2823 N N . MET A 1 346 ? 2.253 10.863 21.889 1.00 95.31 346 MET A N 1
ATOM 2824 C CA . MET A 1 346 ? 0.801 10.693 22.011 1.00 95.31 346 MET A CA 1
ATOM 2825 C C . MET A 1 346 ? 0.158 9.948 20.830 1.00 95.31 346 MET A C 1
ATOM 2827 O O . MET A 1 346 ? -0.795 9.202 21.025 1.00 95.31 346 MET A O 1
ATOM 2831 N N . TRP A 1 347 ? 0.672 10.114 19.611 1.00 96.00 347 TRP A N 1
ATOM 2832 C CA . TRP A 1 347 ? 0.124 9.493 18.405 1.00 96.00 347 TRP A CA 1
ATOM 2833 C C . TRP A 1 347 ? 0.479 8.013 18.269 1.00 96.00 347 TRP A C 1
ATOM 2835 O O . TRP A 1 347 ? -0.248 7.287 17.604 1.00 96.00 347 TRP A O 1
ATOM 2845 N N . SER A 1 348 ? 1.581 7.550 18.863 1.00 96.50 348 SER A N 1
ATOM 2846 C CA . SER A 1 348 ? 2.019 6.149 18.769 1.00 96.50 348 SER A CA 1
ATOM 2847 C C . SER A 1 348 ? 1.763 5.344 20.034 1.00 96.50 348 SER A C 1
ATOM 2849 O O . SER A 1 348 ? 1.461 4.156 19.931 1.00 96.50 348 SER A O 1
ATOM 2851 N N . ALA A 1 349 ? 1.848 5.976 21.206 1.00 96.06 349 ALA A N 1
ATOM 2852 C CA . ALA A 1 349 ? 1.728 5.312 22.500 1.00 96.06 349 ALA A CA 1
ATOM 2853 C C . ALA A 1 349 ? 0.469 4.430 22.636 1.00 96.06 349 ALA A C 1
ATOM 2855 O O . ALA A 1 349 ? 0.601 3.307 23.128 1.00 96.06 349 ALA A O 1
ATOM 2856 N N . PRO A 1 350 ? -0.725 4.826 22.138 1.00 94.62 350 PRO A N 1
ATOM 2857 C CA . PRO A 1 350 ? -1.913 3.979 22.243 1.00 94.62 350 PRO A CA 1
ATOM 2858 C C . PRO A 1 350 ? -1.792 2.620 21.545 1.00 94.62 350 PRO A C 1
ATOM 2860 O O . PRO A 1 350 ? -2.411 1.644 21.966 1.00 94.62 350 PRO A O 1
ATOM 2863 N N . PHE A 1 351 ? -0.975 2.526 20.495 1.00 96.31 351 PHE A N 1
ATOM 2864 C CA . PHE A 1 351 ? -0.780 1.287 19.742 1.00 96.31 351 PHE A CA 1
ATOM 2865 C C . PHE A 1 351 ? 0.230 0.336 20.392 1.00 96.31 351 PHE A C 1
ATOM 2867 O O . PHE A 1 351 ? 0.376 -0.794 19.934 1.00 96.31 351 PHE A O 1
ATOM 2874 N N . LEU A 1 352 ? 0.904 0.763 21.466 1.00 95.69 352 LEU A N 1
ATOM 2875 C CA . LEU A 1 352 ? 1.791 -0.091 22.261 1.00 95.69 352 LEU A CA 1
ATOM 2876 C C . LEU A 1 352 ? 1.031 -0.945 23.285 1.00 95.69 352 LEU A C 1
ATOM 2878 O O . LEU A 1 352 ? 1.638 -1.774 23.963 1.00 95.69 352 LEU A O 1
ATOM 2882 N N . HIS A 1 353 ? -0.287 -0.762 23.406 1.00 93.50 353 HIS A N 1
ATOM 2883 C CA . HIS A 1 353 ? -1.109 -1.575 24.290 1.00 93.50 353 HIS A CA 1
ATOM 2884 C C . HIS A 1 353 ? -0.999 -3.072 23.917 1.00 93.50 353 HIS A C 1
ATOM 2886 O O . HIS A 1 353 ? -1.121 -3.406 22.733 1.00 93.50 353 HIS A O 1
ATOM 2892 N N . PRO A 1 354 ? -0.856 -4.005 24.887 1.00 92.06 354 PRO A N 1
ATOM 2893 C CA . PRO A 1 354 ? -0.699 -5.441 24.613 1.00 92.06 354 PRO A CA 1
ATOM 2894 C C . PRO A 1 354 ? -1.785 -6.036 23.711 1.00 92.06 354 PRO A C 1
ATOM 2896 O O . PRO A 1 354 ? -1.518 -6.931 22.914 1.00 92.06 354 PRO A O 1
ATOM 2899 N N . ARG A 1 355 ? -3.006 -5.490 23.772 1.00 90.50 355 ARG A N 1
ATOM 2900 C CA . ARG A 1 355 ? -4.128 -5.875 22.896 1.00 90.50 355 ARG A CA 1
ATOM 2901 C C . ARG A 1 355 ? -3.811 -5.749 21.401 1.00 90.50 355 ARG A C 1
ATOM 2903 O O . ARG A 1 355 ? -4.358 -6.502 20.603 1.00 90.50 355 ARG A O 1
ATOM 2910 N N . PHE A 1 356 ? -2.925 -4.835 21.018 1.00 94.00 356 PHE A N 1
ATOM 2911 C CA . PHE A 1 356 ? -2.548 -4.603 19.624 1.00 94.00 356 PHE A CA 1
ATOM 2912 C C . PHE A 1 356 ? -1.207 -5.228 19.244 1.00 94.00 356 PHE A C 1
ATOM 2914 O O . PHE A 1 356 ? -0.847 -5.189 18.069 1.00 94.00 356 PHE A O 1
ATOM 2921 N N . GLN A 1 357 ? -0.496 -5.860 20.185 1.00 91.50 357 GLN A N 1
ATOM 2922 C CA . GLN A 1 357 ? 0.870 -6.342 19.964 1.00 91.50 357 GLN A CA 1
ATOM 2923 C C . GLN A 1 357 ? 0.972 -7.341 18.804 1.00 91.50 357 GLN A C 1
ATOM 2925 O O . GLN A 1 357 ? 1.959 -7.346 18.086 1.00 91.50 357 GLN A O 1
ATOM 2930 N N . ASN A 1 358 ? -0.053 -8.163 18.563 1.00 90.50 358 ASN A N 1
ATOM 2931 C CA . ASN A 1 358 ? -0.044 -9.144 17.471 1.00 90.50 358 ASN A CA 1
ATOM 2932 C C . ASN A 1 358 ? -0.505 -8.563 16.124 1.00 90.50 358 ASN A C 1
ATOM 2934 O O . ASN A 1 358 ? -0.428 -9.253 15.108 1.00 90.50 358 ASN A O 1
ATOM 2938 N N . HIS A 1 359 ? -0.962 -7.307 16.108 1.00 95.19 359 HIS A N 1
ATOM 2939 C CA . HIS A 1 359 ? -1.573 -6.661 14.947 1.00 95.19 359 HIS A CA 1
ATOM 2940 C C . HIS A 1 359 ? -0.784 -5.454 14.450 1.00 95.19 359 HIS A C 1
ATOM 2942 O O . HIS A 1 359 ? -0.732 -5.250 13.246 1.00 95.19 359 HIS A O 1
ATOM 2948 N N . ILE A 1 360 ? -0.161 -4.667 15.331 1.00 98.12 360 ILE A N 1
ATOM 2949 C CA . ILE A 1 360 ? 0.648 -3.498 14.966 1.00 98.12 360 ILE A CA 1
ATOM 2950 C C . ILE A 1 360 ? 2.070 -3.707 15.484 1.00 98.12 360 ILE A C 1
ATOM 2952 O O . ILE A 1 360 ? 2.292 -3.986 16.658 1.00 98.12 360 ILE A O 1
ATOM 2956 N N . GLN A 1 361 ? 3.041 -3.580 14.586 1.00 97.75 361 GLN A N 1
ATOM 2957 C CA . GLN A 1 361 ? 4.453 -3.835 14.837 1.00 97.75 361 GLN A CA 1
ATOM 2958 C C . GLN A 1 361 ? 5.269 -2.631 14.378 1.00 97.75 361 GLN A C 1
ATOM 2960 O O . GLN A 1 361 ? 5.440 -2.415 13.178 1.00 97.75 361 GLN A O 1
ATOM 2965 N N . PHE A 1 362 ? 5.813 -1.867 15.322 1.00 97.94 362 PHE A N 1
ATOM 2966 C CA . PHE A 1 362 ? 6.807 -0.846 15.002 1.00 97.94 362 PHE A CA 1
ATOM 2967 C C . PHE A 1 362 ? 8.175 -1.505 14.828 1.00 97.94 362 PHE A C 1
ATOM 2969 O O . PHE A 1 362 ? 8.687 -2.165 15.732 1.00 97.94 362 PHE A O 1
ATOM 2976 N N . LYS A 1 363 ? 8.763 -1.345 13.644 1.00 97.19 363 LYS A N 1
ATOM 2977 C CA . LYS A 1 363 ? 10.055 -1.919 13.268 1.00 97.19 363 LYS A CA 1
ATOM 2978 C C . LYS A 1 363 ? 11.047 -0.806 12.995 1.00 97.19 363 LYS A C 1
ATOM 2980 O O . LYS A 1 363 ? 10.706 0.180 12.356 1.00 97.19 363 LYS A O 1
ATOM 2985 N N . LEU A 1 364 ? 12.286 -0.976 13.440 1.00 96.31 364 LEU A N 1
ATOM 2986 C CA . LEU A 1 364 ? 13.360 -0.061 13.072 1.00 96.31 364 LEU A CA 1
ATOM 2987 C C . LEU A 1 364 ? 13.719 -0.268 11.597 1.00 96.31 364 LEU A C 1
ATOM 2989 O O . LEU A 1 364 ? 13.998 -1.393 11.178 1.00 96.31 364 LEU A O 1
ATOM 2993 N N . TRP A 1 365 ? 13.746 0.810 10.819 1.00 96.25 365 TRP A N 1
ATOM 2994 C CA . TRP A 1 365 ? 14.312 0.779 9.479 1.00 96.25 365 TRP A CA 1
ATOM 2995 C C . TRP A 1 365 ? 15.839 0.875 9.538 1.00 96.25 365 TRP A C 1
ATOM 2997 O O . TRP A 1 365 ? 16.407 1.798 10.120 1.00 96.25 365 TRP A O 1
ATOM 3007 N N . ASN A 1 366 ? 16.505 -0.087 8.905 1.00 95.44 366 ASN A N 1
ATOM 3008 C CA . ASN A 1 366 ? 17.950 -0.110 8.725 1.00 95.44 366 ASN A CA 1
ATOM 3009 C C . ASN A 1 366 ? 18.247 -0.390 7.250 1.00 95.44 366 ASN A C 1
ATOM 3011 O O . ASN A 1 366 ? 18.251 -1.546 6.831 1.00 95.44 366 ASN A O 1
ATOM 3015 N N . ALA A 1 367 ? 18.474 0.657 6.454 1.00 94.31 367 ALA A N 1
ATOM 3016 C CA . ALA A 1 367 ? 18.648 0.501 5.010 1.00 94.31 367 ALA A CA 1
ATOM 3017 C C . ALA A 1 367 ? 19.813 -0.441 4.668 1.00 94.31 367 ALA A C 1
ATOM 3019 O O . ALA A 1 367 ? 19.672 -1.269 3.776 1.00 94.31 367 ALA A O 1
ATOM 3020 N N . THR A 1 368 ? 20.923 -0.377 5.411 1.00 95.00 368 THR A N 1
ATOM 3021 C CA . THR A 1 368 ? 22.071 -1.282 5.225 1.00 95.00 368 THR A CA 1
ATOM 3022 C C . THR A 1 368 ? 21.657 -2.742 5.388 1.00 95.00 368 THR A C 1
ATOM 3024 O O . THR A 1 368 ? 21.912 -3.547 4.500 1.00 95.00 368 THR A O 1
ATOM 3027 N N . GLU A 1 369 ? 20.956 -3.080 6.474 1.00 95.88 369 GLU A N 1
ATOM 3028 C CA . GLU A 1 369 ? 20.454 -4.442 6.702 1.00 95.88 369 GLU A CA 1
ATOM 3029 C C . GLU A 1 369 ? 19.498 -4.884 5.586 1.00 95.88 369 GLU A C 1
ATOM 3031 O O . GLU A 1 369 ? 19.597 -6.002 5.079 1.00 95.88 369 GLU A O 1
ATOM 3036 N N . GLN A 1 370 ? 18.571 -4.006 5.194 1.00 97.00 370 GLN A N 1
ATOM 3037 C CA . GLN A 1 370 ? 17.555 -4.326 4.195 1.00 97.00 370 GLN A CA 1
ATOM 3038 C C . GLN A 1 370 ? 18.162 -4.546 2.805 1.00 97.00 370 GLN A C 1
ATOM 3040 O O . GLN A 1 370 ? 17.791 -5.495 2.112 1.00 97.00 370 GLN A O 1
ATOM 3045 N N . LEU A 1 371 ? 19.118 -3.705 2.413 1.00 96.81 371 LEU A N 1
ATOM 3046 C CA . LEU A 1 371 ? 19.770 -3.763 1.109 1.00 96.81 371 LEU A CA 1
ATOM 3047 C C . LEU A 1 371 ? 20.823 -4.880 1.040 1.00 96.81 371 LEU A C 1
ATOM 3049 O O . LEU A 1 371 ? 20.861 -5.597 0.044 1.00 96.81 371 LEU A O 1
ATOM 3053 N N . ASP A 1 372 ? 21.609 -5.11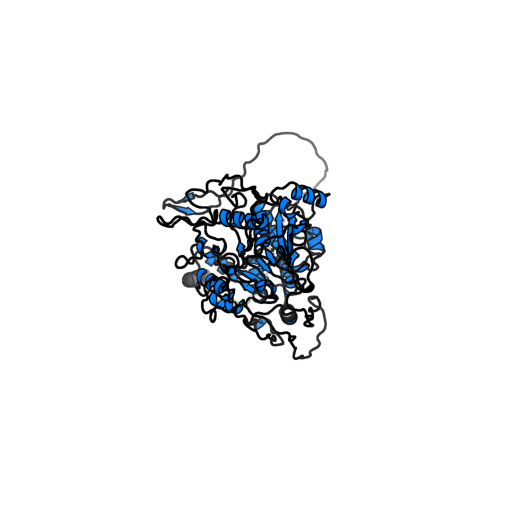1 2.097 1.00 96.38 372 ASP A N 1
ATOM 3054 C CA . ASP A 1 372 ? 22.598 -6.206 2.138 1.00 96.38 372 ASP A CA 1
ATOM 3055 C C . ASP A 1 372 ? 21.945 -7.589 2.129 1.00 96.38 372 ASP A C 1
ATOM 3057 O O . ASP A 1 372 ? 22.481 -8.543 1.562 1.00 96.38 372 ASP A O 1
ATOM 3061 N N . ALA A 1 373 ? 20.758 -7.700 2.7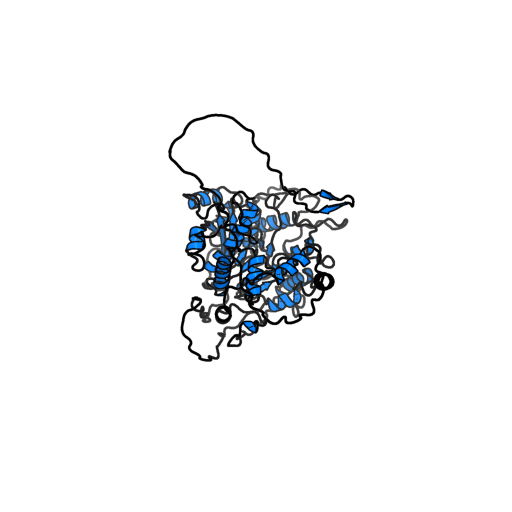20 1.00 96.50 373 ALA A N 1
ATOM 3062 C CA . ALA A 1 373 ? 19.991 -8.935 2.729 1.00 96.50 373 ALA A CA 1
ATOM 3063 C C . ALA A 1 373 ? 19.107 -9.125 1.481 1.00 96.50 373 ALA A C 1
ATOM 3065 O O . ALA A 1 373 ? 18.299 -10.056 1.451 1.00 96.50 373 ALA A O 1
ATOM 3066 N N . THR A 1 374 ? 19.248 -8.267 0.464 1.00 96.62 374 THR A N 1
ATOM 3067 C CA . THR A 1 374 ? 18.520 -8.361 -0.808 1.00 96.62 374 THR A CA 1
ATOM 3068 C C . THR A 1 374 ? 19.492 -8.723 -1.941 1.00 96.62 374 THR A C 1
ATOM 3070 O O . THR A 1 374 ? 20.233 -7.854 -2.410 1.00 96.62 374 THR A O 1
ATOM 3073 N N . PRO A 1 375 ? 19.524 -9.991 -2.401 1.00 94.62 375 PRO A N 1
ATOM 3074 C CA . PRO A 1 375 ? 20.525 -10.484 -3.354 1.00 94.62 375 PRO A CA 1
ATOM 3075 C C . PRO A 1 375 ? 20.642 -9.687 -4.656 1.00 94.62 375 PRO A C 1
ATOM 3077 O O . PRO A 1 375 ? 21.720 -9.614 -5.232 1.00 94.62 375 PRO A O 1
ATOM 3080 N N . GLU A 1 376 ? 19.546 -9.103 -5.128 1.00 94.50 376 GLU A N 1
ATOM 3081 C CA . GLU A 1 376 ? 19.474 -8.335 -6.368 1.00 94.50 376 GLU A CA 1
ATOM 3082 C C . GLU A 1 376 ? 20.207 -7.000 -6.310 1.00 94.50 376 GLU A C 1
ATOM 3084 O O . GLU A 1 376 ? 20.517 -6.451 -7.365 1.00 94.50 376 GLU A O 1
ATOM 3089 N N . VAL A 1 377 ? 20.440 -6.469 -5.107 1.00 95.38 377 VAL A N 1
ATOM 3090 C CA . VAL A 1 377 ? 21.002 -5.126 -4.923 1.00 95.38 377 VAL A CA 1
ATOM 3091 C C . VAL A 1 377 ? 22.198 -5.080 -3.973 1.00 95.38 377 VAL A C 1
ATOM 3093 O O . VAL A 1 377 ? 22.924 -4.088 -3.989 1.00 95.38 377 VAL A O 1
ATOM 3096 N N . LYS A 1 378 ? 22.433 -6.128 -3.167 1.00 94.88 378 LYS A N 1
ATOM 3097 C CA . LYS A 1 378 ? 23.456 -6.167 -2.102 1.00 94.88 378 LYS A CA 1
ATOM 3098 C C . LYS A 1 378 ? 24.862 -5.743 -2.553 1.00 94.88 378 LYS A C 1
ATOM 3100 O O . LYS A 1 378 ? 25.563 -5.072 -1.801 1.00 94.88 378 LYS A O 1
ATOM 3105 N N . ASP A 1 379 ? 25.245 -6.095 -3.780 1.00 93.25 379 ASP A N 1
ATOM 3106 C CA . ASP A 1 379 ? 26.600 -5.886 -4.302 1.00 93.25 379 ASP A CA 1
ATOM 3107 C C . ASP A 1 379 ? 26.760 -4.498 -4.950 1.00 93.25 379 ASP A C 1
ATOM 3109 O O . ASP A 1 379 ? 27.873 -3.991 -5.084 1.00 93.25 379 ASP A O 1
ATOM 3113 N N . ASP A 1 380 ? 25.646 -3.852 -5.308 1.00 91.88 380 ASP A N 1
ATOM 3114 C CA . ASP A 1 380 ? 25.632 -2.648 -6.138 1.00 91.88 380 ASP A CA 1
ATOM 3115 C C . ASP A 1 380 ? 25.145 -1.396 -5.399 1.00 91.88 380 ASP A C 1
ATOM 3117 O O . ASP A 1 380 ? 25.542 -0.286 -5.755 1.00 91.88 380 ASP A O 1
ATOM 3121 N N . TRP A 1 381 ? 24.299 -1.534 -4.371 1.00 92.62 381 TRP A N 1
ATOM 3122 C CA . TRP A 1 381 ? 23.554 -0.404 -3.799 1.00 92.62 381 TRP A CA 1
ATOM 3123 C C . TRP A 1 381 ? 24.433 0.722 -3.248 1.00 92.62 381 TRP A C 1
ATOM 3125 O O . TRP A 1 381 ? 24.057 1.890 -3.317 1.00 92.62 381 TRP A O 1
ATOM 3135 N N . ARG A 1 382 ? 25.636 0.395 -2.764 1.00 92.75 382 ARG A N 1
ATOM 3136 C CA . ARG A 1 382 ? 26.610 1.372 -2.245 1.00 92.75 382 ARG A CA 1
ATOM 3137 C C . ARG A 1 382 ? 27.188 2.289 -3.326 1.00 92.75 382 ARG A C 1
ATOM 3139 O O . ARG A 1 382 ? 27.744 3.333 -3.000 1.00 92.75 382 ARG A O 1
ATOM 3146 N N . ASN A 1 383 ? 27.045 1.926 -4.601 1.00 91.94 383 ASN A N 1
ATOM 3147 C CA . ASN A 1 383 ? 27.489 2.737 -5.736 1.00 91.94 383 ASN A CA 1
ATOM 3148 C C . ASN A 1 383 ? 26.463 3.814 -6.129 1.00 91.94 383 ASN A C 1
ATOM 3150 O O . ASN A 1 383 ? 26.742 4.645 -6.998 1.00 91.94 383 ASN A O 1
ATOM 3154 N N . PHE A 1 384 ? 25.282 3.813 -5.504 1.00 87.12 384 PHE A N 1
ATOM 3155 C CA . PHE A 1 384 ? 24.184 4.711 -5.831 1.00 87.12 384 PHE A CA 1
ATOM 3156 C C . PHE A 1 384 ? 23.797 5.594 -4.639 1.00 87.12 384 PHE A C 1
ATOM 3158 O O . PHE A 1 384 ? 23.849 5.157 -3.489 1.00 87.12 384 PHE A O 1
ATOM 3165 N N . PRO A 1 385 ? 23.386 6.850 -4.883 1.00 85.50 385 PRO A N 1
ATOM 3166 C CA . PRO A 1 385 ? 22.736 7.637 -3.846 1.00 85.50 385 PRO A CA 1
ATOM 3167 C C . PRO A 1 385 ? 21.360 7.036 -3.530 1.00 85.50 385 PRO A C 1
ATOM 3169 O O . PRO A 1 385 ? 20.634 6.646 -4.439 1.00 85.50 385 PRO A O 1
ATOM 3172 N N . LEU A 1 386 ? 20.977 7.018 -2.250 1.00 82.94 386 LEU A N 1
ATOM 3173 C CA . LEU A 1 386 ? 19.664 6.509 -1.824 1.00 82.94 386 LEU A CA 1
ATOM 3174 C C . LEU A 1 386 ? 18.498 7.360 -2.343 1.00 82.94 386 LEU A C 1
ATOM 3176 O O . LEU A 1 386 ? 17.403 6.849 -2.549 1.00 82.94 386 LEU A O 1
ATOM 3180 N N . LEU A 1 387 ? 18.736 8.657 -2.549 1.00 82.06 387 LEU A N 1
ATOM 3181 C CA . LEU A 1 387 ? 17.722 9.619 -2.961 1.00 82.06 387 LEU A CA 1
ATOM 3182 C C . LEU A 1 387 ? 17.829 9.888 -4.466 1.00 82.06 387 LEU A C 1
ATOM 3184 O O . LEU A 1 387 ? 18.478 10.847 -4.900 1.00 82.06 387 LEU A O 1
ATOM 3188 N N . VAL A 1 388 ? 17.200 9.024 -5.262 1.00 82.50 388 VAL A N 1
ATOM 3189 C CA . VAL A 1 388 ? 17.039 9.200 -6.711 1.00 82.50 388 VAL A CA 1
ATOM 3190 C C . VAL A 1 388 ? 15.562 9.196 -7.055 1.00 82.50 388 VAL A C 1
ATOM 3192 O O . VAL A 1 388 ? 14.830 8.294 -6.663 1.00 82.50 388 VAL A O 1
ATOM 3195 N N . SER A 1 389 ? 15.133 10.199 -7.816 1.00 84.19 389 SER A N 1
ATOM 3196 C CA . SER A 1 389 ? 13.766 10.283 -8.318 1.00 84.19 389 SER A CA 1
ATOM 3197 C C . SER A 1 389 ? 13.756 10.897 -9.712 1.00 84.19 389 SER A C 1
ATOM 3199 O O . SER A 1 389 ? 14.313 11.980 -9.927 1.00 84.19 389 SER A O 1
ATOM 3201 N N . LEU A 1 390 ? 13.155 10.195 -10.677 1.00 81.25 390 LEU A N 1
ATOM 3202 C CA . LEU A 1 390 ? 13.066 10.617 -12.082 1.00 81.25 390 LEU A CA 1
ATOM 3203 C C . LEU A 1 390 ? 14.437 10.988 -12.678 1.00 81.25 390 LEU A C 1
ATOM 3205 O O . LEU A 1 390 ? 14.596 12.005 -13.359 1.00 81.25 390 LEU A O 1
ATOM 3209 N N . GLY A 1 391 ? 15.451 10.177 -12.375 1.00 78.75 391 GLY A N 1
ATOM 3210 C CA . GLY A 1 391 ? 16.846 10.372 -12.776 1.00 78.75 391 GLY A CA 1
ATOM 3211 C C . GLY A 1 391 ? 17.573 11.540 -12.093 1.00 78.75 391 GLY A C 1
ATOM 3212 O O . GLY A 1 391 ? 18.723 11.821 -12.433 1.00 78.75 391 GLY A O 1
ATOM 3213 N N . THR A 1 392 ? 16.940 12.228 -11.138 1.00 78.94 392 THR A N 1
ATOM 3214 C CA . THR A 1 392 ? 17.545 13.337 -10.387 1.00 78.94 392 THR A CA 1
ATOM 3215 C C . THR A 1 392 ? 18.066 12.843 -9.040 1.00 78.94 392 THR A C 1
ATOM 3217 O O . THR A 1 392 ? 17.329 12.220 -8.280 1.00 78.94 392 THR A O 1
ATOM 3220 N N . LYS A 1 393 ? 19.332 13.149 -8.735 1.00 83.69 393 LYS A N 1
ATOM 3221 C CA . LYS A 1 393 ? 19.964 12.879 -7.434 1.00 83.69 393 LYS A CA 1
ATOM 3222 C C . LYS A 1 393 ? 19.651 14.008 -6.461 1.00 83.69 393 LYS A C 1
ATOM 3224 O O . LYS A 1 393 ? 19.837 15.176 -6.809 1.00 83.69 393 LYS A O 1
ATOM 3229 N N . LEU A 1 394 ? 19.189 13.667 -5.266 1.00 77.44 394 LEU A N 1
ATOM 3230 C CA . LEU A 1 394 ? 18.698 14.640 -4.290 1.00 77.44 394 LEU A CA 1
ATOM 3231 C C . LEU A 1 394 ? 19.688 14.784 -3.136 1.00 77.44 394 LEU A C 1
ATOM 3233 O O . LEU A 1 394 ? 20.331 13.809 -2.750 1.00 77.44 394 LEU A O 1
ATOM 3237 N N . SER A 1 395 ? 19.811 16.000 -2.594 1.00 74.81 395 SER A N 1
ATOM 3238 C CA . SER A 1 395 ? 20.574 16.207 -1.355 1.00 74.81 395 SER A CA 1
ATOM 3239 C C . SER A 1 395 ? 19.725 15.776 -0.152 1.00 74.81 395 SER A C 1
ATOM 3241 O O . SER A 1 395 ? 18.516 16.019 -0.165 1.00 74.81 395 SER A O 1
ATOM 3243 N N . PRO A 1 396 ? 20.321 15.216 0.912 1.00 69.75 396 PRO A N 1
ATOM 3244 C CA . PRO A 1 396 ? 19.638 15.024 2.192 1.00 69.75 396 PRO A CA 1
ATOM 3245 C C . PRO A 1 396 ? 19.091 16.327 2.801 1.00 69.75 396 PRO A C 1
ATOM 3247 O O . PRO A 1 396 ? 18.145 16.276 3.577 1.00 69.75 396 PRO A O 1
ATOM 3250 N N . ASP A 1 397 ? 19.632 17.489 2.413 1.00 70.81 397 ASP A N 1
ATOM 3251 C CA . ASP A 1 397 ? 19.204 18.812 2.908 1.00 70.81 397 ASP A CA 1
ATOM 3252 C C . ASP A 1 397 ? 17.857 19.298 2.333 1.00 70.81 397 ASP A C 1
ATOM 3254 O O . ASP A 1 397 ? 17.426 20.422 2.603 1.00 70.81 397 ASP A O 1
ATOM 3258 N N . TYR A 1 398 ? 17.207 18.504 1.476 1.00 69.31 398 TYR A N 1
ATOM 3259 C CA . TYR A 1 398 ? 15.882 18.826 0.946 1.00 69.31 398 TYR A CA 1
ATOM 3260 C C . TYR A 1 398 ? 14.786 18.704 2.018 1.00 69.31 398 TYR A C 1
ATOM 3262 O O . TYR A 1 398 ? 14.989 18.171 3.105 1.00 69.31 398 TYR A O 1
ATOM 3270 N N . ASP A 1 399 ? 13.588 19.201 1.690 1.00 74.75 399 ASP A N 1
ATOM 3271 C CA . ASP A 1 399 ? 12.402 19.078 2.538 1.00 74.75 399 ASP A CA 1
ATOM 3272 C C . ASP A 1 399 ? 12.196 17.628 3.019 1.00 74.75 399 ASP A C 1
ATOM 3274 O O . ASP A 1 399 ? 12.139 16.694 2.215 1.00 74.75 399 ASP A O 1
ATOM 3278 N N . ALA A 1 400 ? 12.060 17.446 4.335 1.00 73.06 400 ALA A N 1
ATOM 3279 C CA . ALA A 1 400 ? 11.956 16.130 4.964 1.00 73.06 400 ALA A CA 1
ATOM 3280 C C . ALA A 1 400 ? 10.718 15.330 4.518 1.00 73.06 400 ALA A C 1
ATOM 3282 O O . ALA A 1 400 ? 10.687 14.108 4.667 1.00 73.06 400 ALA A O 1
ATOM 3283 N N . GLY A 1 401 ? 9.674 15.990 4.004 1.00 74.94 401 GLY A N 1
ATOM 3284 C CA . GLY A 1 401 ? 8.543 15.317 3.364 1.00 74.94 401 GLY A CA 1
ATOM 3285 C C . GLY A 1 401 ? 8.951 14.682 2.042 1.00 74.94 401 GLY A C 1
ATOM 3286 O O . GLY A 1 401 ? 8.644 13.521 1.791 1.00 74.94 401 GLY A O 1
ATOM 3287 N N . TRP A 1 402 ? 9.714 15.410 1.232 1.00 77.12 402 TRP A N 1
ATOM 3288 C CA . TRP A 1 402 ? 10.181 14.903 -0.051 1.00 77.12 402 TRP A CA 1
ATOM 3289 C C . TRP A 1 402 ? 11.247 13.811 0.078 1.00 77.12 402 TRP A C 1
ATOM 3291 O O . TRP A 1 402 ? 11.186 12.814 -0.636 1.00 77.12 402 TRP A O 1
ATOM 3301 N N . VAL A 1 403 ? 12.173 13.947 1.033 1.00 83.75 403 VAL A N 1
ATOM 3302 C CA . VAL A 1 403 ? 13.125 12.874 1.374 1.00 83.75 403 VAL A CA 1
ATOM 3303 C C . VAL A 1 403 ? 12.372 11.611 1.802 1.00 83.75 403 VAL A C 1
ATOM 3305 O O . VAL A 1 403 ? 12.666 10.524 1.308 1.00 83.75 403 VAL A O 1
ATOM 3308 N N . GLY A 1 404 ? 11.353 11.757 2.657 1.00 86.44 404 GLY A N 1
ATOM 3309 C CA . GLY A 1 404 ? 10.512 10.641 3.087 1.00 86.44 404 GLY A CA 1
ATOM 3310 C C . GLY A 1 404 ? 9.781 9.948 1.937 1.00 86.44 404 GLY A C 1
ATOM 3311 O O . GLY A 1 404 ? 9.757 8.723 1.909 1.00 86.44 404 GLY A O 1
ATOM 3312 N N . ALA A 1 405 ? 9.257 10.707 0.970 1.00 88.31 405 ALA A N 1
ATOM 3313 C CA . ALA A 1 405 ? 8.579 10.154 -0.205 1.00 88.31 405 ALA A CA 1
ATOM 3314 C C . ALA A 1 405 ? 9.521 9.339 -1.113 1.00 88.31 405 ALA A C 1
ATOM 3316 O O . ALA A 1 405 ? 9.160 8.276 -1.605 1.00 88.31 405 ALA A O 1
ATOM 3317 N N . VAL A 1 406 ? 10.756 9.800 -1.324 1.00 90.75 406 VAL A N 1
ATOM 3318 C CA . VAL A 1 406 ? 11.714 9.067 -2.173 1.00 90.75 406 VAL A CA 1
ATOM 3319 C C . VAL A 1 406 ? 12.258 7.825 -1.467 1.00 90.75 406 VAL A C 1
ATOM 3321 O O . VAL A 1 406 ? 12.450 6.782 -2.091 1.00 90.75 406 VAL A O 1
ATOM 3324 N N . LEU A 1 407 ? 12.476 7.894 -0.154 1.00 92.75 407 LEU A N 1
ATOM 3325 C CA . LEU A 1 407 ? 12.865 6.711 0.611 1.00 92.75 407 LEU A CA 1
ATOM 3326 C C . LEU A 1 407 ? 11.727 5.694 0.714 1.00 92.75 407 LEU A C 1
ATOM 3328 O O . LEU A 1 407 ? 11.994 4.494 0.669 1.00 92.75 407 LEU A O 1
ATOM 3332 N N . SER A 1 408 ? 10.472 6.143 0.802 1.00 94.75 408 SER A N 1
ATOM 3333 C CA . SER A 1 408 ? 9.320 5.242 0.802 1.00 94.75 408 SER A CA 1
ATOM 3334 C C . SER A 1 408 ? 9.146 4.528 -0.544 1.00 94.75 408 SER A C 1
ATOM 3336 O O . SER A 1 408 ? 8.811 3.339 -0.537 1.00 94.75 408 SER A O 1
ATOM 3338 N N . ASP A 1 409 ? 9.456 5.191 -1.670 1.00 96.38 409 ASP A N 1
ATOM 3339 C CA . ASP A 1 409 ? 9.560 4.573 -3.002 1.00 96.38 409 ASP A CA 1
ATOM 3340 C C . ASP A 1 409 ? 10.589 3.435 -3.025 1.00 96.38 409 ASP A C 1
ATOM 3342 O O . ASP A 1 409 ? 10.299 2.359 -3.536 1.00 96.38 409 ASP A O 1
ATOM 3346 N N . LEU A 1 410 ? 11.774 3.612 -2.438 1.00 96.25 410 LEU A N 1
ATOM 3347 C CA . LEU A 1 410 ? 12.759 2.529 -2.321 1.00 96.25 410 LEU A CA 1
ATOM 3348 C C . LEU A 1 410 ? 12.257 1.420 -1.385 1.00 96.25 410 LEU A C 1
ATOM 3350 O O . LEU A 1 410 ? 12.281 0.233 -1.730 1.00 96.25 410 LEU A O 1
ATOM 3354 N N . ALA A 1 411 ? 11.800 1.802 -0.191 1.00 97.38 411 ALA A N 1
ATOM 3355 C CA . ALA A 1 411 ? 11.459 0.873 0.875 1.00 97.38 411 ALA A CA 1
ATOM 3356 C C . ALA A 1 411 ? 10.340 -0.086 0.463 1.00 97.38 411 ALA A C 1
ATOM 3358 O O . ALA A 1 411 ? 10.460 -1.283 0.714 1.00 97.38 411 ALA A O 1
ATOM 3359 N N . ARG A 1 412 ? 9.287 0.388 -0.217 1.00 97.81 412 ARG A N 1
ATOM 3360 C CA . ARG A 1 412 ? 8.150 -0.460 -0.615 1.00 97.81 412 ARG A CA 1
ATOM 3361 C C . ARG A 1 412 ? 8.563 -1.643 -1.493 1.00 97.81 412 ARG A C 1
ATOM 3363 O O . ARG A 1 412 ? 8.124 -2.759 -1.236 1.00 97.81 412 ARG A O 1
ATOM 3370 N N . PHE A 1 413 ? 9.453 -1.450 -2.468 1.00 98.25 413 PHE A N 1
ATOM 3371 C CA . PHE A 1 413 ? 9.898 -2.547 -3.338 1.00 98.25 413 PHE A CA 1
ATOM 3372 C C . PHE A 1 413 ? 10.834 -3.520 -2.616 1.00 98.25 413 PHE A C 1
ATOM 3374 O O . PHE A 1 413 ? 10.698 -4.731 -2.787 1.00 98.25 413 PHE A O 1
ATOM 3381 N N . ILE A 1 414 ? 11.748 -3.014 -1.780 1.00 98.19 414 ILE A N 1
ATOM 3382 C CA . ILE A 1 414 ? 12.648 -3.862 -0.985 1.00 98.19 414 ILE A CA 1
ATOM 3383 C C . ILE A 1 414 ? 11.853 -4.688 0.031 1.00 98.19 414 ILE A C 1
ATOM 3385 O O . ILE A 1 414 ? 12.003 -5.908 0.090 1.00 98.19 414 ILE A O 1
ATOM 3389 N N . LEU A 1 415 ? 10.964 -4.050 0.794 1.00 98.38 415 LEU A N 1
ATOM 3390 C CA . LEU A 1 415 ? 10.151 -4.709 1.815 1.00 98.38 415 LEU A CA 1
ATOM 3391 C C . LEU A 1 415 ? 9.266 -5.795 1.209 1.00 98.38 415 LEU A C 1
ATOM 3393 O O . LEU A 1 415 ? 9.290 -6.929 1.680 1.00 98.38 415 LEU A O 1
ATOM 3397 N N . LEU A 1 416 ? 8.543 -5.486 0.134 1.00 98.38 416 LEU A N 1
ATOM 3398 C CA . LEU A 1 416 ? 7.663 -6.463 -0.500 1.00 98.38 416 LEU A CA 1
ATOM 3399 C C . LEU A 1 416 ? 8.433 -7.608 -1.160 1.00 98.38 416 LEU A C 1
ATOM 3401 O O . LEU A 1 416 ? 7.978 -8.749 -1.133 1.00 98.38 416 LEU A O 1
ATOM 3405 N N . HIS A 1 417 ? 9.619 -7.348 -1.715 1.00 97.44 417 HIS A N 1
ATOM 3406 C CA . HIS A 1 417 ? 10.455 -8.423 -2.238 1.00 97.44 417 HIS A CA 1
ATOM 3407 C C . HIS A 1 417 ? 10.958 -9.351 -1.118 1.00 97.44 417 HIS A C 1
ATOM 3409 O O . HIS A 1 417 ? 10.955 -10.571 -1.284 1.00 97.44 417 HIS A O 1
ATOM 3415 N N . ARG A 1 418 ? 11.339 -8.803 0.043 1.00 96.00 418 ARG A N 1
ATOM 3416 C CA . ARG A 1 418 ? 11.868 -9.588 1.172 1.00 96.00 418 ARG A CA 1
ATOM 3417 C C . ARG A 1 418 ? 10.797 -10.307 1.990 1.00 96.00 418 ARG A C 1
ATOM 3419 O O . ARG A 1 418 ? 11.039 -11.415 2.474 1.00 96.00 418 ARG A O 1
ATOM 3426 N N . TYR A 1 419 ? 9.640 -9.682 2.168 1.00 96.94 419 TYR A N 1
ATOM 3427 C CA . TYR A 1 419 ? 8.621 -10.122 3.121 1.00 96.94 419 TYR A CA 1
ATOM 3428 C C . TYR A 1 419 ? 7.286 -10.487 2.464 1.00 96.94 419 TYR A C 1
ATOM 3430 O O . TYR A 1 419 ? 6.504 -11.201 3.082 1.00 96.94 419 TYR A O 1
ATOM 3438 N N . GLY A 1 420 ? 7.045 -10.098 1.209 1.00 97.00 420 GLY A N 1
ATOM 3439 C CA . GLY A 1 420 ? 5.731 -10.214 0.575 1.00 97.00 420 GLY A CA 1
ATOM 3440 C C . GLY A 1 420 ? 4.734 -9.211 1.158 1.00 97.00 420 GLY A C 1
ATOM 3441 O O . GLY A 1 420 ? 5.128 -8.216 1.758 1.00 97.00 420 GLY A O 1
ATOM 3442 N N . GLY A 1 421 ? 3.440 -9.479 0.993 1.00 97.31 421 GLY A N 1
ATOM 3443 C CA . GLY A 1 421 ? 2.376 -8.655 1.569 1.00 97.31 421 GLY A CA 1
ATOM 3444 C C . GLY A 1 421 ? 1.972 -7.466 0.696 1.00 97.31 421 GLY A C 1
ATOM 3445 O O . GLY A 1 421 ? 2.070 -7.509 -0.535 1.00 97.31 421 GLY A O 1
ATOM 3446 N N . ILE A 1 422 ? 1.455 -6.418 1.337 1.00 98.62 422 ILE A N 1
ATOM 3447 C CA . ILE A 1 422 ? 0.984 -5.195 0.681 1.00 98.62 422 ILE A CA 1
ATOM 3448 C C . ILE A 1 422 ? 1.603 -3.983 1.367 1.00 98.62 422 ILE A C 1
ATOM 3450 O O . ILE A 1 422 ? 1.546 -3.845 2.580 1.00 98.62 422 ILE A O 1
ATOM 3454 N N . TYR A 1 423 ? 2.183 -3.082 0.596 1.00 98.75 423 TYR A N 1
ATOM 3455 C CA . TYR A 1 423 ? 2.629 -1.792 1.074 1.00 98.75 423 TYR A CA 1
ATOM 3456 C C . TYR A 1 423 ? 1.473 -0.794 0.992 1.00 98.75 423 TYR A C 1
ATOM 3458 O O . TYR A 1 423 ? 0.760 -0.780 -0.014 1.00 98.75 423 TYR A O 1
ATOM 3466 N N . ALA A 1 424 ? 1.312 0.023 2.030 1.00 98.38 424 ALA A N 1
ATOM 3467 C CA . ALA A 1 424 ? 0.386 1.145 2.089 1.00 98.38 424 ALA A CA 1
ATOM 3468 C C . ALA A 1 424 ? 1.118 2.381 2.644 1.00 98.38 424 ALA A C 1
ATOM 3470 O O . ALA A 1 424 ? 1.759 2.294 3.699 1.00 98.38 424 ALA A O 1
ATOM 3471 N N . ASP A 1 425 ? 1.026 3.521 1.954 1.00 97.06 425 ASP A N 1
ATOM 3472 C CA . ASP A 1 425 ? 1.515 4.802 2.475 1.00 97.06 425 ASP A CA 1
ATOM 3473 C C . ASP A 1 425 ? 0.829 5.127 3.816 1.00 97.06 425 ASP A C 1
ATOM 3475 O O . ASP A 1 425 ? -0.302 4.715 4.085 1.00 97.06 425 ASP A O 1
ATOM 3479 N N . GLY A 1 426 ? 1.539 5.836 4.699 1.00 93.94 426 GLY A N 1
ATOM 3480 C CA . GLY A 1 426 ? 1.113 6.042 6.093 1.00 93.94 426 GLY A CA 1
ATOM 3481 C C . GLY A 1 426 ? -0.106 6.952 6.280 1.00 93.94 426 GLY A C 1
ATOM 3482 O O . GLY A 1 426 ? -0.534 7.188 7.406 1.00 93.94 426 GLY A O 1
ATOM 3483 N N . ASP A 1 427 ? -0.649 7.475 5.190 1.00 92.94 427 ASP A N 1
ATOM 3484 C CA . ASP A 1 427 ? -1.861 8.283 5.089 1.00 92.94 427 ASP A CA 1
ATOM 3485 C C . ASP A 1 427 ? -2.957 7.593 4.250 1.00 92.94 427 ASP A C 1
ATOM 3487 O O . ASP A 1 427 ? -3.994 8.193 3.956 1.00 92.94 427 ASP A O 1
ATOM 3491 N N . VAL A 1 428 ? -2.796 6.305 3.923 1.00 97.06 428 VAL A N 1
ATOM 3492 C CA . VAL A 1 428 ? -3.890 5.473 3.412 1.00 97.06 428 VAL A CA 1
ATOM 3493 C C . VAL A 1 428 ? -4.855 5.152 4.553 1.00 97.06 428 VAL A C 1
ATOM 3495 O O . VAL A 1 428 ? -4.489 4.546 5.562 1.00 97.06 428 VAL A O 1
ATOM 3498 N N . ILE A 1 429 ? -6.115 5.544 4.381 1.00 97.56 429 ILE A N 1
ATOM 3499 C CA . ILE A 1 429 ? -7.221 5.247 5.293 1.00 97.56 429 ILE A CA 1
ATOM 3500 C C . ILE A 1 429 ? -7.931 3.996 4.783 1.00 97.56 429 ILE A C 1
ATOM 3502 O O . ILE A 1 429 ? -8.453 3.987 3.668 1.00 97.56 429 ILE A O 1
ATOM 3506 N N . PHE A 1 430 ? -7.980 2.941 5.590 1.00 98.31 430 PHE A N 1
ATOM 3507 C CA . PHE A 1 430 ? -8.674 1.702 5.249 1.00 98.31 430 PHE A CA 1
ATOM 3508 C C . PHE A 1 430 ? -10.188 1.899 5.376 1.00 98.31 430 PHE A C 1
ATOM 3510 O O . PHE A 1 430 ? -10.674 2.387 6.397 1.00 98.31 430 PHE A O 1
ATOM 3517 N N . LEU A 1 431 ? -10.944 1.529 4.336 1.00 97.56 431 LEU A N 1
ATOM 3518 C CA . LEU A 1 431 ? -12.394 1.766 4.276 1.00 97.56 431 LEU A CA 1
ATOM 3519 C C . LEU A 1 431 ? -13.244 0.498 4.410 1.00 97.56 431 LEU A C 1
ATOM 3521 O O . LEU A 1 431 ? -14.444 0.588 4.676 1.00 97.56 431 LEU A O 1
ATOM 3525 N N . ARG A 1 432 ? -12.629 -0.675 4.238 1.00 96.06 432 ARG A N 1
ATOM 3526 C CA . ARG A 1 432 ? -13.227 -1.997 4.456 1.00 96.06 432 ARG A CA 1
ATOM 3527 C C . ARG A 1 432 ? -12.154 -3.062 4.656 1.00 96.06 432 ARG A C 1
ATOM 3529 O O . ARG A 1 432 ? -10.973 -2.777 4.493 1.00 96.06 432 ARG A O 1
ATOM 3536 N N . ASP A 1 433 ? -12.571 -4.269 5.010 1.00 96.56 433 ASP A N 1
ATOM 3537 C CA . ASP A 1 433 ? -11.730 -5.467 5.048 1.00 96.56 433 ASP A CA 1
ATOM 3538 C C . ASP A 1 433 ? -11.118 -5.751 3.663 1.00 96.56 433 ASP A C 1
ATOM 3540 O O . ASP A 1 433 ? -11.783 -5.569 2.642 1.00 96.56 433 ASP A O 1
ATOM 3544 N N . TRP A 1 434 ? -9.837 -6.126 3.619 1.00 97.31 434 TRP A N 1
ATOM 3545 C CA . TRP A 1 434 ? -9.089 -6.391 2.381 1.00 97.31 434 TRP A CA 1
ATOM 3546 C C . TRP A 1 434 ? -8.987 -7.882 2.042 1.00 97.31 434 TRP A C 1
ATOM 3548 O O . TRP A 1 434 ? -8.197 -8.249 1.174 1.00 97.31 434 TRP A O 1
ATOM 3558 N N . GLU A 1 435 ? -9.769 -8.751 2.688 1.00 94.69 435 GLU A N 1
ATOM 3559 C CA . GLU A 1 435 ? -9.846 -10.188 2.382 1.00 94.69 435 GLU A CA 1
ATOM 3560 C C . GLU A 1 435 ? -9.858 -10.494 0.873 1.00 94.69 435 GLU A C 1
ATOM 3562 O O . GLU A 1 435 ? -9.057 -11.310 0.415 1.00 94.69 435 GLU A O 1
ATOM 3567 N N . GLU A 1 436 ? -10.669 -9.789 0.072 1.00 95.00 436 GLU A N 1
ATOM 3568 C CA . GLU A 1 436 ? -10.746 -10.059 -1.370 1.00 95.00 436 GLU A CA 1
ATOM 3569 C C . GLU A 1 436 ? -9.462 -9.679 -2.131 1.00 95.00 436 GLU A C 1
ATOM 3571 O O . GLU A 1 436 ? -9.172 -10.236 -3.195 1.00 95.00 436 GLU A O 1
ATOM 3576 N N . LEU A 1 437 ? -8.680 -8.733 -1.598 1.00 97.06 437 LEU A N 1
ATOM 3577 C CA . LEU A 1 437 ? -7.361 -8.366 -2.122 1.00 97.06 437 LEU A CA 1
ATOM 3578 C C . LEU A 1 437 ? -6.283 -9.342 -1.657 1.00 97.06 437 LEU A C 1
ATOM 3580 O O . LEU A 1 437 ? -5.341 -9.589 -2.410 1.00 97.06 437 LEU A O 1
ATOM 3584 N N . TRP A 1 438 ? -6.414 -9.921 -0.456 1.00 94.12 438 TRP A N 1
ATOM 3585 C CA . TRP A 1 438 ? -5.521 -10.971 0.034 1.00 94.12 438 TRP A CA 1
ATOM 3586 C C . TRP A 1 438 ? -5.592 -12.219 -0.844 1.00 94.12 438 TRP A C 1
ATOM 3588 O O . TRP A 1 438 ? -4.540 -12.764 -1.196 1.00 94.12 438 TRP A O 1
ATOM 3598 N N . GLY A 1 439 ? -6.803 -12.600 -1.260 1.00 91.19 439 GLY A N 1
ATOM 3599 C CA . GLY A 1 439 ? -7.042 -13.727 -2.159 1.00 91.19 439 GLY A CA 1
ATOM 3600 C C . GLY A 1 439 ? -6.440 -13.564 -3.560 1.00 91.19 439 GLY A C 1
ATOM 3601 O O . GLY A 1 439 ? -6.080 -14.559 -4.190 1.00 91.19 439 GLY A O 1
ATOM 3602 N N . TRP A 1 440 ? -6.251 -12.332 -4.050 1.00 93.88 440 TRP A N 1
ATOM 3603 C CA . TRP A 1 440 ? -5.580 -12.096 -5.330 1.00 93.88 440 TRP A CA 1
ATOM 3604 C C . TRP A 1 440 ? -4.077 -12.373 -5.220 1.00 93.88 440 TRP A C 1
ATOM 3606 O O . TRP A 1 440 ? -3.326 -11.574 -4.670 1.00 93.88 440 TRP A O 1
ATOM 3616 N N . ARG A 1 441 ? -3.608 -13.493 -5.779 1.00 91.50 441 ARG A N 1
ATOM 3617 C CA . ARG A 1 441 ? -2.203 -13.927 -5.658 1.00 91.50 441 ARG A CA 1
ATOM 3618 C C . ARG A 1 441 ? -1.215 -13.182 -6.564 1.00 91.50 441 ARG A C 1
ATOM 3620 O O . ARG A 1 441 ? -0.011 -13.334 -6.381 1.00 91.50 441 ARG A O 1
ATOM 3627 N N . GLY A 1 442 ? -1.679 -12.387 -7.526 1.00 94.44 442 GLY A N 1
ATOM 3628 C CA . GLY A 1 442 ? -0.798 -11.597 -8.393 1.00 94.44 442 GLY A CA 1
ATOM 3629 C C . GLY A 1 442 ? -0.296 -10.306 -7.749 1.00 94.44 442 GLY A C 1
ATOM 3630 O O . GLY A 1 442 ? -0.828 -9.846 -6.738 1.00 94.44 442 GLY A O 1
ATOM 3631 N N . ALA A 1 443 ? 0.712 -9.687 -8.360 1.00 98.06 443 ALA A N 1
ATOM 3632 C CA . ALA A 1 443 ? 1.129 -8.341 -7.982 1.00 98.06 443 ALA A CA 1
ATOM 3633 C C . ALA A 1 443 ? 0.133 -7.305 -8.525 1.00 98.06 443 ALA A C 1
ATOM 3635 O O . ALA A 1 443 ? -0.424 -7.474 -9.614 1.00 98.06 443 ALA A O 1
ATOM 3636 N N . PHE A 1 444 ? -0.092 -6.226 -7.779 1.00 98.50 444 PHE A N 1
ATOM 3637 C CA . PHE A 1 444 ? -0.921 -5.116 -8.242 1.00 98.50 444 PHE A CA 1
ATOM 3638 C C . PHE A 1 444 ? -0.490 -3.790 -7.632 1.00 98.50 444 PHE A C 1
ATOM 3640 O O . PHE A 1 444 ? 0.115 -3.731 -6.566 1.00 98.50 444 PHE A O 1
ATOM 3647 N N . SER A 1 445 ? -0.855 -2.720 -8.318 1.00 98.19 445 SER A N 1
ATOM 3648 C CA . SER A 1 445 ? -0.805 -1.347 -7.830 1.00 98.19 445 SER A CA 1
ATOM 3649 C C . SER A 1 445 ? -1.886 -0.557 -8.568 1.00 98.19 445 SER A C 1
ATOM 3651 O O . SER A 1 445 ? -2.521 -1.106 -9.470 1.00 98.19 445 SER A O 1
ATOM 3653 N N . TYR A 1 446 ? -2.158 0.691 -8.209 1.00 96.62 446 TYR A N 1
ATOM 3654 C CA . TYR A 1 446 ? -3.240 1.442 -8.850 1.00 96.62 446 TYR A CA 1
ATOM 3655 C C . TYR A 1 446 ? -2.711 2.527 -9.779 1.00 96.62 446 TYR A C 1
ATOM 3657 O O . TYR A 1 446 ? -1.512 2.772 -9.867 1.00 96.62 446 TYR A O 1
ATOM 3665 N N . ARG A 1 447 ? -3.601 3.103 -10.576 1.00 94.19 447 ARG A N 1
ATOM 3666 C CA . ARG A 1 447 ? -3.288 4.159 -11.535 1.00 94.19 447 ARG A CA 1
ATOM 3667 C C . ARG A 1 447 ? -3.047 5.496 -10.830 1.00 94.19 447 ARG A C 1
ATOM 3669 O O . ARG A 1 447 ? -3.760 5.842 -9.894 1.00 94.19 447 ARG A O 1
ATOM 3676 N N . TRP A 1 448 ? -2.105 6.285 -11.334 1.00 92.50 448 TRP A N 1
ATOM 3677 C CA . TRP A 1 448 ? -1.910 7.670 -10.910 1.00 92.50 448 TRP A CA 1
ATOM 3678 C C . TRP A 1 448 ? -2.878 8.610 -11.643 1.00 92.50 448 TRP A C 1
ATOM 3680 O O . TRP A 1 448 ? -2.510 9.256 -12.624 1.00 92.50 448 TRP A O 1
ATOM 3690 N N . SER A 1 449 ? -4.125 8.693 -11.175 1.00 89.19 449 SER A N 1
ATOM 3691 C CA . SER A 1 449 ? -5.155 9.577 -11.749 1.00 89.19 449 SER A CA 1
ATOM 3692 C C . SER A 1 449 ? -5.301 9.408 -13.273 1.00 89.19 449 SER A C 1
ATOM 3694 O O . SER A 1 449 ? -5.459 8.291 -13.760 1.00 89.19 449 SER A O 1
ATOM 3696 N N . VAL A 1 450 ? -5.216 10.489 -14.054 1.00 85.31 450 VAL A N 1
ATOM 3697 C CA . VAL A 1 450 ? -5.317 10.491 -15.521 1.00 85.31 450 VAL A CA 1
ATOM 3698 C C . VAL A 1 450 ? -4.131 9.824 -16.223 1.00 85.31 450 VAL A C 1
ATOM 3700 O O . VAL A 1 450 ? -4.220 9.491 -17.406 1.00 85.31 450 VAL A O 1
ATOM 3703 N N . HIS A 1 451 ? -3.020 9.600 -15.526 1.00 87.06 451 HIS A N 1
ATOM 3704 C CA . HIS A 1 451 ? -1.785 9.105 -16.123 1.00 87.06 451 HIS A CA 1
ATOM 3705 C C . HIS A 1 451 ? -1.831 7.603 -16.407 1.00 87.06 451 HIS A C 1
ATOM 3707 O O . HIS A 1 451 ? -2.456 6.835 -15.682 1.00 87.06 451 HIS A O 1
ATOM 3713 N N . ASP A 1 452 ? -1.104 7.158 -17.431 1.00 86.62 452 ASP A N 1
ATOM 3714 C CA . ASP A 1 452 ? -0.898 5.735 -17.744 1.00 86.62 452 ASP A CA 1
ATOM 3715 C C . ASP A 1 452 ? 0.216 5.127 -16.859 1.00 86.62 452 ASP A C 1
ATOM 3717 O O . ASP A 1 452 ? 0.925 4.192 -17.227 1.00 86.62 452 ASP A O 1
ATOM 3721 N N . GLU A 1 453 ? 0.426 5.685 -15.673 1.00 92.81 453 GLU A N 1
ATOM 3722 C CA . GLU A 1 453 ? 1.495 5.340 -14.746 1.00 92.81 453 GLU A CA 1
ATOM 3723 C C . GLU A 1 453 ? 0.922 4.782 -13.438 1.00 92.81 453 GLU A C 1
ATOM 3725 O O . GLU A 1 453 ? -0.232 5.034 -13.084 1.00 92.81 453 GLU A O 1
ATOM 3730 N N . TYR A 1 454 ? 1.721 3.984 -12.732 1.00 95.75 454 TYR A N 1
ATOM 3731 C CA . TYR A 1 454 ? 1.374 3.482 -11.408 1.00 95.75 454 TYR A CA 1
ATOM 3732 C C . TYR A 1 454 ? 1.461 4.589 -10.363 1.00 95.75 454 TYR A C 1
ATOM 3734 O O . TYR A 1 454 ? 2.385 5.400 -10.386 1.00 95.75 454 TYR A O 1
ATOM 3742 N N . ASN A 1 455 ? 0.547 4.544 -9.403 1.00 95.44 455 ASN A N 1
ATOM 3743 C CA . ASN A 1 455 ? 0.733 5.058 -8.063 1.00 95.44 455 ASN A CA 1
ATOM 3744 C C . ASN A 1 455 ? 0.962 3.878 -7.116 1.00 95.44 455 ASN A C 1
ATOM 3746 O O . ASN A 1 455 ? 0.100 3.016 -6.977 1.00 95.44 455 ASN A O 1
ATOM 3750 N N . THR A 1 456 ? 2.128 3.860 -6.470 1.00 97.25 456 THR A N 1
ATOM 3751 C CA . THR A 1 456 ? 2.565 2.776 -5.583 1.00 97.25 456 THR A CA 1
ATOM 3752 C C . THR A 1 456 ? 2.360 3.071 -4.098 1.00 97.25 456 THR A C 1
ATOM 3754 O O . THR A 1 456 ? 2.935 2.373 -3.267 1.00 97.25 456 THR A O 1
ATOM 3757 N N . ALA A 1 457 ? 1.513 4.047 -3.756 1.00 97.19 457 ALA A N 1
ATOM 3758 C CA . ALA A 1 457 ? 1.028 4.254 -2.390 1.00 97.19 457 ALA A CA 1
ATOM 3759 C C . ALA A 1 457 ? 0.267 3.030 -1.865 1.00 97.19 457 ALA A C 1
ATOM 3761 O O . ALA A 1 457 ? 0.235 2.795 -0.666 1.00 97.19 457 ALA A O 1
ATOM 3762 N N . VAL A 1 458 ? -0.294 2.214 -2.765 1.00 98.56 458 VAL A N 1
ATOM 3763 C CA . VAL A 1 458 ? -0.715 0.840 -2.490 1.00 98.56 458 VAL A CA 1
ATOM 3764 C C . VAL A 1 458 ? -0.055 -0.073 -3.518 1.00 98.56 458 VAL A C 1
ATOM 3766 O O . VAL A 1 458 ? -0.254 0.075 -4.730 1.00 98.56 458 VAL A O 1
ATOM 3769 N N . LEU A 1 459 ? 0.755 -1.013 -3.038 1.00 98.75 459 LEU A N 1
ATOM 3770 C CA . LEU A 1 459 ? 1.530 -1.925 -3.878 1.00 98.75 459 LEU A CA 1
ATOM 3771 C C . LEU A 1 459 ? 1.560 -3.316 -3.251 1.00 98.75 459 LEU A C 1
ATOM 3773 O O . LEU A 1 459 ? 2.004 -3.485 -2.124 1.00 98.75 459 LEU A O 1
ATOM 3777 N N . ARG A 1 460 ? 1.138 -4.331 -3.999 1.00 98.38 460 ARG A N 1
ATOM 3778 C CA . ARG A 1 460 ? 1.278 -5.740 -3.627 1.00 98.38 460 ARG A CA 1
ATOM 3779 C C . ARG A 1 460 ? 2.354 -6.394 -4.476 1.00 98.38 460 ARG A C 1
ATOM 3781 O O . ARG A 1 460 ? 2.284 -6.319 -5.703 1.00 98.38 460 ARG A O 1
ATOM 3788 N N . MET A 1 461 ? 3.270 -7.127 -3.846 1.00 97.56 461 MET A N 1
ATOM 3789 C CA . MET A 1 461 ? 4.162 -8.064 -4.537 1.00 97.56 461 MET A CA 1
ATOM 3790 C C . MET A 1 461 ? 4.369 -9.324 -3.696 1.00 97.56 461 MET A C 1
ATOM 3792 O O . MET A 1 461 ? 4.190 -9.315 -2.480 1.00 97.56 461 MET A O 1
ATOM 3796 N N . ASN A 1 462 ? 4.753 -10.417 -4.352 1.00 95.12 462 ASN A N 1
ATOM 3797 C CA . ASN A 1 462 ? 5.053 -11.669 -3.666 1.00 95.12 462 ASN A CA 1
ATOM 3798 C C . ASN A 1 462 ? 6.529 -11.723 -3.259 1.00 95.12 462 ASN A C 1
ATOM 3800 O O . ASN A 1 462 ? 7.414 -11.276 -4.005 1.00 95.12 462 ASN A O 1
ATOM 3804 N N . LYS A 1 463 ? 6.774 -12.315 -2.088 1.00 94.69 463 LYS A N 1
ATOM 3805 C CA . LYS A 1 463 ? 8.107 -12.537 -1.527 1.00 94.69 463 LYS A CA 1
ATOM 3806 C C . LYS A 1 463 ? 8.973 -13.319 -2.515 1.00 94.69 463 LYS A C 1
ATOM 3808 O O . LYS A 1 463 ? 8.550 -14.355 -3.014 1.00 94.69 463 LYS A O 1
ATOM 3813 N N . GLY A 1 464 ? 10.176 -12.825 -2.804 1.00 93.62 464 GLY A N 1
ATOM 3814 C CA . GLY A 1 464 ? 11.146 -13.509 -3.664 1.00 93.62 464 GLY A CA 1
ATOM 3815 C C . GLY A 1 464 ? 10.647 -13.815 -5.082 1.00 93.62 464 GLY A C 1
ATOM 3816 O O . GLY A 1 464 ? 11.143 -14.756 -5.701 1.00 93.62 464 GLY A O 1
ATOM 3817 N N . SER A 1 465 ? 9.647 -13.072 -5.571 1.00 94.75 465 SER A N 1
ATOM 3818 C CA . SER A 1 465 ? 9.045 -13.286 -6.890 1.00 94.75 465 SER A CA 1
ATOM 3819 C C . SER A 1 465 ? 9.983 -12.930 -8.039 1.00 94.75 465 SER A C 1
ATOM 3821 O O . SER A 1 465 ? 10.802 -12.015 -7.920 1.00 94.75 465 SER A O 1
ATOM 3823 N N . ALA A 1 466 ? 9.824 -13.603 -9.182 1.00 95.56 466 ALA A N 1
ATOM 3824 C CA . ALA A 1 466 ? 10.595 -13.311 -10.387 1.00 95.56 466 ALA A CA 1
ATOM 3825 C C . ALA A 1 466 ? 10.350 -11.883 -10.897 1.00 95.56 466 ALA A C 1
ATOM 3827 O O . ALA A 1 466 ? 11.286 -11.236 -11.365 1.00 95.56 466 ALA A O 1
ATOM 3828 N N . LEU A 1 467 ? 9.127 -11.365 -10.758 1.00 96.69 467 LEU A N 1
ATOM 3829 C CA . LEU A 1 467 ? 8.777 -9.972 -11.022 1.00 96.69 467 LEU A CA 1
ATOM 3830 C C . LEU A 1 467 ? 9.559 -9.022 -10.110 1.00 96.69 467 LEU A C 1
ATOM 3832 O O . LEU A 1 467 ? 10.099 -8.026 -10.590 1.00 96.69 467 LEU A O 1
ATOM 3836 N N . GLY A 1 468 ? 9.647 -9.330 -8.812 1.00 96.38 468 GLY A N 1
ATOM 3837 C CA . GLY A 1 468 ? 10.452 -8.552 -7.874 1.00 96.38 468 GLY A CA 1
ATOM 3838 C C . GLY A 1 468 ? 11.931 -8.561 -8.246 1.00 96.38 468 GLY A C 1
ATOM 3839 O O . GLY A 1 468 ? 12.534 -7.495 -8.362 1.00 96.38 468 GLY A O 1
ATOM 3840 N N . SER A 1 469 ? 12.489 -9.736 -8.544 1.00 95.94 469 SER A N 1
ATOM 3841 C CA . SER A 1 469 ? 13.883 -9.852 -8.972 1.00 95.94 469 SER A CA 1
ATOM 3842 C C . SER A 1 469 ? 14.160 -9.095 -10.276 1.00 95.94 469 SER A C 1
ATOM 3844 O O . SER A 1 469 ? 15.183 -8.419 -10.400 1.00 95.94 469 SER A O 1
ATOM 3846 N N . PHE A 1 470 ? 13.240 -9.169 -11.243 1.00 96.12 470 PHE A N 1
ATOM 3847 C CA . PHE A 1 470 ? 13.288 -8.400 -12.487 1.00 96.12 470 PHE A CA 1
ATOM 3848 C C . PHE A 1 470 ? 13.296 -6.889 -12.215 1.00 96.12 470 PHE A C 1
ATOM 3850 O O . PHE A 1 470 ? 14.157 -6.180 -12.740 1.00 96.12 470 PHE A O 1
ATOM 3857 N N . LEU A 1 471 ? 12.373 -6.391 -11.386 1.00 96.94 471 LEU A N 1
ATOM 3858 C CA . LEU A 1 471 ? 12.249 -4.963 -11.093 1.00 96.94 471 LEU A CA 1
ATOM 3859 C C . LEU A 1 471 ? 13.503 -4.423 -10.406 1.00 96.94 471 LEU A C 1
ATOM 3861 O O . LEU A 1 471 ? 14.075 -3.449 -10.889 1.00 96.94 471 LEU A O 1
ATOM 3865 N N . LEU A 1 472 ? 13.974 -5.078 -9.341 1.00 96.94 472 LEU A N 1
ATOM 3866 C CA . LEU A 1 472 ? 15.142 -4.621 -8.582 1.00 96.94 472 LEU A CA 1
ATOM 3867 C C . LEU A 1 472 ? 16.409 -4.582 -9.445 1.00 96.94 472 LEU A C 1
ATOM 3869 O O . LEU A 1 472 ? 17.119 -3.579 -9.466 1.00 96.94 472 LEU A O 1
ATOM 3873 N N . ARG A 1 473 ? 16.656 -5.626 -10.243 1.00 95.25 473 ARG A N 1
ATOM 3874 C CA . ARG A 1 473 ? 17.790 -5.647 -11.182 1.00 95.25 473 ARG A CA 1
ATOM 3875 C C . ARG A 1 473 ? 17.656 -4.580 -12.269 1.00 95.25 473 ARG A C 1
ATOM 3877 O O . ARG A 1 473 ? 18.656 -3.977 -12.655 1.00 95.25 473 ARG A O 1
ATOM 3884 N N . THR A 1 474 ? 16.440 -4.317 -12.749 1.00 95.56 474 THR A N 1
ATOM 3885 C CA . THR A 1 474 ? 16.193 -3.243 -13.723 1.00 95.56 474 THR A CA 1
ATOM 3886 C C . THR A 1 474 ? 16.482 -1.875 -13.114 1.00 95.56 474 THR A C 1
ATOM 3888 O O . THR A 1 474 ? 17.143 -1.064 -13.758 1.00 95.56 474 THR A O 1
ATOM 3891 N N . VAL A 1 475 ? 16.073 -1.635 -11.865 1.00 95.25 475 VAL A N 1
ATOM 3892 C CA . VAL A 1 475 ? 16.356 -0.395 -11.128 1.00 95.25 475 VAL A CA 1
ATOM 3893 C C . VAL A 1 475 ? 17.864 -0.163 -10.995 1.00 95.25 475 VAL A C 1
ATOM 3895 O O . VAL A 1 475 ? 18.344 0.914 -11.350 1.00 95.25 475 VAL A O 1
ATOM 3898 N N . VAL A 1 476 ? 18.629 -1.178 -10.576 1.00 93.50 476 VAL A N 1
ATOM 3899 C CA . VAL A 1 476 ? 20.101 -1.099 -10.473 1.00 93.50 476 VAL A CA 1
ATOM 3900 C C . VAL A 1 476 ? 20.726 -0.693 -11.808 1.00 93.50 476 VAL A C 1
ATOM 3902 O O . VAL A 1 476 ? 21.555 0.214 -11.874 1.00 93.50 476 VAL A O 1
ATOM 3905 N N . ARG A 1 477 ? 20.293 -1.324 -12.904 1.00 92.06 477 ARG A N 1
ATOM 3906 C CA . ARG A 1 477 ? 20.839 -1.059 -14.243 1.00 92.06 477 ARG A CA 1
ATOM 3907 C C . ARG A 1 477 ? 20.396 0.276 -14.845 1.00 92.06 477 ARG A C 1
ATOM 3909 O O . ARG A 1 477 ? 21.056 0.759 -15.760 1.00 92.06 477 ARG A O 1
ATOM 3916 N N . ASN A 1 478 ? 19.323 0.872 -14.332 1.00 92.19 478 ASN A N 1
ATOM 3917 C CA . ASN A 1 478 ? 18.775 2.146 -14.801 1.00 92.19 478 ASN A CA 1
ATOM 3918 C C . ASN A 1 478 ? 19.015 3.303 -13.815 1.00 92.19 478 ASN A C 1
ATOM 3920 O O . ASN A 1 478 ? 18.318 4.313 -13.857 1.00 92.19 478 ASN A O 1
ATOM 3924 N N . GLY A 1 479 ? 20.036 3.199 -12.958 1.00 89.88 479 GLY A N 1
ATOM 3925 C CA . GLY A 1 479 ? 20.495 4.330 -12.150 1.00 89.88 479 GLY A CA 1
ATOM 3926 C C . GLY A 1 479 ? 19.752 4.528 -10.831 1.00 89.88 479 GLY A C 1
ATOM 3927 O O . GLY A 1 479 ? 19.734 5.651 -10.333 1.00 89.88 479 GLY A O 1
ATOM 3928 N N . TRP A 1 480 ? 19.203 3.452 -10.257 1.00 93.62 480 TRP A N 1
ATOM 3929 C CA . TRP A 1 480 ? 18.636 3.419 -8.902 1.00 93.62 480 TRP A CA 1
ATOM 3930 C C . TRP A 1 480 ? 17.324 4.201 -8.720 1.00 93.62 480 TRP A C 1
ATOM 3932 O O . TRP A 1 480 ? 17.007 4.679 -7.637 1.00 93.62 480 TRP A O 1
ATOM 3942 N N . ASP A 1 481 ? 16.536 4.340 -9.783 1.00 93.88 481 ASP A N 1
ATOM 3943 C CA . ASP A 1 481 ? 15.283 5.094 -9.738 1.00 93.88 481 ASP A CA 1
ATOM 3944 C C . ASP A 1 481 ? 14.081 4.184 -9.447 1.00 93.88 481 ASP A C 1
ATOM 3946 O O . ASP A 1 481 ? 13.634 3.428 -10.317 1.00 93.88 481 ASP A O 1
ATOM 3950 N N . PHE A 1 482 ? 13.579 4.269 -8.213 1.00 95.81 482 PHE A N 1
ATOM 3951 C CA . PHE A 1 482 ? 12.396 3.555 -7.721 1.00 95.81 482 PHE A CA 1
ATOM 3952 C C . PHE A 1 482 ? 11.084 4.322 -7.940 1.00 95.81 482 PHE A C 1
ATOM 3954 O O . PHE A 1 482 ? 10.019 3.814 -7.589 1.00 95.81 482 PHE A O 1
ATOM 3961 N N . HIS A 1 483 ? 11.131 5.521 -8.533 1.00 95.81 483 HIS A N 1
ATOM 3962 C CA . HIS A 1 483 ? 9.942 6.348 -8.694 1.00 95.81 483 HIS A CA 1
ATOM 3963 C C . HIS A 1 483 ? 8.849 5.606 -9.500 1.00 95.81 483 HIS A C 1
ATOM 3965 O O . HIS A 1 483 ? 9.153 4.999 -10.536 1.00 95.81 483 HIS A O 1
ATOM 3971 N N . PRO A 1 484 ? 7.560 5.700 -9.123 1.00 95.56 484 PRO A N 1
ATOM 3972 C CA . PRO A 1 484 ? 6.464 4.952 -9.750 1.00 95.56 484 PRO A CA 1
ATOM 3973 C C . PRO A 1 484 ? 6.388 5.084 -11.283 1.00 95.56 484 PRO A C 1
ATOM 3975 O O . PRO A 1 484 ? 6.084 4.129 -12.005 1.00 95.56 484 PRO A O 1
ATOM 3978 N N . PHE A 1 485 ? 6.718 6.262 -11.820 1.00 94.38 485 PHE A N 1
ATOM 3979 C CA . PHE A 1 485 ? 6.751 6.500 -13.271 1.00 94.38 485 PHE A CA 1
ATOM 3980 C C . PHE A 1 485 ? 7.921 5.776 -13.956 1.00 94.38 485 PHE A C 1
ATOM 3982 O O . PHE A 1 485 ? 7.768 5.305 -15.084 1.00 94.38 485 PHE A O 1
ATOM 3989 N N . ALA A 1 486 ? 9.071 5.658 -13.285 1.00 94.44 486 ALA A N 1
ATOM 3990 C CA . ALA A 1 486 ? 10.206 4.886 -13.782 1.00 94.44 486 ALA A CA 1
ATOM 3991 C C . ALA A 1 486 ? 9.857 3.390 -13.794 1.00 94.44 486 ALA A C 1
ATOM 3993 O O . ALA A 1 486 ? 9.993 2.741 -14.828 1.00 94.44 486 ALA A O 1
ATOM 3994 N N . ILE A 1 487 ? 9.254 2.880 -12.715 1.00 96.69 487 ILE A N 1
ATOM 3995 C CA . ILE A 1 487 ? 8.738 1.502 -12.636 1.00 96.69 487 ILE A CA 1
ATOM 3996 C C . ILE A 1 487 ? 7.725 1.211 -13.752 1.00 96.69 487 ILE A C 1
ATOM 3998 O O . ILE A 1 487 ? 7.795 0.173 -14.416 1.00 96.69 487 ILE A O 1
ATOM 4002 N N . SER A 1 488 ? 6.812 2.153 -14.011 1.00 95.88 488 SER A N 1
ATOM 4003 C CA . SER A 1 488 ? 5.855 2.062 -15.122 1.00 95.88 488 SER A CA 1
ATOM 4004 C C . SER A 1 488 ? 6.567 1.908 -16.464 1.00 95.88 488 SER A C 1
ATOM 4006 O O . SER A 1 488 ? 6.174 1.084 -17.291 1.00 95.88 488 SER A O 1
ATOM 4008 N N . GLN A 1 489 ? 7.636 2.679 -16.679 1.00 94.19 489 GLN A N 1
ATOM 4009 C CA . GLN A 1 489 ? 8.451 2.583 -17.882 1.00 94.19 489 GLN A CA 1
ATOM 4010 C C . GLN A 1 489 ? 9.178 1.233 -17.983 1.00 94.19 489 GLN A C 1
ATOM 4012 O O . GLN A 1 489 ? 9.085 0.597 -19.031 1.00 94.19 489 GLN A O 1
ATOM 4017 N N . TYR A 1 490 ? 9.819 0.764 -16.911 1.00 96.31 490 TYR A N 1
ATOM 4018 C CA . TYR A 1 490 ? 10.544 -0.514 -16.890 1.00 96.31 490 TYR A CA 1
ATOM 4019 C C . TYR A 1 490 ? 9.652 -1.685 -17.303 1.00 96.31 490 TYR A C 1
ATOM 4021 O O . TYR A 1 490 ? 10.024 -2.506 -18.142 1.00 96.31 490 TYR A O 1
ATOM 4029 N N . LEU A 1 491 ? 8.437 -1.735 -16.755 1.00 96.31 491 LEU A N 1
ATOM 4030 C CA . LEU A 1 491 ? 7.469 -2.782 -17.069 1.00 96.31 491 LEU A CA 1
ATOM 4031 C C . LEU A 1 491 ? 6.960 -2.698 -18.509 1.00 96.31 491 LEU A C 1
ATOM 4033 O O . LEU A 1 491 ? 6.793 -3.738 -19.147 1.00 96.31 491 LEU A O 1
ATOM 4037 N N . ARG A 1 492 ? 6.724 -1.487 -19.031 1.00 94.50 492 ARG A N 1
ATOM 4038 C CA . ARG A 1 492 ? 6.286 -1.295 -20.423 1.00 94.50 492 ARG A CA 1
ATOM 4039 C C . ARG A 1 492 ? 7.359 -1.731 -21.413 1.00 94.50 492 ARG A C 1
ATOM 4041 O O . ARG A 1 492 ? 7.069 -2.516 -22.313 1.00 94.50 492 ARG A O 1
ATOM 4048 N N . ASP A 1 493 ? 8.595 -1.285 -21.214 1.00 94.25 493 ASP A N 1
ATOM 4049 C CA . ASP A 1 493 ? 9.717 -1.594 -22.105 1.00 94.25 493 ASP A CA 1
ATOM 4050 C C . ASP A 1 493 ? 10.010 -3.108 -22.148 1.00 94.25 493 ASP A C 1
ATOM 4052 O O . ASP A 1 493 ? 10.380 -3.650 -23.196 1.00 94.25 493 ASP A O 1
ATOM 4056 N N . ALA A 1 494 ? 9.766 -3.802 -21.031 1.00 94.88 494 ALA A N 1
ATOM 4057 C CA . ALA A 1 494 ? 9.919 -5.247 -20.877 1.00 94.88 494 ALA A CA 1
ATOM 4058 C C . ALA A 1 494 ? 8.676 -6.081 -21.250 1.00 94.88 494 ALA A C 1
ATOM 4060 O O . ALA A 1 494 ? 8.725 -7.305 -21.156 1.00 94.88 494 ALA A O 1
ATOM 4061 N N . HIS A 1 495 ? 7.569 -5.466 -21.692 1.00 94.31 495 HIS A N 1
ATOM 4062 C CA . HIS A 1 495 ? 6.300 -6.165 -21.981 1.00 94.31 495 HIS A CA 1
ATOM 4063 C C . HIS A 1 495 ? 5.751 -6.935 -20.768 1.00 94.31 495 HIS A C 1
ATOM 4065 O O . HIS A 1 495 ? 5.119 -7.977 -20.912 1.00 94.31 495 HIS A O 1
ATOM 4071 N N . SER A 1 496 ? 5.982 -6.407 -19.568 1.00 94.62 496 SER A N 1
ATOM 4072 C CA . SER A 1 496 ? 5.636 -7.021 -18.280 1.00 94.62 496 SER A CA 1
ATOM 4073 C C . SER A 1 496 ? 4.585 -6.225 -17.501 1.00 94.62 496 SER A C 1
ATOM 4075 O O . SER A 1 496 ? 4.270 -6.573 -16.367 1.00 94.62 496 SER A O 1
ATOM 4077 N N . SER A 1 497 ? 3.979 -5.190 -18.096 1.00 93.19 497 SER A N 1
ATOM 4078 C CA . SER A 1 497 ? 2.930 -4.375 -17.456 1.00 93.19 497 SER A CA 1
ATOM 4079 C C . SER A 1 497 ? 1.717 -5.173 -16.978 1.00 93.19 497 SER A C 1
ATOM 4081 O O . SER A 1 497 ? 1.016 -4.720 -16.090 1.00 93.19 497 SER A O 1
ATOM 4083 N N . ASN A 1 498 ? 1.459 -6.357 -17.536 1.00 94.00 498 ASN A N 1
ATOM 4084 C CA . ASN A 1 498 ? 0.365 -7.206 -17.070 1.00 94.00 498 ASN A CA 1
ATOM 4085 C C . ASN A 1 498 ? 0.733 -8.046 -15.828 1.00 94.00 498 ASN A C 1
ATOM 4087 O O . ASN A 1 498 ? -0.182 -8.548 -15.184 1.00 94.00 498 ASN A O 1
ATOM 4091 N N . LEU A 1 499 ? 2.022 -8.209 -15.489 1.00 96.19 499 LEU A N 1
ATOM 4092 C CA . LEU A 1 499 ? 2.461 -8.936 -14.285 1.00 96.19 499 LEU A CA 1
ATOM 4093 C C . LEU A 1 499 ? 2.263 -8.110 -13.004 1.00 96.19 499 LEU A C 1
ATOM 4095 O O . LEU A 1 499 ? 1.919 -8.674 -11.971 1.00 96.19 499 LEU A O 1
ATOM 4099 N N . LEU A 1 500 ? 2.439 -6.785 -13.075 1.00 97.56 500 LEU A N 1
ATOM 4100 C CA . LEU A 1 500 ? 2.013 -5.850 -12.030 1.00 97.56 500 LEU A CA 1
ATOM 4101 C C . LEU A 1 500 ? 0.663 -5.259 -12.440 1.00 97.56 500 LEU A C 1
ATOM 4103 O O . LEU A 1 500 ? 0.611 -4.305 -13.205 1.00 97.56 500 LEU A O 1
ATOM 4107 N N . TYR A 1 501 ? -0.444 -5.835 -11.983 1.00 96.88 501 TYR A N 1
ATOM 4108 C CA . TYR A 1 501 ? -1.762 -5.431 -12.466 1.00 96.88 501 TYR A CA 1
ATOM 4109 C C . TYR A 1 501 ? -2.093 -3.990 -12.051 1.00 96.88 501 TYR A C 1
ATOM 4111 O O . TYR A 1 501 ? -2.162 -3.688 -10.860 1.00 96.88 501 TYR A O 1
ATOM 4119 N N . ARG A 1 502 ? -2.334 -3.105 -13.026 1.00 96.19 502 ARG A N 1
ATOM 4120 C CA . ARG A 1 502 ? -2.743 -1.718 -12.763 1.00 96.19 502 ARG A CA 1
ATOM 4121 C C . ARG A 1 502 ? -4.249 -1.612 -12.550 1.00 96.19 502 ARG A C 1
ATOM 4123 O O . ARG A 1 502 ? -5.025 -1.761 -13.494 1.00 96.19 502 ARG A O 1
ATOM 4130 N N . LEU A 1 503 ? -4.635 -1.352 -11.310 1.00 96.38 503 LEU A N 1
ATOM 4131 C CA . LEU A 1 503 ? -6.009 -1.141 -10.865 1.00 96.38 503 LEU A CA 1
ATOM 4132 C C . LEU A 1 503 ? -6.481 0.303 -11.099 1.00 96.38 503 LEU A C 1
ATOM 4134 O O . LEU A 1 503 ? -5.644 1.198 -11.250 1.00 96.38 503 LEU A O 1
ATOM 4138 N N . PRO A 1 504 ? -7.803 0.556 -11.104 1.00 94.38 504 PRO A N 1
ATOM 4139 C CA . PRO A 1 504 ? -8.328 1.913 -11.141 1.00 94.38 504 PRO A CA 1
ATOM 4140 C C . PRO A 1 504 ? -8.023 2.648 -9.834 1.00 94.38 504 PRO A C 1
ATOM 4142 O O . PRO A 1 504 ? -7.987 2.042 -8.761 1.00 94.38 504 PRO A O 1
ATOM 4145 N N . ASP A 1 505 ? -7.878 3.964 -9.929 1.00 92.50 505 ASP A N 1
ATOM 4146 C CA . ASP A 1 505 ? -7.776 4.886 -8.797 1.00 92.50 505 ASP A CA 1
ATOM 4147 C C . ASP A 1 505 ? -8.967 4.748 -7.840 1.00 92.50 505 ASP A C 1
ATOM 4149 O O . ASP A 1 505 ? -8.768 4.696 -6.634 1.00 92.50 505 ASP A O 1
ATOM 4153 N N . ALA A 1 506 ? -10.180 4.531 -8.359 1.00 93.94 506 ALA A N 1
ATOM 4154 C CA . ALA A 1 506 ? -11.417 4.382 -7.583 1.00 93.94 506 ALA A CA 1
ATOM 4155 C C . ALA A 1 506 ? -11.365 3.398 -6.393 1.00 93.94 506 ALA A C 1
ATOM 4157 O O . ALA A 1 506 ? -12.173 3.514 -5.471 1.00 93.94 506 ALA A O 1
ATOM 4158 N N . LEU A 1 507 ? -10.460 2.412 -6.409 1.00 96.88 507 LEU A N 1
ATOM 4159 C CA . LEU A 1 507 ? -10.337 1.417 -5.338 1.00 96.88 507 LEU A CA 1
ATOM 4160 C C . LEU A 1 507 ? -9.622 1.964 -4.097 1.00 96.88 507 LEU A C 1
ATOM 4162 O O . LEU A 1 507 ? -9.898 1.479 -2.999 1.00 96.88 507 LEU A O 1
ATOM 4166 N N . PHE A 1 508 ? -8.716 2.929 -4.268 1.00 96.75 508 PHE A N 1
ATOM 4167 C CA . PHE A 1 508 ? -7.831 3.423 -3.205 1.00 96.75 508 PHE A CA 1
ATOM 4168 C C . PHE A 1 508 ? -7.751 4.948 -3.126 1.00 96.75 508 PHE A C 1
ATOM 4170 O O . PHE A 1 508 ? -7.282 5.475 -2.128 1.00 96.75 508 PHE A O 1
ATOM 4177 N N . ASP A 1 509 ? -8.190 5.661 -4.157 1.00 93.88 509 ASP A N 1
ATOM 4178 C CA . ASP A 1 509 ? -8.199 7.117 -4.240 1.00 93.88 509 ASP A CA 1
ATOM 4179 C C . ASP A 1 509 ? -9.316 7.633 -5.172 1.00 93.88 509 ASP A C 1
ATOM 4181 O O . ASP A 1 509 ? -9.072 8.195 -6.241 1.00 93.88 509 ASP A O 1
ATOM 4185 N N . PRO A 1 510 ? -10.587 7.418 -4.800 1.00 91.75 510 PRO A N 1
ATOM 4186 C CA . PRO A 1 510 ? -11.735 7.767 -5.635 1.00 91.75 510 PRO A CA 1
ATOM 4187 C C . PRO A 1 510 ? -11.938 9.269 -5.850 1.00 91.75 510 PRO A C 1
ATOM 4189 O O . PRO A 1 510 ? -12.754 9.644 -6.688 1.00 91.75 510 PRO A O 1
ATOM 4192 N N . ASN A 1 511 ? -11.252 10.137 -5.107 1.00 88.38 511 ASN A N 1
ATOM 4193 C CA . ASN A 1 511 ? -11.416 11.579 -5.260 1.00 88.38 511 ASN A CA 1
ATOM 4194 C C . ASN A 1 511 ? -10.469 12.191 -6.302 1.00 88.38 511 ASN A C 1
ATOM 4196 O O . ASN A 1 511 ? -10.756 13.266 -6.824 1.00 88.38 511 ASN A O 1
ATOM 4200 N N . TRP A 1 512 ? -9.357 11.521 -6.617 1.00 88.56 512 TRP A N 1
ATOM 4201 C CA . TRP A 1 512 ? -8.257 12.115 -7.376 1.00 88.56 512 TRP A CA 1
ATOM 4202 C C . TRP A 1 512 ? -8.693 12.703 -8.720 1.00 88.56 512 TRP A C 1
ATOM 4204 O O . TRP A 1 512 ? -8.518 13.901 -8.960 1.00 88.56 512 TRP A O 1
ATOM 4214 N N . LEU A 1 513 ? -9.318 11.885 -9.575 1.00 86.81 513 LEU A N 1
ATOM 4215 C CA . LEU A 1 513 ? -9.779 12.314 -10.899 1.00 86.81 513 LEU A CA 1
ATOM 4216 C C . LEU A 1 513 ? -10.697 13.535 -10.810 1.00 86.81 513 LEU A C 1
ATOM 4218 O O . LEU A 1 513 ? -10.611 14.449 -11.629 1.00 86.81 513 LEU A O 1
ATOM 4222 N N . HIS A 1 514 ? -11.566 13.561 -9.801 1.00 83.44 514 HIS A N 1
ATOM 4223 C CA . HIS A 1 514 ? -12.503 14.652 -9.618 1.00 83.44 514 HIS A CA 1
ATOM 4224 C C . HIS A 1 514 ? -11.804 15.978 -9.298 1.00 83.44 514 HIS A C 1
ATOM 4226 O O . HIS A 1 514 ? -12.071 16.991 -9.951 1.00 83.44 514 HIS A O 1
ATOM 4232 N N . THR A 1 515 ? -10.871 15.963 -8.346 1.00 81.69 515 THR A N 1
ATOM 4233 C CA . THR A 1 515 ? -10.119 17.156 -7.938 1.00 81.69 515 THR A CA 1
ATOM 4234 C C . THR A 1 515 ? -9.177 17.670 -9.035 1.00 81.69 515 THR A C 1
ATOM 4236 O O . THR A 1 515 ? -8.881 18.861 -9.086 1.00 81.69 515 THR A O 1
ATOM 4239 N N . GLU A 1 516 ? -8.775 16.823 -9.988 1.00 83.31 516 GLU A N 1
ATOM 4240 C CA . GLU A 1 516 ? -8.028 17.226 -11.194 1.00 83.31 516 GLU A CA 1
ATOM 4241 C C . GLU A 1 516 ? -8.915 17.714 -12.355 1.00 83.31 516 GLU A C 1
ATOM 4243 O O . GLU A 1 516 ? -8.473 17.838 -13.502 1.00 83.31 516 GLU A O 1
ATOM 4248 N N . GLY A 1 517 ? -10.183 18.013 -12.081 1.00 81.88 517 GLY A N 1
ATOM 4249 C CA . GLY A 1 517 ? -11.084 18.578 -13.076 1.00 81.88 517 GLY A CA 1
ATOM 4250 C C . GLY A 1 517 ? -11.704 17.544 -14.024 1.00 81.88 517 GLY A C 1
ATOM 4251 O O . GLY A 1 517 ? -12.164 17.899 -15.113 1.00 81.88 517 GLY A O 1
ATOM 4252 N N . GLN A 1 518 ? -11.682 16.256 -13.664 1.00 82.25 518 GLN A N 1
ATOM 4253 C CA . GLN A 1 518 ? -12.348 15.192 -14.418 1.00 82.25 518 GLN A CA 1
ATOM 4254 C C . GLN A 1 518 ? -13.685 14.805 -13.763 1.00 82.25 518 GLN A C 1
ATOM 4256 O O . GLN A 1 518 ? -13.969 15.110 -12.609 1.00 82.25 518 GLN A O 1
ATOM 4261 N N . GLN A 1 519 ? -14.543 14.108 -14.513 1.00 80.25 519 GLN A N 1
ATOM 4262 C CA . GLN A 1 519 ? -15.756 13.450 -13.994 1.00 80.25 519 GLN A CA 1
ATOM 4263 C C . GLN A 1 519 ? -16.743 14.331 -13.189 1.00 80.25 519 GLN A C 1
ATOM 4265 O O . GLN A 1 519 ? -17.428 13.845 -12.286 1.00 80.25 519 GLN A O 1
ATOM 4270 N N . HIS A 1 520 ? -16.882 15.614 -13.536 1.00 79.19 520 HIS A N 1
ATOM 4271 C CA . HIS A 1 520 ? -17.796 16.538 -12.847 1.00 79.19 520 HIS A CA 1
ATOM 4272 C C . HIS A 1 520 ? -19.287 16.187 -12.981 1.00 79.19 520 HIS A C 1
ATOM 4274 O O . HIS A 1 520 ? -20.070 16.534 -12.098 1.00 79.19 520 HIS A O 1
ATOM 4280 N N . ASP A 1 521 ? -19.690 15.489 -14.047 1.00 80.31 521 ASP A N 1
ATOM 4281 C CA . ASP A 1 521 ? -21.106 15.168 -14.292 1.00 80.31 521 ASP A CA 1
ATOM 4282 C C . ASP A 1 521 ? -21.669 14.176 -13.266 1.00 80.31 521 ASP A C 1
ATOM 4284 O O . ASP A 1 521 ? -22.860 14.189 -12.948 1.00 80.31 521 ASP A O 1
ATOM 4288 N N . LYS A 1 522 ? -20.811 13.285 -12.752 1.00 82.25 522 LYS A N 1
ATOM 4289 C CA . LYS A 1 522 ? -21.198 12.214 -11.836 1.00 82.25 522 LYS A CA 1
ATOM 4290 C C . LYS A 1 522 ? -20.080 11.938 -10.832 1.00 82.25 522 LYS A C 1
ATOM 4292 O O . LYS A 1 522 ? -19.354 10.950 -10.921 1.00 82.25 522 LYS A O 1
ATOM 4297 N N . THR A 1 523 ? -19.982 12.830 -9.856 1.00 82.62 523 THR A N 1
ATOM 4298 C CA . THR A 1 523 ? -18.900 12.839 -8.870 1.00 82.62 523 THR A CA 1
ATOM 4299 C C . THR A 1 523 ? -19.018 11.702 -7.858 1.00 82.62 523 THR A C 1
ATOM 4301 O O . THR A 1 523 ? -20.138 11.292 -7.523 1.00 82.62 523 THR A O 1
ATOM 4304 N N . PRO A 1 524 ? -17.890 11.203 -7.328 1.00 86.94 524 PRO A N 1
ATOM 4305 C CA . PRO A 1 524 ? -17.898 10.296 -6.188 1.00 86.94 524 PRO A CA 1
ATOM 4306 C C . PRO A 1 524 ? -18.539 10.964 -4.960 1.00 86.94 524 PRO A C 1
ATOM 4308 O O . PRO A 1 524 ? -18.763 12.178 -4.926 1.00 86.94 524 PRO A O 1
ATOM 4311 N N . TYR A 1 525 ? -18.888 10.147 -3.965 1.00 85.12 525 TYR A N 1
ATOM 4312 C CA . TYR A 1 525 ? -19.443 10.623 -2.703 1.00 85.12 525 TYR A CA 1
ATOM 4313 C C . TYR A 1 525 ? -18.567 10.176 -1.524 1.00 85.12 525 TYR A C 1
ATOM 4315 O O . TYR A 1 525 ? -18.307 8.974 -1.420 1.00 85.12 525 TYR A O 1
ATOM 4323 N N . PRO A 1 526 ? -18.188 11.080 -0.605 1.00 84.06 526 PRO A N 1
ATOM 4324 C CA . PRO A 1 526 ? -18.482 12.515 -0.601 1.00 84.06 526 PRO A CA 1
ATOM 4325 C C . PRO A 1 526 ? -17.796 13.284 -1.734 1.00 84.06 526 PRO A C 1
ATOM 4327 O O . PRO A 1 526 ? -16.868 12.795 -2.366 1.00 84.06 526 PRO A O 1
ATOM 4330 N N . TYR A 1 527 ? -18.318 14.476 -2.006 1.00 79.62 527 TYR A N 1
ATOM 4331 C CA . TYR A 1 527 ? -17.789 15.394 -3.010 1.00 79.62 527 TYR A CA 1
ATOM 4332 C C . TYR A 1 527 ? -16.770 16.336 -2.359 1.00 79.62 527 TYR A C 1
ATOM 4334 O O . TYR A 1 527 ? -17.118 16.988 -1.374 1.00 79.62 527 TYR A O 1
ATOM 4342 N N . PHE A 1 528 ? -15.568 16.457 -2.922 1.00 77.00 528 PHE A N 1
ATOM 4343 C CA . PHE A 1 528 ? -14.562 17.436 -2.498 1.00 77.00 528 PHE A CA 1
ATOM 4344 C C . PHE A 1 528 ? -14.156 18.321 -3.679 1.00 77.00 528 PHE A C 1
ATOM 4346 O O . PHE A 1 528 ? -13.846 17.811 -4.750 1.00 77.00 528 PHE A O 1
ATOM 4353 N N . ASP A 1 529 ? -14.161 19.642 -3.503 1.00 70.00 529 ASP A N 1
ATOM 4354 C CA . ASP A 1 529 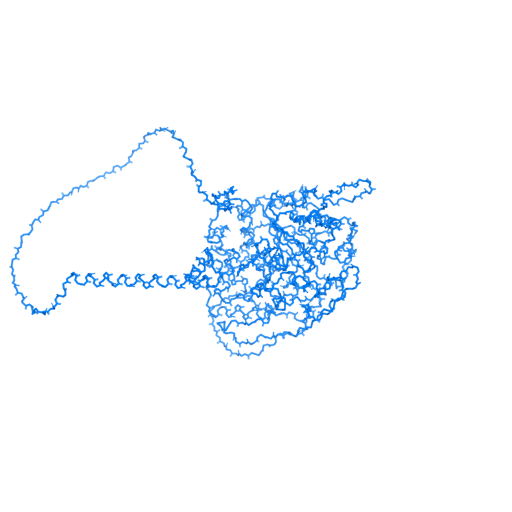? -13.643 20.587 -4.504 1.00 70.00 529 ASP A CA 1
ATOM 4355 C C . ASP A 1 529 ? -12.118 20.681 -4.503 1.00 70.00 529 ASP A C 1
ATOM 4357 O O . ASP A 1 529 ? -11.520 20.985 -5.534 1.00 70.00 529 ASP A O 1
ATOM 4361 N N . ASP A 1 530 ? -11.495 20.399 -3.365 1.00 72.94 530 ASP A N 1
ATOM 4362 C CA . ASP A 1 530 ? -10.054 20.313 -3.213 1.00 72.94 530 ASP A CA 1
ATOM 4363 C C . ASP A 1 530 ? -9.639 19.099 -2.361 1.00 72.94 530 ASP A C 1
ATOM 4365 O O . ASP A 1 530 ? -10.447 18.263 -1.956 1.00 72.94 530 ASP A O 1
ATOM 4369 N N . PHE A 1 531 ? -8.338 18.968 -2.124 1.00 74.75 531 PHE A N 1
ATOM 4370 C CA . PHE A 1 531 ? -7.779 17.915 -1.280 1.00 74.75 531 PHE A CA 1
ATOM 4371 C C . PHE A 1 531 ? -7.752 18.277 0.221 1.00 74.75 531 PHE A C 1
ATOM 4373 O O . PHE A 1 531 ? -7.330 17.465 1.048 1.00 74.75 531 PHE A O 1
ATOM 4380 N N . HIS A 1 532 ? -8.170 19.485 0.608 1.00 64.50 532 HIS A N 1
ATOM 4381 C CA . HIS A 1 532 ? -8.041 20.002 1.965 1.00 64.50 532 HIS A CA 1
ATOM 4382 C C . HIS A 1 532 ? -9.220 19.599 2.863 1.00 64.50 532 HIS A C 1
ATOM 4384 O O . HIS A 1 532 ? -10.393 19.748 2.535 1.00 64.50 532 HIS A O 1
ATOM 4390 N N . TYR A 1 533 ? -8.891 19.109 4.064 1.00 59.50 533 TYR A N 1
ATOM 4391 C CA . TYR A 1 533 ? -9.807 18.845 5.188 1.00 59.50 533 TYR A CA 1
ATOM 4392 C C . TYR A 1 533 ? -11.069 18.020 4.870 1.00 59.50 533 TYR A C 1
ATOM 4394 O O . TYR A 1 533 ? -12.007 18.021 5.666 1.00 59.50 533 TYR A O 1
ATOM 4402 N N . PHE A 1 534 ? -11.111 17.327 3.727 1.00 70.44 534 PHE A N 1
ATOM 4403 C CA . PHE A 1 534 ? -12.243 16.516 3.264 1.00 70.44 534 PHE A CA 1
ATOM 4404 C C . PHE A 1 534 ? -13.584 17.243 3.440 1.00 70.44 534 PHE A C 1
ATOM 4406 O O . PHE A 1 534 ? -14.560 16.701 3.973 1.00 70.44 534 PHE A O 1
ATOM 4413 N N . SER A 1 535 ? -13.605 18.524 3.077 1.00 61.19 535 SER A N 1
ATOM 4414 C CA . SER A 1 535 ? -14.773 19.375 3.261 1.00 61.19 535 SER A CA 1
ATOM 4415 C C . SER A 1 535 ? -15.612 19.365 1.992 1.00 61.19 535 SER A C 1
ATOM 4417 O O . SER A 1 535 ? -15.127 19.663 0.911 1.00 61.19 535 SER A O 1
ATOM 4419 N N . THR A 1 536 ? -16.891 19.013 2.112 1.00 58.62 536 THR A N 1
ATOM 4420 C CA . THR A 1 536 ? -17.852 19.190 1.020 1.00 58.62 536 THR A CA 1
ATOM 4421 C C . THR A 1 536 ? -18.235 20.671 0.952 1.00 58.62 536 THR A C 1
ATOM 4423 O O . THR A 1 536 ? -18.761 21.182 1.950 1.00 58.62 536 THR A O 1
ATOM 4426 N N . PRO A 1 537 ? -18.045 21.375 -0.176 1.00 56.88 537 PRO A N 1
ATOM 4427 C CA . PRO A 1 537 ? -18.534 22.737 -0.340 1.00 56.88 537 PRO A CA 1
ATOM 4428 C C . PRO A 1 537 ? -20.018 22.820 -0.044 1.00 56.88 537 PRO A C 1
ATOM 4430 O O . PRO A 1 537 ? -20.816 22.013 -0.533 1.00 56.88 537 PRO A O 1
ATOM 4433 N N . ARG A 1 538 ? -20.408 23.827 0.737 1.00 56.22 538 ARG A N 1
ATOM 4434 C CA . ARG A 1 538 ? -21.824 24.108 0.953 1.00 56.22 538 ARG A CA 1
ATOM 4435 C C . ARG A 1 538 ? -22.425 24.570 -0.369 1.00 56.22 538 ARG A C 1
ATOM 4437 O O . ARG A 1 538 ? -22.197 25.699 -0.794 1.00 56.22 538 ARG A O 1
ATOM 4444 N N . LYS A 1 539 ? -23.247 23.732 -1.002 1.00 50.03 539 LYS A N 1
ATOM 4445 C CA . LYS A 1 539 ? -24.360 24.279 -1.786 1.00 50.03 539 LYS A CA 1
ATOM 4446 C C . LYS A 1 539 ? -25.350 24.886 -0.794 1.00 50.03 539 LYS A C 1
ATOM 4448 O O . LYS A 1 539 ? -25.552 24.315 0.275 1.00 50.03 539 LYS A O 1
ATOM 4453 N N . ALA A 1 540 ? -25.929 26.029 -1.153 1.00 40.66 540 ALA A N 1
ATOM 4454 C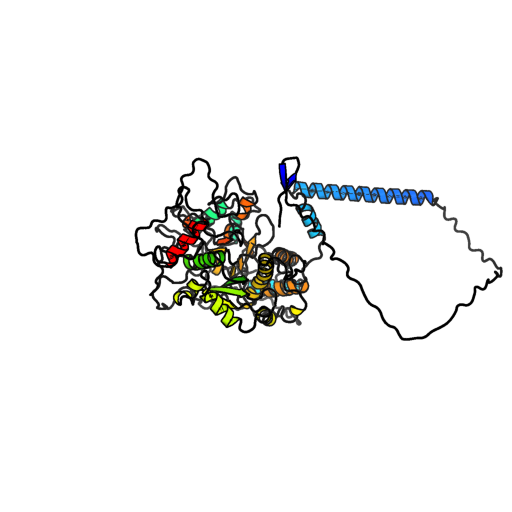 CA . ALA A 1 540 ? -26.692 26.913 -0.268 1.00 40.66 540 ALA A CA 1
ATOM 4455 C C . ALA A 1 540 ? -27.890 26.275 0.477 1.00 40.66 540 ALA A C 1
ATOM 4457 O O . ALA A 1 540 ? -28.410 26.916 1.376 1.00 40.66 540 ALA A O 1
ATOM 4458 N N . ASP A 1 541 ? -28.264 25.020 0.194 1.00 39.75 541 ASP A N 1
ATOM 4459 C CA . ASP A 1 541 ? -29.437 24.346 0.775 1.00 39.75 541 ASP A CA 1
ATOM 4460 C C . ASP A 1 541 ? -29.190 22.872 1.181 1.00 39.75 541 ASP A C 1
ATOM 4462 O O . ASP A 1 541 ? -30.125 22.073 1.257 1.00 39.75 541 ASP A O 1
ATOM 4466 N N . ALA A 1 542 ? -27.939 22.452 1.415 1.00 44.69 542 ALA A N 1
ATOM 4467 C CA . ALA A 1 542 ? -27.666 21.095 1.907 1.00 44.69 542 ALA A CA 1
ATOM 4468 C C . ALA A 1 542 ? -27.831 21.021 3.445 1.00 44.69 542 ALA A C 1
ATOM 4470 O O . ALA A 1 542 ? -27.151 21.775 4.147 1.00 44.69 542 ALA A O 1
ATOM 4471 N N . PRO A 1 543 ? -28.676 20.122 3.999 1.00 38.22 543 PRO A N 1
ATOM 4472 C CA . PRO A 1 543 ? -28.764 19.927 5.448 1.00 38.22 543 PRO A CA 1
ATOM 4473 C C . PRO A 1 543 ? -27.401 19.483 5.998 1.00 38.22 543 PRO A C 1
ATOM 4475 O O . PRO A 1 543 ? -26.742 18.696 5.314 1.00 38.22 543 PRO A O 1
ATOM 4478 N N . PRO A 1 544 ? -26.981 19.907 7.207 1.00 49.75 544 PRO A N 1
ATOM 4479 C CA . PRO A 1 544 ? -25.764 19.405 7.826 1.00 49.75 544 PRO A CA 1
ATOM 4480 C C . PRO A 1 544 ? -26.040 17.982 8.302 1.00 49.75 544 PRO A C 1
ATOM 4482 O O . PRO A 1 544 ? -26.977 17.776 9.075 1.00 49.75 544 PRO A O 1
ATOM 4485 N N . PRO A 1 545 ? -25.273 16.979 7.873 1.00 49.53 545 PRO A N 1
ATOM 4486 C CA . PRO A 1 545 ? -25.499 15.655 8.396 1.00 49.53 545 PRO A CA 1
ATOM 4487 C C . PRO A 1 545 ? -24.225 15.177 9.083 1.00 49.53 545 PRO A C 1
ATOM 4489 O O . PRO A 1 545 ? -23.166 15.062 8.465 1.00 49.53 545 PRO A O 1
ATOM 4492 N N . SER A 1 546 ? -24.348 14.844 10.365 1.00 56.06 546 SER A N 1
ATOM 4493 C CA . SER A 1 546 ? -23.526 13.825 11.009 1.00 56.06 546 SER A CA 1
ATOM 4494 C C . SER A 1 546 ? -23.710 12.519 10.226 1.00 56.06 546 SER A C 1
ATOM 4496 O O . SER A 1 546 ? -24.529 11.661 10.552 1.00 56.06 546 SER A O 1
ATOM 4498 N N . GLN A 1 547 ? -23.045 12.415 9.073 1.00 65.94 547 GLN A N 1
ATOM 4499 C CA . GLN A 1 547 ? -23.198 11.260 8.208 1.00 65.94 547 GLN A CA 1
ATOM 4500 C C . GLN A 1 547 ? -22.381 10.101 8.744 1.00 65.94 547 GLN A C 1
ATOM 4502 O O . GLN A 1 547 ? -21.228 10.286 9.131 1.00 65.94 547 GLN A O 1
ATOM 4507 N N . PRO A 1 548 ? -22.946 8.888 8.714 1.00 78.56 548 PRO A N 1
ATOM 4508 C CA . PRO A 1 548 ? -22.203 7.712 9.109 1.00 78.56 548 PRO A CA 1
ATOM 4509 C C . PRO A 1 548 ? -21.041 7.464 8.143 1.00 78.56 548 PRO A C 1
ATOM 4511 O O . PRO A 1 548 ? -21.175 7.617 6.924 1.00 78.56 548 PRO A O 1
ATOM 4514 N N . PHE A 1 549 ? -19.930 6.981 8.703 1.00 87.25 549 PHE A N 1
ATOM 4515 C CA . PHE A 1 549 ? -18.739 6.521 7.984 1.00 87.25 549 PHE A CA 1
ATOM 4516 C C . PHE A 1 549 ? -19.056 5.686 6.733 1.00 87.25 549 PHE A C 1
ATOM 4518 O O . PHE A 1 549 ? -18.419 5.850 5.700 1.00 87.25 549 PHE A O 1
ATOM 4525 N N . ASN A 1 550 ? -20.096 4.845 6.781 1.00 83.44 550 ASN A N 1
ATOM 4526 C CA . ASN A 1 550 ? -20.476 3.942 5.689 1.00 83.44 550 ASN A CA 1
ATOM 4527 C C . ASN A 1 550 ? -20.896 4.630 4.372 1.00 83.44 550 ASN A C 1
ATOM 4529 O O . ASN A 1 550 ? -21.150 3.944 3.376 1.00 83.44 550 ASN A O 1
ATOM 4533 N N . LYS A 1 551 ? -21.016 5.963 4.353 1.00 86.31 551 LYS A N 1
ATOM 4534 C CA . LYS A 1 551 ? -21.223 6.743 3.130 1.00 86.31 551 LYS A CA 1
ATOM 4535 C C . LYS A 1 551 ? -19.912 7.206 2.494 1.00 86.31 551 LYS A C 1
ATOM 4537 O O . LYS A 1 551 ? -19.934 7.504 1.304 1.00 86.31 551 LYS A O 1
ATOM 4542 N N . PHE A 1 552 ? -18.806 7.246 3.233 1.00 90.69 552 PHE A N 1
ATOM 4543 C CA . PHE A 1 552 ? -17.515 7.720 2.744 1.00 90.69 552 PHE A CA 1
ATOM 4544 C C . PHE A 1 552 ? -16.935 6.770 1.693 1.00 90.69 552 PHE A C 1
ATOM 4546 O O . PHE A 1 552 ? -16.561 5.648 2.023 1.00 90.69 552 PHE A O 1
ATOM 4553 N N . PHE A 1 553 ? -16.930 7.195 0.423 1.00 93.25 553 PHE A N 1
ATOM 4554 C CA . PHE A 1 553 ? -16.460 6.424 -0.734 1.00 93.25 553 PHE A CA 1
ATOM 4555 C C . PHE A 1 553 ? -16.868 4.953 -0.710 1.00 93.25 553 PHE A C 1
ATOM 4557 O O . PHE A 1 553 ? -16.080 4.038 -0.953 1.00 93.25 553 PHE A O 1
ATOM 4564 N N . ARG A 1 554 ? -18.141 4.729 -0.384 1.00 92.38 554 ARG A N 1
ATOM 4565 C CA . ARG A 1 554 ? -18.697 3.400 -0.155 1.00 92.38 554 ARG A CA 1
ATOM 4566 C C . ARG A 1 554 ? -18.346 2.451 -1.304 1.00 92.38 554 ARG A C 1
ATOM 4568 O O . ARG A 1 554 ? -18.733 2.700 -2.440 1.00 92.38 554 ARG A O 1
ATOM 4575 N N . GLY A 1 555 ? -17.672 1.349 -0.981 1.00 93.56 555 GLY A N 1
ATOM 4576 C CA . GLY A 1 555 ? -17.220 0.343 -1.947 1.00 93.56 555 GLY A CA 1
ATOM 4577 C C . GLY A 1 555 ? -15.712 0.355 -2.200 1.00 93.56 555 GLY A C 1
ATOM 4578 O O . GLY A 1 555 ? -15.167 -0.695 -2.530 1.00 93.56 555 GLY A O 1
ATOM 4579 N N . ALA A 1 556 ? -15.033 1.487 -1.998 1.00 97.19 556 ALA A N 1
ATOM 4580 C CA . ALA A 1 556 ? -13.576 1.552 -2.071 1.00 97.19 556 ALA A CA 1
ATOM 4581 C C . ALA A 1 556 ? -12.920 0.705 -0.966 1.00 97.19 556 ALA A C 1
ATOM 4583 O O . ALA A 1 556 ? -13.497 0.485 0.102 1.00 97.19 556 ALA A O 1
ATOM 4584 N N . PHE A 1 557 ? -11.705 0.225 -1.231 1.00 98.00 557 PHE A N 1
ATOM 4585 C CA . PHE A 1 557 ? -10.876 -0.492 -0.260 1.00 98.00 557 PHE A CA 1
ATOM 4586 C C . PHE A 1 557 ? -10.138 0.468 0.673 1.00 98.00 557 PHE A C 1
ATOM 4588 O O . PHE A 1 557 ? -9.991 0.185 1.864 1.00 98.00 557 PHE A O 1
ATOM 4595 N N . GLY A 1 558 ? -9.718 1.616 0.151 1.00 97.31 558 GLY A N 1
ATOM 4596 C CA . GLY A 1 558 ? -9.071 2.656 0.932 1.00 97.31 558 GLY A CA 1
ATOM 4597 C C . GLY A 1 558 ? -9.254 4.041 0.330 1.00 97.31 558 GLY A C 1
ATOM 4598 O O . GLY A 1 558 ? -9.857 4.200 -0.732 1.00 97.31 558 GLY A O 1
ATOM 4599 N N . TYR A 1 559 ? -8.722 5.031 1.033 1.00 95.75 559 TYR A N 1
ATOM 4600 C CA . TYR A 1 559 ? -8.570 6.394 0.554 1.00 95.75 559 TYR A CA 1
ATOM 4601 C C . TYR A 1 559 ? -7.178 6.913 0.914 1.00 95.75 559 TYR A C 1
ATOM 4603 O O . TYR A 1 559 ? -6.860 7.071 2.092 1.00 95.75 559 TYR A O 1
ATOM 4611 N N . HIS A 1 560 ? -6.349 7.151 -0.097 1.00 94.25 560 HIS A N 1
ATOM 4612 C CA . HIS A 1 560 ? -5.051 7.796 0.034 1.00 94.25 560 HIS A CA 1
ATOM 4613 C C . HIS A 1 560 ? -5.263 9.294 0.280 1.00 94.25 560 HIS A C 1
ATOM 4615 O O . HIS A 1 560 ? -5.717 10.038 -0.588 1.00 94.25 560 HIS A O 1
ATOM 4621 N N . SER A 1 561 ? -5.025 9.722 1.518 1.00 88.19 561 SER A N 1
ATOM 4622 C CA . SER A 1 561 ? -5.281 11.094 1.941 1.00 88.19 561 SER A CA 1
ATOM 4623 C C . SER A 1 561 ? -4.246 12.057 1.365 1.00 88.19 561 SER A C 1
ATOM 4625 O O . SER A 1 561 ? -3.066 11.962 1.667 1.00 88.19 561 SER A O 1
ATOM 4627 N N . HIS A 1 562 ? -4.712 13.107 0.694 1.00 86.06 562 HIS A N 1
ATOM 4628 C CA . HIS A 1 562 ? -3.868 14.199 0.188 1.00 86.06 562 HIS A CA 1
ATOM 4629 C C . HIS A 1 562 ? -3.672 15.353 1.188 1.00 86.06 562 HIS A C 1
ATOM 4631 O O . HIS A 1 562 ? -3.222 16.442 0.820 1.00 86.06 562 HIS A O 1
ATOM 4637 N N . LEU A 1 563 ? -4.033 15.153 2.462 1.00 81.31 563 LEU A N 1
ATOM 4638 C CA . LEU A 1 563 ? -3.798 16.153 3.504 1.00 81.31 563 LEU A CA 1
ATOM 4639 C C . LEU A 1 563 ? -2.303 16.434 3.640 1.00 81.31 563 LEU A C 1
ATOM 4641 O O . LEU A 1 563 ? -1.488 15.535 3.834 1.00 81.31 563 LEU A O 1
ATOM 4645 N N . THR A 1 564 ? -1.945 17.715 3.606 1.00 77.12 564 THR A N 1
ATOM 4646 C CA . THR A 1 564 ? -0.551 18.111 3.787 1.00 77.12 564 THR A CA 1
ATOM 4647 C C . THR A 1 564 ? -0.066 17.741 5.187 1.00 77.12 564 THR A C 1
ATOM 4649 O O . THR A 1 564 ? -0.825 17.710 6.160 1.00 77.12 564 THR A O 1
ATOM 4652 N N . ARG A 1 565 ? 1.244 17.513 5.316 1.00 71.88 565 ARG A N 1
ATOM 4653 C CA . ARG A 1 565 ? 1.867 17.136 6.592 1.00 71.88 565 ARG A CA 1
ATOM 4654 C C . ARG A 1 565 ? 1.573 18.141 7.715 1.00 71.88 565 ARG A C 1
ATOM 4656 O O . ARG A 1 565 ? 1.399 17.727 8.860 1.00 71.88 565 ARG A O 1
ATOM 4663 N N . SER A 1 566 ? 1.488 19.432 7.380 1.00 76.69 566 SER A N 1
ATOM 4664 C CA . SER A 1 566 ? 1.252 20.539 8.315 1.00 76.69 566 SER A CA 1
ATOM 4665 C C . SER A 1 566 ? -0.218 20.759 8.682 1.00 76.69 566 SER A C 1
ATOM 4667 O O . SER A 1 566 ? -0.490 21.366 9.715 1.00 76.69 566 SER A O 1
ATOM 4669 N N . SER A 1 567 ? -1.166 20.289 7.869 1.00 84.56 567 SER A N 1
ATOM 4670 C CA . SER A 1 567 ? -2.596 20.432 8.151 1.00 84.56 567 SER A CA 1
ATOM 4671 C C . SER A 1 567 ? -3.043 19.439 9.227 1.00 84.56 567 SER A C 1
ATOM 4673 O O . SER A 1 567 ? -2.753 18.256 9.075 1.00 84.56 567 SER A O 1
ATOM 4675 N N . PRO A 1 568 ? -3.761 19.849 10.289 1.00 88.38 568 PRO A N 1
ATOM 4676 C CA . PRO A 1 568 ? -4.328 18.898 11.245 1.00 88.38 568 PRO A CA 1
ATOM 4677 C C . PRO A 1 568 ? -5.338 17.968 10.562 1.00 88.38 568 PRO A C 1
ATOM 4679 O O . PRO A 1 568 ? -6.084 18.410 9.687 1.00 88.38 568 PRO A O 1
ATOM 4682 N N . PHE A 1 569 ? -5.389 16.699 10.971 1.00 89.38 569 PHE A N 1
ATOM 4683 C CA . PHE A 1 569 ? -6.359 15.749 10.430 1.00 89.38 569 PHE A CA 1
ATOM 4684 C C . PHE A 1 569 ? -7.787 16.125 10.845 1.00 89.38 569 PHE A C 1
ATOM 4686 O O . PHE A 1 569 ? -8.626 16.390 9.986 1.00 89.38 569 PHE A O 1
ATOM 4693 N N . ASP A 1 570 ? -8.063 16.224 12.150 1.00 89.38 570 ASP A N 1
ATOM 4694 C CA . ASP A 1 570 ? -9.300 16.834 12.661 1.00 89.38 570 ASP A CA 1
ATOM 4695 C C . ASP A 1 570 ? -8.990 18.277 13.089 1.00 89.38 570 ASP A C 1
ATOM 4697 O O . ASP A 1 570 ? -8.393 18.477 14.148 1.00 89.38 570 ASP A O 1
ATOM 4701 N N . PRO A 1 571 ? -9.400 19.301 12.317 1.00 82.56 571 PRO A N 1
ATOM 4702 C CA . PRO A 1 571 ? -9.081 20.695 12.628 1.00 82.56 571 PRO A CA 1
ATOM 4703 C C . PRO A 1 571 ? -9.714 21.193 13.936 1.00 82.56 571 PRO A C 1
ATOM 4705 O O . PRO A 1 571 ? -9.296 22.219 14.464 1.00 82.56 571 PRO A O 1
ATOM 4708 N N . THR A 1 572 ? -10.714 20.484 14.464 1.00 82.31 572 THR A N 1
ATOM 4709 C CA . THR A 1 572 ? -11.413 20.838 15.705 1.00 82.31 572 THR A CA 1
ATOM 4710 C C . THR A 1 572 ? -10.903 20.062 16.921 1.00 82.31 572 THR A C 1
ATOM 4712 O O . THR A 1 572 ? -11.008 20.559 18.040 1.00 82.31 572 THR A O 1
ATOM 4715 N N . LYS A 1 573 ? -10.348 18.858 16.719 1.00 86.31 573 LYS A N 1
ATOM 4716 C CA . LYS A 1 573 ? -9.844 17.977 17.785 1.00 86.31 573 LYS A CA 1
ATOM 4717 C C . LYS A 1 573 ? -8.633 17.154 17.326 1.00 86.31 573 LYS A C 1
ATOM 4719 O O . LYS A 1 573 ? -8.712 15.931 17.165 1.00 86.31 573 LYS A O 1
ATOM 4724 N N . ASN A 1 574 ? -7.495 17.823 17.125 1.00 90.56 574 ASN A N 1
ATOM 4725 C CA . ASN A 1 574 ? -6.266 17.186 16.639 1.00 90.56 574 ASN A CA 1
ATOM 4726 C C . ASN A 1 574 ? -5.362 16.647 17.759 1.00 90.56 574 ASN A C 1
ATOM 4728 O O . ASN A 1 574 ? -4.192 17.008 17.859 1.00 90.56 574 ASN A O 1
ATOM 4732 N N . TRP A 1 575 ? -5.907 15.769 18.592 1.00 90.25 575 TRP A N 1
ATOM 4733 C CA . TRP A 1 575 ? -5.165 14.952 19.557 1.00 90.25 575 TRP A CA 1
ATOM 4734 C C . TRP A 1 575 ? -5.858 13.587 19.717 1.00 90.25 575 TRP A C 1
ATOM 4736 O O . TRP A 1 575 ? -7.058 13.504 19.427 1.00 90.25 575 TRP A O 1
ATOM 4746 N N . PRO A 1 576 ? -5.151 12.519 20.132 1.00 91.44 576 PRO A N 1
ATOM 4747 C CA . PRO A 1 576 ? -5.757 11.228 20.447 1.00 91.44 576 PRO A CA 1
ATOM 4748 C C . PRO A 1 576 ? -6.812 11.355 21.545 1.00 91.44 576 PRO A C 1
ATOM 4750 O O . PRO A 1 576 ? -6.586 12.018 22.556 1.00 91.44 576 PRO A O 1
ATOM 4753 N N . ASP A 1 577 ? -7.956 10.709 21.345 1.00 88.38 577 ASP A N 1
ATOM 4754 C CA . ASP A 1 577 ? -9.099 10.750 22.259 1.00 88.38 577 ASP A CA 1
ATOM 4755 C C . ASP A 1 577 ? -9.581 9.336 22.597 1.00 88.38 577 ASP A C 1
ATOM 4757 O O . ASP A 1 577 ? -10.674 8.926 22.209 1.00 88.38 577 ASP A O 1
ATOM 4761 N N . LEU A 1 578 ? -8.727 8.572 23.281 1.00 82.25 578 LEU A N 1
ATOM 4762 C CA . LEU A 1 578 ? -8.918 7.135 23.519 1.00 82.25 578 LEU A CA 1
ATOM 4763 C C . LEU A 1 578 ? -9.250 6.775 24.973 1.00 82.25 578 LEU A C 1
ATOM 4765 O O . LEU A 1 578 ? -9.403 5.597 25.284 1.00 82.25 578 LEU A O 1
ATOM 4769 N N . GLU A 1 579 ? -9.377 7.760 25.860 1.00 70.94 579 GLU A N 1
ATOM 4770 C CA . GLU A 1 579 ? -9.839 7.518 27.229 1.00 70.94 579 GLU A CA 1
ATOM 4771 C C . GLU A 1 579 ? -11.358 7.277 27.250 1.00 70.94 579 GLU A C 1
ATOM 4773 O O . GLU A 1 579 ? -12.082 7.980 26.534 1.00 70.94 579 GLU A O 1
ATOM 4778 N N . PRO A 1 580 ? -11.868 6.328 28.063 1.00 58.78 580 PRO A N 1
ATOM 4779 C CA . PRO A 1 580 ? -13.303 6.152 28.252 1.00 58.78 580 PRO A CA 1
ATOM 4780 C C . PRO A 1 580 ? -13.925 7.466 28.728 1.00 58.78 580 PRO A C 1
ATOM 4782 O O . PRO A 1 580 ? -13.544 8.001 29.773 1.00 58.78 580 PRO A O 1
ATOM 4785 N N . GLN A 1 581 ? -14.883 8.005 27.974 1.00 54.09 581 GLN A N 1
ATOM 4786 C CA . GLN A 1 581 ? -15.605 9.187 28.426 1.00 54.09 581 GLN A CA 1
ATOM 4787 C C . GLN A 1 581 ? -16.543 8.752 29.556 1.00 54.09 581 GLN A C 1
ATOM 4789 O O . GLN A 1 581 ? -17.569 8.123 29.315 1.00 54.09 581 GLN A O 1
ATOM 4794 N N . TYR A 1 582 ? -16.189 9.065 30.807 1.00 47.28 582 TYR A N 1
ATOM 4795 C CA . TYR A 1 582 ? -17.178 9.051 31.882 1.00 47.28 582 TYR A CA 1
ATOM 4796 C C . TYR A 1 582 ? -18.238 10.075 31.490 1.00 47.28 582 TYR A C 1
ATOM 4798 O O . TYR A 1 582 ? -17.902 11.241 31.274 1.00 47.28 582 TYR A O 1
ATOM 4806 N N . ASP A 1 583 ? -19.479 9.617 31.341 1.00 43.59 583 ASP A N 1
ATOM 4807 C CA . ASP A 1 583 ? -20.604 10.370 30.791 1.00 43.59 583 ASP A CA 1
ATOM 4808 C C . ASP A 1 583 ? -21.005 11.512 31.747 1.00 43.59 583 ASP A C 1
ATOM 4810 O O . ASP A 1 583 ? -21.974 11.470 32.500 1.00 43.59 583 ASP A O 1
ATOM 4814 N N . GLY A 1 584 ? -20.160 12.537 31.793 1.00 37.94 584 GLY A N 1
ATOM 4815 C CA . GLY A 1 584 ? -20.264 13.722 32.623 1.00 37.94 584 GLY A CA 1
ATOM 4816 C C . GLY A 1 584 ? -20.762 14.903 31.808 1.00 37.94 584 GLY A C 1
ATOM 4817 O O . GLY A 1 584 ? -20.168 15.974 31.881 1.00 37.94 584 GLY A O 1
ATOM 4818 N N . GLY A 1 585 ? -21.794 14.703 30.981 1.00 37.47 585 GLY A N 1
ATOM 4819 C CA . GLY A 1 585 ? -22.673 15.759 30.461 1.00 37.47 585 GLY A CA 1
ATOM 4820 C C . GLY A 1 585 ? -22.028 16.956 29.745 1.00 37.47 585 GLY A C 1
ATOM 4821 O O . GLY A 1 585 ? -22.709 17.954 29.517 1.00 37.47 585 GLY A O 1
ATOM 4822 N N . ARG A 1 586 ? -20.746 16.913 29.368 1.00 39.06 586 ARG A N 1
ATOM 4823 C CA . ARG A 1 586 ? -20.115 17.946 28.541 1.00 39.06 586 ARG A CA 1
ATOM 4824 C C . ARG A 1 586 ? -20.137 17.494 27.095 1.00 39.06 586 ARG A C 1
ATOM 4826 O O . ARG A 1 586 ? -19.122 17.088 26.542 1.00 39.06 586 ARG A O 1
ATOM 4833 N N . GLY A 1 587 ? -21.310 17.623 26.480 1.00 40.34 587 GLY A N 1
ATOM 4834 C CA . GLY A 1 587 ? -21.401 17.676 25.030 1.00 40.34 587 GLY A CA 1
ATOM 4835 C C . GLY A 1 587 ? -20.497 18.805 24.547 1.00 40.34 587 GLY A C 1
ATOM 4836 O O . GLY A 1 587 ? -20.809 19.981 24.739 1.00 40.34 587 GLY A O 1
ATOM 4837 N N . SER A 1 588 ? -19.346 18.465 23.966 1.00 46.06 588 SER A N 1
ATOM 4838 C CA . SER A 1 588 ? -18.608 19.412 23.138 1.00 46.06 588 SER A CA 1
ATOM 4839 C C . SER A 1 588 ? -19.600 19.897 22.093 1.00 46.06 588 SER A C 1
ATOM 4841 O O . SER A 1 588 ? -20.076 19.073 21.313 1.00 46.06 588 SER A O 1
ATOM 4843 N N . GLN A 1 589 ? -19.974 21.179 22.140 1.00 46.28 589 GLN A N 1
ATOM 4844 C CA . GLN A 1 589 ? -20.899 21.767 21.176 1.00 46.28 589 GLN A CA 1
ATOM 4845 C C . GLN A 1 589 ? -20.409 21.394 19.778 1.00 46.28 589 GLN A C 1
ATOM 4847 O O . GLN A 1 589 ? -19.341 21.845 19.355 1.00 46.28 589 GLN A O 1
ATOM 4852 N N . GLU A 1 590 ? -21.145 20.514 19.094 1.00 54.88 590 GLU A N 1
ATOM 4853 C CA . GLU A 1 590 ? -20.840 20.216 17.704 1.00 54.88 590 GLU A CA 1
ATOM 4854 C C . GLU A 1 590 ? -20.887 21.538 16.933 1.00 54.88 590 GLU A C 1
ATOM 4856 O O . GLU A 1 590 ? -21.753 22.380 17.209 1.00 54.88 590 GLU A O 1
ATOM 4861 N N . PRO A 1 591 ? -19.949 21.776 16.001 1.00 53.25 591 PRO A N 1
ATOM 4862 C CA . PRO A 1 591 ? -19.958 23.008 15.236 1.00 53.25 591 PRO A CA 1
ATOM 4863 C C . PRO A 1 591 ? -21.336 23.188 14.594 1.00 53.25 591 PRO A C 1
ATOM 4865 O O . PRO A 1 591 ? -21.844 22.256 13.972 1.00 53.25 591 PRO A O 1
ATOM 4868 N N . GLN A 1 592 ? -21.907 24.398 14.658 1.00 46.81 592 GLN A N 1
ATOM 4869 C CA . GLN A 1 592 ? -23.206 24.731 14.034 1.00 46.81 592 GLN A CA 1
ATOM 4870 C C . GLN A 1 592 ? -23.274 24.388 12.528 1.00 46.81 592 GLN A C 1
ATOM 4872 O O . GLN A 1 592 ? -24.340 24.379 11.925 1.00 46.81 592 GLN A O 1
ATOM 4877 N N . ASN A 1 593 ? -22.119 24.107 11.925 1.00 56.03 593 ASN A N 1
ATOM 4878 C CA . ASN A 1 593 ? -21.892 23.861 10.513 1.00 56.03 593 ASN A CA 1
ATOM 4879 C C . ASN A 1 593 ? -21.644 22.379 10.152 1.00 56.03 593 ASN A C 1
ATOM 4881 O O . ASN A 1 593 ? -21.324 22.102 8.996 1.00 56.03 593 ASN A O 1
ATOM 4885 N N . GLY A 1 594 ? -21.772 21.449 11.107 1.00 65.56 594 GLY A N 1
ATOM 4886 C CA . GLY A 1 594 ? -21.418 20.037 10.929 1.00 65.56 594 GLY A CA 1
ATOM 4887 C C . GLY A 1 594 ? -19.906 19.776 10.994 1.00 65.56 594 GLY A C 1
ATOM 4888 O O . GLY A 1 594 ? -19.090 20.699 10.944 1.00 65.56 594 GLY A O 1
ATOM 4889 N N . LEU A 1 595 ? -19.526 18.505 11.142 1.00 75.25 595 LEU A N 1
ATOM 4890 C CA . LEU A 1 595 ? -18.126 18.068 11.185 1.00 75.25 595 LEU A CA 1
ATOM 4891 C C . LEU A 1 595 ? -17.588 17.795 9.766 1.00 75.25 595 LEU A C 1
ATOM 4893 O O . LEU A 1 595 ? -18.308 17.198 8.962 1.00 75.25 595 LEU A O 1
ATOM 4897 N N . PRO A 1 596 ? -16.331 18.169 9.444 1.00 81.12 596 PRO A N 1
ATOM 4898 C CA . PRO A 1 596 ? -15.689 17.734 8.203 1.00 81.12 596 PRO A CA 1
ATOM 4899 C C . PRO A 1 596 ? -15.508 16.211 8.192 1.00 81.12 596 PRO A C 1
ATOM 4901 O O . PRO A 1 596 ? -15.414 15.584 9.252 1.00 81.12 596 PRO A O 1
ATOM 4904 N N . TRP A 1 597 ? -15.392 15.596 7.010 1.00 86.19 597 TRP A N 1
ATOM 4905 C CA . TRP A 1 597 ? -15.247 14.137 6.924 1.00 86.19 597 TRP A CA 1
ATOM 4906 C C . TRP A 1 597 ? -13.992 13.615 7.618 1.00 86.19 597 TRP A C 1
ATOM 4908 O O . TRP A 1 597 ? -14.019 12.512 8.153 1.00 86.19 597 TRP A O 1
ATOM 4918 N N . SER A 1 598 ? -12.917 14.402 7.675 1.00 86.69 598 SER A N 1
ATOM 4919 C CA . SER A 1 598 ? -11.719 14.027 8.428 1.00 86.69 598 SER A CA 1
ATOM 4920 C C . SER A 1 598 ? -12.001 13.890 9.932 1.00 86.69 598 SER A C 1
ATOM 4922 O O . SER A 1 598 ? -11.555 12.931 10.561 1.00 86.69 598 SER A O 1
ATOM 4924 N N . ALA A 1 599 ? -12.827 14.771 10.503 1.00 86.88 599 ALA A N 1
ATOM 4925 C CA . ALA A 1 599 ? -13.284 14.656 11.886 1.00 86.88 599 ALA A CA 1
ATOM 4926 C C . ALA A 1 599 ? -14.234 13.463 12.072 1.00 86.88 599 ALA A C 1
ATOM 4928 O O . ALA A 1 599 ? -14.081 12.711 13.033 1.00 86.88 599 ALA A O 1
ATOM 4929 N N . VAL A 1 600 ? -15.169 13.241 11.138 1.00 88.44 600 VAL A N 1
ATOM 4930 C CA . VAL A 1 600 ? -16.070 12.071 11.165 1.00 88.44 600 VAL A CA 1
ATOM 4931 C C . VAL A 1 600 ? -15.267 10.769 11.170 1.00 88.44 600 VAL A C 1
ATOM 4933 O O . VAL A 1 600 ? -15.524 9.904 12.004 1.00 88.44 600 VAL A O 1
ATOM 4936 N N . LEU A 1 601 ? -14.274 10.638 10.287 1.00 92.06 601 LEU A N 1
ATOM 4937 C CA . LEU A 1 601 ? -13.411 9.458 10.182 1.00 92.06 601 LEU A CA 1
ATO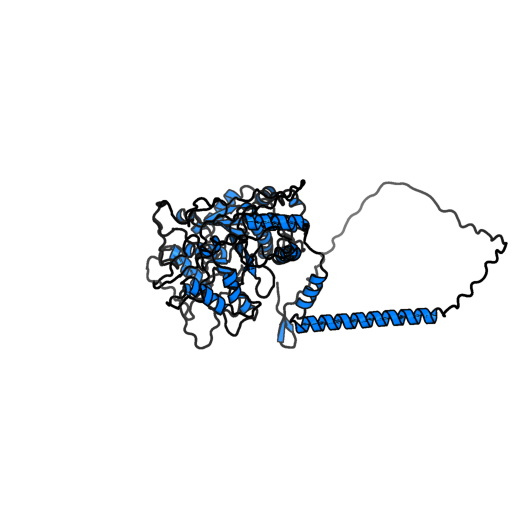M 4938 C C . LEU A 1 601 ? -12.637 9.217 11.477 1.00 92.06 601 LEU A C 1
ATOM 4940 O O . LEU A 1 601 ? -12.803 8.169 12.100 1.00 92.06 601 LEU A O 1
ATOM 4944 N N . LYS A 1 602 ? -11.847 10.206 11.917 1.00 93.00 602 LYS A N 1
ATOM 4945 C CA . LYS A 1 602 ? -11.015 10.086 13.120 1.00 93.00 602 LYS A CA 1
ATOM 4946 C C . LYS A 1 602 ? -11.856 9.707 14.339 1.00 93.00 602 LYS A C 1
ATOM 4948 O O . LYS A 1 602 ? -11.567 8.707 14.987 1.00 93.00 602 LYS A O 1
ATOM 4953 N N . ARG A 1 603 ? -12.933 10.452 14.605 1.00 92.06 603 ARG A N 1
ATOM 4954 C CA . ARG A 1 603 ? -13.792 10.222 15.776 1.00 92.06 603 ARG A CA 1
ATOM 4955 C C . ARG A 1 603 ? -14.537 8.895 15.700 1.00 92.06 603 ARG A C 1
ATOM 4957 O O . ARG A 1 603 ? -14.742 8.262 16.730 1.00 92.06 603 ARG A O 1
ATOM 4964 N N . THR A 1 604 ? -14.907 8.444 14.496 1.00 93.62 604 THR A N 1
ATOM 4965 C CA . THR A 1 604 ? -15.517 7.120 14.322 1.00 93.62 604 THR A CA 1
ATOM 4966 C C . THR A 1 604 ? -14.543 6.021 14.743 1.00 93.62 604 THR A C 1
ATOM 4968 O O . THR A 1 604 ? -14.897 5.124 15.509 1.00 93.62 604 THR A O 1
ATOM 4971 N N . PHE A 1 605 ? -13.298 6.089 14.279 1.00 96.81 605 PHE A N 1
ATOM 4972 C CA . PHE A 1 605 ? -12.327 5.052 14.606 1.00 96.81 605 PHE A CA 1
ATOM 4973 C C . PHE A 1 605 ? -11.898 5.100 16.080 1.00 96.81 605 PHE A C 1
ATOM 4975 O O . PHE A 1 605 ? -11.766 4.051 16.706 1.00 96.81 605 PHE A O 1
ATOM 4982 N N . GLU A 1 606 ? -11.766 6.297 16.661 1.00 96.00 606 GLU A N 1
ATOM 4983 C CA . GLU A 1 606 ? -11.527 6.474 18.102 1.00 96.00 606 GLU A CA 1
ATOM 4984 C C . GLU A 1 606 ? -12.665 5.887 18.942 1.00 96.00 606 GLU A C 1
ATOM 4986 O O . GLU A 1 606 ? -12.401 5.125 19.869 1.00 96.00 606 GLU A O 1
ATOM 4991 N N . GLY A 1 607 ? -13.925 6.152 18.576 1.00 94.81 607 GLY A N 1
ATOM 4992 C CA . GLY A 1 607 ? -15.090 5.598 19.269 1.00 94.81 607 GLY A CA 1
ATOM 4993 C C . GLY A 1 607 ? -15.129 4.067 19.263 1.00 94.81 607 GLY A C 1
ATOM 4994 O O . GLY A 1 607 ? -15.546 3.465 20.247 1.00 94.81 607 GLY A O 1
ATOM 4995 N N . TYR A 1 608 ? -14.652 3.414 18.196 1.00 95.56 608 TYR A N 1
ATOM 4996 C CA . TYR A 1 608 ? -14.517 1.953 18.195 1.00 95.56 608 TYR A CA 1
ATOM 4997 C C . TYR A 1 608 ? -13.452 1.476 19.176 1.00 95.56 608 TYR A C 1
ATOM 4999 O O . TYR A 1 608 ? -13.718 0.566 19.953 1.00 95.56 608 TYR A O 1
ATOM 5007 N N . VAL A 1 609 ? -12.268 2.094 19.173 1.00 95.44 609 VAL A N 1
ATOM 5008 C CA . VAL A 1 609 ? -11.184 1.715 20.091 1.00 95.44 609 VAL A CA 1
ATOM 5009 C C . VAL A 1 609 ? -11.600 1.949 21.544 1.00 95.44 609 VAL A C 1
ATOM 5011 O O . VAL A 1 609 ? -11.355 1.092 22.383 1.00 95.44 609 VAL A O 1
ATOM 5014 N N . ARG A 1 610 ? -12.325 3.027 21.851 1.00 94.25 610 ARG A N 1
ATOM 5015 C CA . ARG A 1 610 ? -12.892 3.242 23.195 1.00 94.25 610 ARG A CA 1
ATOM 5016 C C . ARG A 1 610 ? -13.953 2.223 23.607 1.00 94.25 610 ARG A C 1
ATOM 5018 O O . ARG A 1 610 ? -14.204 2.068 24.796 1.00 94.25 610 ARG A O 1
ATOM 5025 N N . GLY A 1 611 ? -14.547 1.514 22.647 1.00 93.00 611 GLY A N 1
ATOM 5026 C CA . GLY A 1 611 ? -15.683 0.633 22.895 1.00 93.00 611 GLY A CA 1
ATOM 5027 C C . GLY A 1 611 ? -17.013 1.378 23.019 1.00 93.00 611 GLY A C 1
ATOM 5028 O O . GLY A 1 611 ? -17.944 0.829 23.595 1.00 93.00 611 GLY A O 1
ATOM 5029 N N . ASP A 1 612 ? -17.122 2.593 22.468 1.00 93.25 612 ASP A N 1
ATOM 5030 C CA . ASP A 1 612 ? -18.367 3.380 22.433 1.00 93.25 612 ASP A CA 1
ATOM 5031 C C . ASP A 1 612 ? -19.308 2.914 21.311 1.00 93.25 612 ASP A C 1
ATOM 5033 O O . ASP A 1 612 ? -20.520 3.129 21.352 1.00 93.25 612 ASP A O 1
ATOM 5037 N N . GLN A 1 613 ? -18.746 2.297 20.269 1.00 92.75 613 GLN A N 1
ATOM 5038 C CA . GLN A 1 613 ? -19.480 1.811 19.104 1.00 92.75 613 GLN A CA 1
ATOM 5039 C C . GLN A 1 613 ? -18.793 0.593 18.473 1.00 92.75 613 GLN A C 1
ATOM 5041 O O . GLN A 1 613 ? -17.585 0.409 18.648 1.00 92.75 613 GLN A O 1
ATOM 5046 N N . PRO A 1 614 ? -19.514 -0.232 17.691 1.00 95.69 614 PRO A N 1
ATOM 5047 C CA . PRO A 1 614 ? -18.886 -1.329 16.980 1.00 95.69 614 PRO A CA 1
ATOM 5048 C C . PRO A 1 614 ? -18.105 -0.829 15.762 1.00 95.69 614 PRO A C 1
ATOM 5050 O O . PRO A 1 614 ? -18.276 0.293 15.272 1.00 95.69 614 PRO A O 1
ATOM 5053 N N . ASN A 1 615 ? -17.281 -1.716 15.220 1.00 95.50 615 ASN A N 1
ATOM 5054 C CA . ASN A 1 615 ? -16.661 -1.516 13.927 1.00 95.50 615 ASN A CA 1
ATOM 5055 C C . ASN A 1 615 ? -17.686 -1.548 12.777 1.00 95.50 615 ASN A C 1
ATOM 5057 O O . ASN A 1 615 ? -18.881 -1.792 12.976 1.00 95.50 615 ASN A O 1
ATOM 5061 N N . MET A 1 616 ? -17.233 -1.339 11.538 1.00 93.56 616 MET A N 1
ATOM 5062 C CA . MET A 1 616 ? -18.145 -1.300 10.387 1.00 93.56 616 MET A CA 1
ATOM 5063 C C . MET A 1 616 ? -18.903 -2.611 10.122 1.00 93.56 616 MET A C 1
ATOM 5065 O O . MET A 1 616 ? -19.894 -2.585 9.395 1.00 93.56 616 MET A O 1
ATOM 5069 N N . TYR A 1 617 ? -18.453 -3.733 10.687 1.00 94.56 617 TYR A N 1
ATOM 5070 C CA . TYR A 1 617 ? -19.069 -5.058 10.572 1.00 94.56 617 TYR A CA 1
ATOM 5071 C C . TYR A 1 617 ? -19.940 -5.418 11.787 1.00 94.56 617 TYR A C 1
ATOM 5073 O O . TYR A 1 617 ? -20.464 -6.527 11.859 1.00 94.56 617 TYR A O 1
ATOM 5081 N N . GLY A 1 618 ? -20.146 -4.480 12.719 1.00 94.25 618 GLY A N 1
ATOM 5082 C CA . GLY A 1 618 ? -20.987 -4.681 13.901 1.00 94.25 618 GLY A CA 1
ATOM 5083 C C . GLY A 1 618 ? -20.276 -5.370 15.068 1.00 94.25 618 GLY A C 1
ATOM 5084 O O . GLY A 1 618 ? -20.939 -5.824 15.998 1.00 94.25 618 GLY A O 1
ATOM 5085 N N . GLU A 1 619 ? -18.946 -5.454 15.043 1.00 95.06 619 GLU A N 1
ATOM 5086 C CA . GLU A 1 619 ? -18.160 -6.125 16.077 1.00 95.06 619 GLU A CA 1
ATOM 5087 C C . GLU A 1 619 ? -17.605 -5.117 17.089 1.00 95.06 619 GLU A C 1
ATOM 5089 O O . GLU A 1 619 ? -17.051 -4.086 16.710 1.00 95.06 619 GLU A O 1
ATOM 5094 N N . TRP A 1 620 ? -17.719 -5.426 18.377 1.00 95.31 620 TRP A N 1
ATOM 5095 C CA . TRP A 1 620 ? -17.229 -4.577 19.465 1.00 95.31 620 TRP A CA 1
ATOM 5096 C C . TRP A 1 620 ? -15.833 -5.001 19.892 1.00 95.31 620 TRP A C 1
ATOM 5098 O O . TRP A 1 620 ? -15.592 -6.196 20.050 1.00 95.31 620 TRP A O 1
ATOM 5108 N N . ILE A 1 621 ? -14.933 -4.044 20.120 1.00 92.88 621 ILE A N 1
ATOM 5109 C CA . ILE A 1 621 ? -13.639 -4.354 20.728 1.00 92.88 621 ILE A CA 1
ATOM 5110 C C . ILE A 1 621 ? -13.855 -4.911 22.139 1.00 92.88 621 ILE A C 1
ATOM 5112 O O . ILE A 1 621 ? -14.672 -4.404 22.906 1.00 92.88 621 ILE A O 1
ATOM 5116 N N . LYS A 1 622 ? -13.111 -5.961 22.481 1.00 91.31 622 LYS A N 1
ATOM 5117 C CA . LYS A 1 622 ? -12.989 -6.454 23.853 1.00 91.31 622 LYS A CA 1
ATOM 5118 C C . LYS A 1 622 ? -11.590 -6.143 24.361 1.00 91.31 622 LYS A C 1
ATOM 5120 O O . LYS A 1 622 ? -10.613 -6.485 23.692 1.00 91.31 622 LYS A O 1
ATOM 5125 N N . TRP A 1 623 ? -11.516 -5.465 25.502 1.00 87.12 623 TRP A N 1
ATOM 5126 C CA . TRP A 1 623 ? -10.259 -5.076 26.150 1.00 87.12 623 TRP A CA 1
ATOM 5127 C C . TRP A 1 623 ? -9.762 -6.087 27.187 1.00 87.12 623 TRP A C 1
ATOM 5129 O O . TRP A 1 623 ? -8.590 -6.031 27.550 1.00 87.12 623 TRP A O 1
ATOM 5139 N N . GLU A 1 624 ? -10.643 -6.991 27.623 1.00 69.12 624 GLU A N 1
ATOM 5140 C CA . GLU A 1 624 ? -10.375 -8.058 28.597 1.00 69.12 624 GLU A CA 1
ATOM 5141 C C . GLU A 1 624 ? -9.502 -9.194 28.048 1.00 69.12 624 GLU A C 1
ATOM 5143 O O . GLU A 1 624 ? -9.697 -9.604 26.872 1.00 69.12 624 GLU A O 1
#

pLDDT: mean 78.07, std 21.47, range [25.22, 98.75]

InterPro domains:
  IPR007577 Glycosyltransferase, DXD sugar-binding motif [PF04488] (361-436)
  IPR029044 Nucleotide-diphospho-sugar transferases [SSF53448] (401-466)
  IPR051733 WD repeat-containing DCAF13/WDSOF1 [PTHR22851] (336-532)

Organism: NCBI:txid27342

Secondary structure (DSSP, 8-state):
---EEE-TTS-EEE--PPPPPPPPPP-----------------------PPPP---------------HHHHHHHHHHHHHHHHHHHHHHHHHHHHHHHHTT--THHHHHHHHHHTSPP---S-HHHHHHHHHHHHHTT-----PPPPGGG--SSPPP-PPEEE------SSSPPPPPTT-EE-HHHHHHHH-GGGT--HHHHHHHHHHHTT-SSS----TTT--EEEE---------------S----PPPP-----S---TTS--TTS--EEEEEEESS--HHHHHHHHHHHHHS---TTS-S---TT-----EEEEEEES-TT-SSPPTTHHHHHHHHHHH-TTTGGGGSGGGTTTEEEEE--HHHHHHT-TTTTTTGGGS-S-EETTEE--TTS-HHHHHHHHHHHHHHHHHHHH-SEEE-TTEEE-S--HHHHH--SEEEEE-TTSSSEEEEEEE--TT-HHHHHHHHHHHHTTS---HHHHHHHHHHTT-TTTEEEE-GGGT-TTHHHHTT--GGG--SS--SSSSTTPPP--TTPPP----GGGTTTT-SEEE----TTS-SSSS--S---S-----S------TT---HHHHHHHHHHHHHHTSS--TTSPPP---

Foldseek 3Di:
DWDWDADPVGDTDTDDDDDDDDDDDDDDDDDDDDDDDDDDDDDDDDDDDDDDDDDDDDDDDPPPVDPDPVVVVVVVVVVVVVVVVVVVVVVVVLVVVCVVVPQDDPSSVVVVVLVPDPALAPDDLQQLLVQVVLCLLLVQQQAPDDADCSNVHPFDRDHFDWAWDDQADLDPFGAADFFLKAFQQVLLCVQFVVVVVHALQRSLVLLCLLNNLPNDPDPNVSSTGITHGDDDRGDDPDDDDDDDDDHPDADPRPNPCSPDPPRQDADQQQGQEEEEEDEDADFLLLLLQVLLCVQAAPQCLLDDDDPDVRHGRGHAYEYAYEDCLQDLAHDVVNVVVVVVRQCPDQSRNVCPPPSNPVHYHYHYHRNLVLQCPQVLRNVQVVVAAQQAAPNDRDHPPDDPVSSRVSNRLVCQLSCCQARFHKYAYSNKRFLHYCSNVSSNSFWEFEDPAPDPWGDRNITGDTHSRSLSSSQSNSCSSVRNHSYRRVSSSNCVSSSNCSRHHYGYCSQGAQQRNVCVPHNPVPHFPPHDVHLEQQARDDDPDDDADLDASCRHSNSHRIHRRPYDPPHQLFNVDRGQDQAQPPPPPPDPPAPPRYGRVSNSSSVVSSCQNNQVAHRSRRRGRDPD